Protein AF-0000000072985623 (afdb_homodimer)

Nearest PDB structures (foldseek):
  5fny-assembly2_B  TM=9.452E-01  e=1.449E-11  Escherichia coli K-12
  7bhc-assembly2_B  TM=9.544E-01  e=2.404E-11  Escherichia coli K-12
  5fnn-assembly2_B  TM=9.418E-01  e=4.177E-11  Escherichia coli K-12
  7oyi-assembly2_B  TM=9.502E-01  e=6.322E-11  Escherichia coli K-12
  5fnp-assembly2_B  TM=8.997E-01  e=6.322E-11  Escherichia coli K-12

pLDDT: mean 94.87, std 5.96, range [43.0, 98.81]

Sequence (464 aa):
MKNIININQKLGEVVSIFPGSSRIFNDAKIDYCCGGHDTLGEALKGKGMNLDEFIQKLNEEYEKFISSNEEHIDWRKEKPVVLMRHIVDTHHDYTKKELKEIDGLLSKILKVHFEHHGEELLKVHRLFGLLKIELEEHLIKEEENLFPLIEEYELTKNKNVKEEIDKFIKETENEHDEAGDILKELEKITRDFTVPEGVCTTFKLTYDKIHALEKDLFIHIYKENSVLFNMFMKNIININQKLGEVVSIFPGSSRIFNDAKIDYCCGGHDTLGEALKGKGMNLDEFIQKLNEEYEKFISSNEEHIDWRKEKPVVLMRHIVDTHHDYTKKELKEIDGLLSKILKVHFEHHGEELLKVHRLFGLLKIELEEHLIKEEENLFPLIEEYELTKNKNVKEEIDKFIKETENEHDEAGDILKELEKITRDFTVPEGVCTTFKLTYDKIHALEKDLFIHIYKENSVLFNMF

Solvent-accessible surface area (backbone atoms only — not comparable to full-atom values): 25217 Å² total; per-residue (Å²): 127,86,67,84,60,54,52,79,40,30,33,31,56,49,35,48,79,30,63,72,46,50,58,55,30,54,77,68,70,42,58,39,30,87,42,12,82,36,26,41,46,65,66,45,54,88,69,81,60,59,62,67,60,51,44,50,49,52,38,52,53,44,50,51,49,63,71,64,65,61,87,74,77,54,66,80,79,49,56,65,70,58,52,51,49,49,44,44,68,56,42,49,50,47,48,59,52,47,49,54,52,44,52,56,46,48,55,50,43,38,61,75,40,30,89,86,42,32,73,58,40,52,52,48,50,47,49,50,46,52,47,46,49,49,49,57,52,50,51,47,48,38,65,72,44,50,48,53,47,50,56,48,28,74,75,63,69,40,66,70,48,49,52,53,46,53,54,49,48,56,54,49,50,51,51,51,51,53,49,49,52,49,51,52,50,48,32,61,73,32,63,71,50,49,73,69,88,92,60,58,69,68,52,46,50,40,31,49,51,52,50,50,49,50,56,49,48,40,51,49,40,22,50,38,60,53,37,53,55,63,74,101,128,84,68,84,58,55,54,81,41,30,34,30,58,48,35,49,79,29,64,71,45,50,59,56,30,54,76,68,70,42,59,39,28,86,41,12,81,37,25,42,46,66,66,45,55,86,68,81,60,60,61,66,59,51,44,49,51,52,38,53,54,44,50,51,48,64,70,64,65,62,89,77,76,52,65,81,79,50,53,64,69,58,52,50,50,47,44,43,68,58,42,49,51,47,47,60,51,47,50,55,52,45,51,56,47,47,55,49,46,38,61,75,40,28,88,85,43,32,73,58,39,51,51,49,50,48,49,49,47,51,46,46,49,50,49,57,51,49,52,45,47,38,64,72,44,50,48,53,46,50,55,47,28,76,74,63,68,40,67,69,49,48,53,51,47,53,54,48,48,54,54,50,51,52,52,50,52,53,50,48,52,48,51,52,49,48,31,62,73,32,64,69,49,48,70,69,88,92,62,58,68,67,52,46,50,40,32,48,49,53,49,50,47,51,56,49,49,39,51,49,41,23,49,38,61,53,38,53,54,62,75,101

Secondary structure (DSSP, 8-state):
---SS-TTSBHHHHHHH-TTHHHHHHHTT--TTTSTTSBHHHHHTTTT--HHHHHHHHHHHHHHHHHHT-----GGGS-HHHHHHHIIIIIIHHHHHHHHHHHHHHHHHHHHTHHHHHHHHHHHHHHHHHHHHHHHHHHHHIIIIIHHHHHHHHHH--HHHHHHHHHHHHHHHHHHHHHHHHHHHHHHHTTTTPPPTT--HHHHHHHHHHHHHHHHHHHHHHIIIIIGGGG-/---SS-TTSBHHHHHHH-TTHHHHHHHTT--TTTSTTSBHHHHHTTTT--HHHHHHHHHHHHHHHHHHT-----GGGS-HHHHHHHIIIIIIHHHHHHHHHHHHHHHHHHHHTHHHHHHHHHHHHHHHHHHHHHHHHHHHHIIIIIHHHHHHHHHH--HHHHHHHHHHHHHHHHHHHHHHHHHHHHHHHTTTTPPPTT--HHHHHHHHHHHHHHHHHHHHHHIIIIIGGGG-

Organism: Clostridium tetani (strain Massachusetts / E88) (NCBI:txid212717)

Radius of gyration: 27.88 Å; Cα contacts (8 Å, |Δi|>4): 457; chains: 2; bounding box: 56×90×57 Å

InterPro domains:
  IPR012312 Hemerythrin-like [PF01814] (85-231)
  IPR019903 Repair of iron centres family [PF04405] (8-61)
  IPR019903 Repair of iron centres family [PTHR36438] (5-231)
  IPR019903 Repair of iron centres family [TIGR03652] (11-231)
  IPR038062 ScdA-like, N-terminal domain superfamily [G3DSA:1.10.3910.10] (4-73)
  IPR038062 ScdA-like, N-terminal domain superfamily [SSF140683] (1-66)

Structure (mmCIF, N/CA/C/O backbone):
data_AF-0000000072985623-model_v1
#
loop_
_entity.id
_entity.type
_entity.pdbx_description
1 polymer 'Hemerythrin-like domain-containing protein'
#
loop_
_atom_site.group_PDB
_atom_site.id
_atom_site.type_symbol
_atom_site.label_atom_id
_atom_site.label_alt_id
_atom_site.label_comp_id
_atom_site.label_asym_id
_atom_site.label_entity_id
_atom_site.label_seq_id
_atom_site.pdbx_PDB_ins_code
_atom_site.Cartn_x
_atom_site.Cartn_y
_atom_site.Cartn_z
_atom_site.occupancy
_atom_site.B_iso_or_equiv
_atom_site.auth_seq_id
_atom_site.auth_comp_id
_atom_site.auth_asym_id
_atom_site.auth_atom_id
_atom_site.pdbx_PDB_model_num
ATOM 1 N N . MET A 1 1 ? 12.711 45 22.062 1 43 1 MET A N 1
ATOM 2 C CA . MET A 1 1 ? 11.703 44.625 21.078 1 43 1 MET A CA 1
ATOM 3 C C . MET A 1 1 ? 10.758 43.562 21.656 1 43 1 MET A C 1
ATOM 5 O O . MET A 1 1 ? 11.195 42.688 22.375 1 43 1 MET A O 1
ATOM 9 N N . LYS A 1 2 ? 9.578 43.781 21.891 1 54.91 2 LYS A N 1
ATOM 10 C CA . LYS A 1 2 ? 8.625 42.938 22.625 1 54.91 2 LYS A CA 1
ATOM 11 C C . LYS A 1 2 ? 8.531 41.562 22.016 1 54.91 2 LYS A C 1
ATOM 13 O O . LYS A 1 2 ? 8.289 41.406 20.812 1 54.91 2 LYS A O 1
ATOM 18 N N . ASN A 1 3 ? 9.289 40.562 22.516 1 67.62 3 ASN A N 1
ATOM 19 C CA . ASN A 1 3 ? 9.227 39.156 22.062 1 67.62 3 ASN A CA 1
ATOM 20 C C . ASN A 1 3 ? 7.793 38.656 21.984 1 67.62 3 ASN A C 1
ATOM 22 O O . ASN A 1 3 ? 7.168 38.406 23.016 1 67.62 3 ASN A O 1
ATOM 26 N N . ILE A 1 4 ? 7.176 38.812 20.797 1 83.38 4 ILE A N 1
ATOM 27 C CA . ILE A 1 4 ? 5.809 38.375 20.594 1 83.38 4 ILE A CA 1
ATOM 28 C C . ILE A 1 4 ? 5.723 36.844 20.844 1 83.38 4 ILE A C 1
ATOM 30 O O . ILE A 1 4 ? 4.809 36.375 21.516 1 83.38 4 ILE A O 1
ATOM 34 N N . ILE A 1 5 ? 6.801 36.156 20.438 1 94 5 ILE A N 1
ATOM 35 C CA . ILE A 1 5 ? 6.844 34.719 20.641 1 94 5 ILE A CA 1
ATOM 36 C C . ILE A 1 5 ? 7.66 34.406 21.891 1 94 5 ILE A C 1
ATOM 38 O O . ILE A 1 5 ? 8.75 34.938 22.094 1 94 5 ILE A O 1
ATOM 42 N N . ASN A 1 6 ? 7.141 33.625 22.766 1 93.69 6 ASN A N 1
ATOM 43 C CA . ASN A 1 6 ? 7.824 33.312 24.016 1 93.69 6 ASN A CA 1
ATOM 44 C C . ASN A 1 6 ? 7.672 31.844 24.375 1 93.69 6 ASN A C 1
ATOM 46 O O . ASN A 1 6 ? 6.93 31.109 23.719 1 93.69 6 ASN A O 1
ATOM 50 N N . ILE A 1 7 ? 8.273 31.406 25.469 1 92.44 7 ILE A N 1
ATOM 51 C CA . ILE A 1 7 ? 8.445 30 25.812 1 92.44 7 ILE A CA 1
ATOM 52 C C . ILE A 1 7 ? 7.117 29.406 26.281 1 92.44 7 ILE A C 1
ATOM 54 O O . ILE A 1 7 ? 6.938 28.188 26.281 1 92.44 7 ILE A O 1
ATOM 58 N N . ASN A 1 8 ? 6.223 30.188 26.656 1 94.12 8 ASN A N 1
ATOM 59 C CA . ASN A 1 8 ? 4.969 29.703 27.219 1 94.12 8 ASN A CA 1
ATOM 60 C C . ASN A 1 8 ? 3.898 29.531 26.141 1 94.12 8 ASN A C 1
ATOM 62 O O . ASN A 1 8 ? 2.816 29.016 26.422 1 94.12 8 ASN A O 1
ATOM 66 N N . GLN A 1 9 ? 4.203 29.953 24.984 1 94.19 9 GLN A N 1
ATOM 67 C CA . GLN A 1 9 ? 3.232 29.859 23.891 1 94.19 9 GLN A CA 1
ATOM 68 C C . GLN A 1 9 ? 3.186 28.438 23.312 1 94.19 9 GLN A C 1
ATOM 70 O O . GLN A 1 9 ? 4.223 27.797 23.172 1 94.19 9 GLN A O 1
ATOM 75 N N . LYS A 1 10 ? 2.016 28.016 22.953 1 95.19 10 LYS A N 1
ATOM 76 C CA . LYS A 1 10 ? 1.844 26.703 22.328 1 95.19 10 LYS A CA 1
ATOM 77 C C . LYS A 1 10 ? 2.391 26.688 20.906 1 95.19 10 LYS A C 1
ATOM 79 O O . LYS A 1 10 ? 2.285 27.688 20.188 1 95.19 10 LYS A O 1
ATOM 84 N N . LEU A 1 11 ? 2.906 25.562 20.531 1 95.81 11 LEU A N 1
ATOM 85 C CA . LEU A 1 11 ? 3.484 25.422 19.203 1 95.81 11 LEU A CA 1
ATOM 86 C C . LEU A 1 11 ? 2.461 25.75 18.125 1 95.81 11 LEU A C 1
ATOM 88 O O . LEU A 1 11 ? 2.773 26.453 17.172 1 95.81 11 LEU A O 1
ATOM 92 N N . GLY A 1 12 ? 1.221 25.266 18.297 1 94.5 12 GLY A N 1
ATOM 93 C CA . GLY A 1 12 ? 0.166 25.531 17.328 1 94.5 12 GLY A CA 1
ATOM 94 C C . GLY A 1 12 ? -0.137 27 17.172 1 94.5 12 GLY A C 1
ATOM 95 O O . GLY A 1 12 ? -0.398 27.469 16.062 1 94.5 12 GLY A O 1
ATOM 96 N N . GLU A 1 13 ? -0.09 27.719 18.266 1 94.12 13 GLU A N 1
ATOM 97 C CA . GLU A 1 13 ? -0.322 29.156 18.234 1 94.12 13 GLU A CA 1
ATOM 98 C C . GLU A 1 13 ? 0.775 29.875 17.453 1 94.12 13 GLU A C 1
ATOM 100 O O . GLU A 1 13 ? 0.494 30.781 16.672 1 94.12 13 GLU A O 1
ATOM 105 N N . VAL A 1 14 ? 1.929 29.438 17.703 1 94.94 14 VAL A N 1
ATOM 106 C CA . VAL A 1 14 ? 3.068 30.062 17.047 1 94.94 14 VAL A CA 1
ATOM 107 C C . VAL A 1 14 ? 2.955 29.859 15.531 1 94.94 14 VAL A C 1
ATOM 109 O O . VAL A 1 14 ? 3.107 30.812 14.766 1 94.94 14 VAL A O 1
ATOM 112 N N . VAL A 1 15 ? 2.627 28.656 15.094 1 95.12 15 VAL A N 1
ATOM 113 C CA . VAL A 1 15 ? 2.514 28.359 13.672 1 95.12 15 VAL A CA 1
ATOM 114 C C . VAL A 1 15 ? 1.354 29.141 13.07 1 95.12 15 VAL A C 1
ATOM 116 O O . VAL A 1 15 ? 1.425 29.594 11.922 1 95.12 15 VAL A O 1
ATOM 119 N N . SER A 1 16 ? 0.335 29.391 13.812 1 94.44 16 SER A N 1
ATOM 120 C CA . SER A 1 16 ? -0.851 30.094 13.336 1 94.44 16 SER A CA 1
ATOM 121 C C . SER A 1 16 ? -0.548 31.562 13.047 1 94.44 16 SER A C 1
ATOM 123 O O . SER A 1 16 ? -1.06 32.125 12.078 1 94.44 16 SER A O 1
ATOM 125 N N . ILE A 1 17 ? 0.3 32.188 13.883 1 91.62 17 ILE A N 1
ATOM 126 C CA . ILE A 1 17 ? 0.538 33.625 13.711 1 91.62 17 ILE A CA 1
ATOM 127 C C . ILE A 1 17 ? 1.778 33.844 12.844 1 91.62 17 ILE A C 1
ATOM 129 O O . ILE A 1 17 ? 1.998 34.938 12.328 1 91.62 17 ILE A O 1
ATOM 133 N N . PHE A 1 18 ? 2.568 32.812 12.742 1 93.56 18 PHE A N 1
ATOM 134 C CA . PHE A 1 18 ? 3.812 32.875 11.984 1 93.56 18 PHE A CA 1
ATOM 135 C C . PHE A 1 18 ? 4.012 31.578 11.195 1 93.56 18 PHE A C 1
ATOM 137 O O . PHE A 1 18 ? 4.73 30.672 11.641 1 93.56 18 PHE A O 1
ATOM 144 N N . PRO A 1 19 ? 3.51 31.516 10.008 1 92.25 19 PRO A N 1
ATOM 145 C CA . PRO A 1 19 ? 3.553 30.266 9.227 1 92.25 19 PRO A CA 1
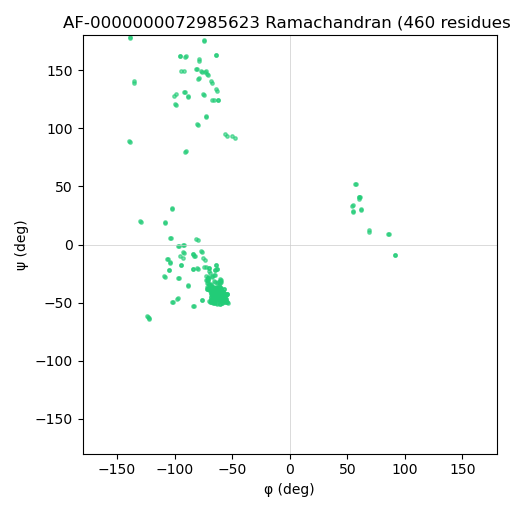ATOM 146 C C . PRO A 1 19 ? 4.977 29.797 8.961 1 92.25 19 PRO A C 1
ATOM 148 O O . PRO A 1 19 ? 5.23 28.578 8.938 1 92.25 19 PRO A O 1
ATOM 151 N N . GLY A 1 20 ? 5.859 30.719 8.844 1 93.44 20 GLY A N 1
ATOM 152 C CA . GLY A 1 20 ? 7.25 30.375 8.586 1 93.44 20 GLY A CA 1
ATOM 153 C C . GLY A 1 20 ? 7.895 29.594 9.711 1 93.44 20 GLY A C 1
ATOM 154 O O . GLY A 1 20 ? 8.961 29 9.531 1 93.44 20 GLY A O 1
ATOM 155 N N . SER A 1 21 ? 7.293 29.641 10.859 1 95.12 21 SER A N 1
ATOM 156 C CA . SER A 1 21 ? 7.852 28.906 11.984 1 95.12 21 SER A CA 1
ATOM 157 C C . SER A 1 21 ? 7.809 27.406 11.742 1 95.12 21 SER A C 1
ATOM 159 O O . SER A 1 21 ? 8.594 26.641 12.32 1 95.12 21 SER A O 1
ATOM 161 N N . SER A 1 22 ? 6.859 26.906 10.914 1 94.94 22 SER A N 1
ATOM 162 C CA . SER A 1 22 ? 6.781 25.484 10.602 1 94.94 22 SER A CA 1
ATOM 163 C C . SER A 1 22 ? 8.102 24.953 10.047 1 94.94 22 SER A C 1
ATOM 165 O O . SER A 1 22 ? 8.562 23.875 10.438 1 94.94 22 SER A O 1
ATOM 167 N N . ARG A 1 23 ? 8.688 25.703 9.203 1 94.62 23 ARG A N 1
ATOM 168 C CA . ARG A 1 23 ? 9.984 25.312 8.641 1 94.62 23 ARG A CA 1
ATOM 169 C C . ARG A 1 23 ? 11.047 25.234 9.727 1 94.62 23 ARG A C 1
ATOM 171 O O . ARG A 1 23 ? 11.852 24.297 9.758 1 94.62 23 ARG A O 1
ATOM 178 N N . ILE A 1 24 ? 11.039 26.234 10.57 1 94.94 24 ILE A N 1
ATOM 179 C CA . ILE A 1 24 ? 11.992 26.281 11.672 1 94.94 24 ILE A CA 1
ATOM 180 C C . ILE A 1 24 ? 11.789 25.078 12.586 1 94.94 24 ILE A C 1
ATOM 182 O O . ILE A 1 24 ? 12.758 24.422 12.984 1 94.94 24 ILE A O 1
ATOM 186 N N . PHE A 1 25 ? 10.539 24.812 12.883 1 95.44 25 PHE A N 1
ATOM 187 C CA . PHE A 1 25 ? 10.211 23.688 13.734 1 95.44 25 PHE A CA 1
ATOM 188 C C . PHE A 1 25 ? 10.609 22.375 13.07 1 95.44 25 PHE A C 1
ATOM 190 O O . PHE A 1 25 ? 11.148 21.484 13.727 1 95.44 25 PHE A O 1
ATOM 197 N N . ASN A 1 26 ? 10.359 22.219 11.805 1 93 26 ASN A N 1
ATOM 198 C CA . ASN A 1 26 ? 10.766 21.031 11.07 1 93 26 ASN A CA 1
ATOM 199 C C . ASN A 1 26 ? 12.273 20.812 11.141 1 93 26 ASN A C 1
ATOM 201 O O . ASN A 1 26 ? 12.734 19.703 11.422 1 93 26 ASN A O 1
ATOM 205 N N . ASP A 1 27 ? 13.023 21.875 10.938 1 90.75 27 ASP A N 1
ATOM 206 C CA . ASP A 1 27 ? 14.477 21.797 10.961 1 90.75 27 ASP A CA 1
ATOM 207 C C . ASP A 1 27 ? 14.977 21.375 12.344 1 90.75 27 ASP A C 1
ATOM 209 O O . ASP A 1 27 ? 15.977 20.672 12.461 1 90.75 27 ASP A O 1
ATOM 213 N N . ALA A 1 28 ? 14.258 21.797 13.32 1 91.69 28 ALA A N 1
ATOM 214 C CA . ALA A 1 28 ? 14.648 21.5 14.703 1 91.69 28 ALA A CA 1
ATOM 215 C C . ALA A 1 28 ? 14 20.219 15.203 1 91.69 28 ALA A C 1
ATOM 217 O O . ALA A 1 28 ? 14.148 19.859 16.375 1 91.69 28 ALA A O 1
ATOM 218 N N . LYS A 1 29 ? 13.18 19.547 14.359 1 90.5 29 LYS A N 1
ATOM 219 C CA . LYS A 1 29 ? 12.477 18.312 14.68 1 90.5 29 LYS A CA 1
ATOM 220 C C . LYS A 1 29 ? 11.523 18.5 15.859 1 90.5 29 LYS A C 1
ATOM 222 O O . LYS A 1 29 ? 11.5 17.688 16.781 1 90.5 29 LYS A O 1
ATOM 227 N N . ILE A 1 30 ? 10.945 19.594 15.805 1 92.12 30 ILE A N 1
ATOM 228 C CA . ILE A 1 30 ? 9.898 19.906 16.781 1 92.12 30 ILE A CA 1
ATOM 229 C C . ILE A 1 30 ? 8.547 19.469 16.219 1 92.12 30 ILE A C 1
ATOM 231 O O . ILE A 1 30 ? 8.18 19.844 15.102 1 92.12 30 ILE A O 1
ATOM 235 N N . ASP A 1 31 ? 7.785 18.75 17.047 1 92.44 31 ASP A N 1
ATOM 236 C CA . ASP A 1 31 ? 6.535 18.141 16.609 1 92.44 31 ASP A CA 1
ATOM 237 C C . ASP A 1 31 ? 5.355 19.078 16.828 1 92.44 31 ASP A C 1
ATOM 239 O O . ASP A 1 31 ? 4.531 18.859 17.719 1 92.44 31 ASP A O 1
ATOM 243 N N . TYR A 1 32 ? 5.195 20 15.953 1 93.44 32 TYR A N 1
ATOM 244 C CA . TYR A 1 32 ? 4.129 20.984 16.125 1 93.44 32 TYR A CA 1
ATOM 245 C C . TYR A 1 32 ? 2.803 20.438 15.594 1 93.44 32 TYR A C 1
ATOM 247 O O . TYR A 1 32 ? 1.741 21 15.883 1 93.44 32 TYR A O 1
ATOM 255 N N . CYS A 1 33 ? 2.785 19.422 14.703 1 90.81 33 CYS A N 1
ATOM 256 C CA . CYS A 1 33 ? 1.564 18.906 14.094 1 90.81 33 CYS A CA 1
ATOM 257 C C . CYS A 1 33 ? 0.787 18.031 15.07 1 90.81 33 CYS A C 1
ATOM 259 O O . CYS A 1 33 ? -0.419 18.219 15.25 1 90.81 33 CYS A O 1
ATOM 261 N N . CYS A 1 34 ? 1.463 17.141 15.695 1 89.62 34 CYS A N 1
ATOM 262 C CA . CYS A 1 34 ? 0.792 16.266 16.656 1 89.62 34 CYS A CA 1
ATOM 263 C C . CYS A 1 34 ? 0.949 16.797 18.078 1 89.62 34 CYS A C 1
ATOM 265 O O . CYS A 1 34 ? 0.083 16.578 18.922 1 89.62 34 CYS A O 1
ATOM 267 N N . GLY A 1 35 ? 2.021 17.484 18.281 1 88.69 35 GLY A N 1
ATOM 268 C CA . GLY A 1 35 ? 2.289 18.062 19.578 1 88.69 35 GLY A CA 1
ATOM 269 C C . GLY A 1 35 ? 2.002 19.547 19.641 1 88.69 35 GLY A C 1
ATOM 270 O O . GLY A 1 35 ? 2.67 20.297 20.375 1 88.69 35 GLY A O 1
ATOM 271 N N . GLY A 1 36 ? 1.109 20 18.922 1 90.75 36 GLY A N 1
ATOM 272 C CA . GLY A 1 36 ? 0.822 21.422 18.812 1 90.75 36 GLY A CA 1
ATOM 273 C C . GLY A 1 36 ? 0.368 22.047 20.125 1 90.75 36 GLY A C 1
ATOM 274 O O . GLY A 1 36 ? 0.46 23.266 20.297 1 90.75 36 GLY A O 1
ATOM 275 N N . HIS A 1 37 ? -0.102 21.156 21 1 92.25 37 HIS A N 1
ATOM 276 C CA . HIS A 1 37 ? -0.616 21.625 22.281 1 92.25 37 HIS A CA 1
ATOM 277 C C . HIS A 1 37 ? 0.514 21.844 23.281 1 92.25 37 HIS A C 1
ATOM 279 O O . HIS A 1 37 ? 0.309 22.438 24.328 1 92.25 37 HIS A O 1
ATOM 285 N N . ASP A 1 38 ? 1.643 21.453 23 1 94.12 38 ASP A N 1
ATOM 286 C CA . ASP A 1 38 ? 2.801 21.688 23.844 1 94.12 38 ASP A CA 1
ATOM 287 C C . ASP A 1 38 ? 3.289 23.141 23.719 1 94.12 38 ASP A C 1
ATOM 289 O O . ASP A 1 38 ? 3.168 23.734 22.656 1 94.12 38 ASP A O 1
ATOM 293 N N . THR A 1 39 ? 3.818 23.609 24.781 1 94.88 39 THR A N 1
ATOM 294 C CA . THR A 1 39 ? 4.453 24.922 24.719 1 94.88 39 THR A CA 1
ATOM 295 C C . THR A 1 39 ? 5.84 24.812 24.094 1 94.88 39 THR A C 1
ATOM 297 O O . THR A 1 39 ? 6.426 23.734 24.031 1 94.88 39 THR A O 1
ATOM 300 N N . LEU A 1 40 ? 6.27 25.969 23.625 1 93.62 40 LEU A N 1
ATOM 301 C CA . LEU A 1 40 ? 7.621 26.047 23.078 1 93.62 40 LEU A CA 1
ATOM 302 C C . LEU A 1 40 ? 8.648 25.547 24.094 1 93.62 40 LEU A C 1
ATOM 304 O O . LEU A 1 40 ? 9.562 24.797 23.75 1 93.62 40 LEU A O 1
ATOM 308 N N . GLY A 1 41 ? 8.477 25.938 25.297 1 92.44 41 GLY A N 1
ATOM 309 C CA . GLY A 1 41 ? 9.383 25.516 26.359 1 92.44 41 GLY A CA 1
ATOM 310 C C . GLY A 1 41 ? 9.398 24.016 26.562 1 92.44 41 GLY A C 1
ATOM 311 O O . GLY A 1 41 ? 10.461 23.406 26.672 1 92.44 41 GLY A O 1
ATOM 312 N N . GLU A 1 42 ? 8.266 23.422 26.641 1 93.69 42 GLU A N 1
ATOM 313 C CA . GLU A 1 42 ? 8.133 21.984 26.828 1 93.69 42 GLU A CA 1
ATOM 314 C C . GLU A 1 42 ? 8.719 21.203 25.641 1 93.69 42 GLU A C 1
ATOM 316 O O . GLU A 1 42 ? 9.391 20.188 25.828 1 93.69 42 GLU A O 1
ATOM 321 N N . ALA A 1 43 ? 8.422 21.688 24.406 1 91.88 43 ALA A N 1
ATOM 322 C CA . ALA A 1 43 ? 8.836 21 23.188 1 91.88 43 ALA A CA 1
ATOM 323 C C . ALA A 1 43 ? 10.359 21.047 23.031 1 91.88 43 ALA A C 1
ATOM 325 O O . ALA A 1 43 ? 10.945 20.156 22.406 1 91.88 43 ALA A O 1
ATOM 326 N N . LEU A 1 44 ? 10.953 22.016 23.562 1 89.81 44 LEU A N 1
ATOM 327 C CA . LEU A 1 44 ? 12.383 22.203 23.375 1 89.81 44 LEU A CA 1
ATOM 328 C C . LEU A 1 44 ? 13.172 21.594 24.531 1 89.81 44 LEU A C 1
ATOM 330 O O . LEU A 1 44 ? 14.391 21.422 24.438 1 89.81 44 LEU A O 1
ATOM 334 N N . LYS A 1 45 ? 12.383 21.25 25.469 1 85.69 45 LYS A N 1
ATOM 335 C CA . LYS A 1 45 ? 13.047 20.641 26.625 1 85.69 45 LYS A CA 1
ATOM 336 C C . LYS A 1 45 ? 13.75 19.344 26.234 1 85.69 45 LYS A C 1
ATOM 338 O O . LYS A 1 45 ? 13.156 18.469 25.609 1 85.69 45 LYS A O 1
ATOM 343 N N . GLY A 1 46 ? 15.008 19.219 26.484 1 77.69 46 GLY A N 1
ATOM 344 C CA . GLY A 1 46 ? 15.766 18 26.281 1 77.69 46 GLY A CA 1
ATOM 345 C C . GLY A 1 46 ? 16.406 17.906 24.906 1 77.69 46 GLY A C 1
ATOM 346 O O . GLY A 1 46 ? 17.094 16.938 24.609 1 77.69 46 GLY A O 1
ATOM 347 N N . LYS A 1 47 ? 16.078 18.797 24 1 82.19 47 LYS A N 1
ATOM 348 C CA . LYS A 1 47 ? 16.625 18.719 22.641 1 82.19 47 LYS A CA 1
ATOM 349 C C . LYS A 1 47 ? 18.031 19.328 22.594 1 82.19 47 LYS A C 1
ATOM 351 O O . LYS A 1 47 ? 18.656 19.344 21.547 1 82.19 47 LYS A O 1
ATOM 356 N N . GLY A 1 48 ? 18.516 19.703 23.766 1 80.31 48 GLY A N 1
ATOM 357 C CA . GLY A 1 48 ? 19.891 20.188 23.828 1 80.31 48 GLY A CA 1
ATOM 358 C C . GLY A 1 48 ? 20.062 21.531 23.141 1 80.31 48 GLY A C 1
ATOM 359 O O . GLY A 1 48 ? 21.172 21.906 22.766 1 80.31 48 GLY A O 1
ATOM 360 N N . MET A 1 49 ? 19.062 22.156 22.797 1 82.56 49 MET A N 1
ATOM 361 C CA . MET A 1 49 ? 19.156 23.453 22.156 1 82.56 49 MET A CA 1
ATOM 362 C C . MET A 1 49 ? 19.094 24.594 23.172 1 82.56 49 MET A C 1
ATOM 364 O O . MET A 1 49 ? 18.562 24.406 24.281 1 82.56 49 MET A O 1
ATOM 368 N N . ASN A 1 50 ? 19.766 25.688 22.844 1 87.88 50 ASN A N 1
ATOM 369 C CA . ASN A 1 50 ? 19.641 26.891 23.641 1 87.88 50 ASN A CA 1
ATOM 370 C C . ASN A 1 50 ? 18.281 27.562 23.438 1 87.88 50 ASN A C 1
ATOM 372 O O . ASN A 1 50 ? 18.031 28.156 22.391 1 87.88 50 ASN A O 1
ATOM 376 N N . LEU A 1 51 ? 17.516 27.469 24.453 1 88.44 51 LEU A N 1
ATOM 377 C CA . LEU A 1 51 ? 16.141 27.938 24.375 1 88.44 51 LEU A CA 1
ATOM 378 C C . LEU A 1 51 ? 16.094 29.422 24.031 1 88.44 51 LEU A C 1
ATOM 380 O O . LEU A 1 51 ? 15.328 29.844 23.156 1 88.44 51 LEU A O 1
ATOM 384 N N . ASP A 1 52 ? 16.906 30.172 24.672 1 88.88 52 ASP A N 1
ATOM 385 C CA . ASP A 1 52 ? 16.922 31.609 24.469 1 88.88 52 ASP A CA 1
ATOM 386 C C . ASP A 1 52 ? 17.312 31.953 23.031 1 88.88 52 ASP A C 1
ATOM 388 O O . ASP A 1 52 ? 16.703 32.812 22.406 1 88.88 52 ASP A O 1
ATOM 392 N N . GLU A 1 53 ? 18.266 31.328 22.625 1 91.94 53 GLU A N 1
ATOM 393 C CA . GLU A 1 53 ? 18.734 31.562 21.266 1 91.94 53 GLU A CA 1
ATOM 394 C C . GLU A 1 53 ? 17.656 31.172 20.25 1 91.94 53 GLU A C 1
ATOM 396 O O . GLU A 1 53 ? 17.484 31.844 19.234 1 91.94 53 GLU A O 1
ATOM 401 N N . PHE A 1 54 ? 17.078 30.062 20.469 1 94.19 54 PHE A N 1
ATOM 402 C CA . PHE A 1 54 ? 16.031 29.578 19.578 1 94.19 54 PHE A CA 1
ATOM 403 C C . PHE A 1 54 ? 14.875 30.562 19.516 1 94.19 54 PHE A C 1
ATOM 405 O O . PHE A 1 54 ? 14.391 30.906 18.438 1 94.19 54 PHE A O 1
ATOM 412 N N . ILE A 1 55 ? 14.508 31.047 20.641 1 92.38 55 ILE A N 1
ATOM 413 C CA . ILE A 1 55 ? 13.391 31.984 20.734 1 92.38 55 ILE A CA 1
ATOM 414 C C . ILE A 1 55 ? 13.758 33.281 20.062 1 92.38 55 ILE A C 1
ATOM 416 O O . ILE A 1 55 ? 12.93 33.906 19.375 1 92.38 55 ILE A O 1
ATOM 420 N N . GLN A 1 56 ? 14.953 33.656 20.281 1 92.69 56 GLN A N 1
ATOM 421 C CA . GLN A 1 56 ? 15.422 34.875 19.641 1 92.69 56 GLN A CA 1
ATOM 422 C C . GLN A 1 56 ? 15.375 34.75 18.109 1 92.69 56 GLN A C 1
ATOM 424 O O . GLN A 1 56 ? 14.914 35.656 17.422 1 92.69 56 GLN A O 1
ATOM 429 N N . LYS A 1 57 ? 15.82 33.625 17.688 1 93.38 57 LYS A N 1
ATOM 430 C CA . LYS A 1 57 ? 15.781 33.375 16.25 1 93.38 57 LYS A CA 1
ATOM 431 C C . LYS A 1 57 ? 14.352 33.406 15.727 1 93.38 57 LYS A C 1
ATOM 433 O O . LYS A 1 57 ? 14.086 33.969 14.672 1 93.38 57 LYS A O 1
ATOM 438 N N . LEU A 1 58 ? 13.477 32.75 16.391 1 94.94 58 LEU A N 1
ATOM 439 C CA . LEU A 1 58 ? 12.07 32.719 16 1 94.94 58 LEU A CA 1
ATOM 440 C C . LEU A 1 58 ? 11.5 34.125 15.922 1 94.94 58 LEU A C 1
ATOM 442 O O . LEU A 1 58 ? 10.781 34.469 14.969 1 94.94 58 LEU A O 1
ATOM 446 N N . ASN A 1 59 ? 11.844 34.938 16.859 1 95.5 59 ASN A N 1
ATOM 447 C CA . ASN A 1 59 ? 11.32 36.312 16.891 1 95.5 59 ASN A CA 1
ATOM 448 C C . ASN A 1 59 ? 11.922 37.156 15.773 1 95.5 59 ASN A C 1
ATOM 450 O O . ASN A 1 59 ? 11.242 38.031 15.211 1 95.5 59 ASN A O 1
ATOM 454 N N . GLU A 1 60 ? 13.133 36.938 15.5 1 95.12 60 GLU A N 1
ATOM 455 C CA . GLU A 1 60 ? 13.773 37.656 14.391 1 95.12 60 GLU A CA 1
ATOM 456 C C . GLU A 1 60 ? 13.086 37.312 13.062 1 95.12 60 GLU A C 1
ATOM 458 O O . GLU A 1 60 ? 12.797 38.219 12.273 1 95.12 60 GLU A O 1
ATOM 463 N N . GLU A 1 61 ? 12.859 36.094 12.883 1 94.94 61 GLU A N 1
ATOM 464 C CA . GLU A 1 61 ? 12.195 35.656 11.656 1 94.94 61 GLU A CA 1
ATOM 465 C C . GLU A 1 61 ? 10.75 36.156 11.617 1 94.94 61 GLU A C 1
ATOM 467 O O . GLU A 1 61 ? 10.234 36.469 10.547 1 94.94 61 GLU A O 1
ATOM 472 N N . TYR A 1 62 ? 10.172 36.156 12.727 1 94 62 TYR A N 1
ATOM 473 C CA . TYR A 1 62 ? 8.805 36.656 12.812 1 94 62 TYR A CA 1
ATOM 474 C C . TYR A 1 62 ? 8.758 38.125 12.438 1 94 62 TYR A C 1
ATOM 476 O O . TYR A 1 62 ? 7.848 38.562 11.719 1 94 62 TYR A O 1
ATOM 484 N N . GLU A 1 63 ? 9.664 38.875 12.883 1 93.25 63 GLU A N 1
ATOM 485 C CA . GLU A 1 63 ? 9.727 40.281 12.562 1 93.25 63 GLU A CA 1
ATOM 486 C C . GLU A 1 63 ? 9.891 40.5 11.062 1 93.25 63 GLU A C 1
ATOM 488 O O . GLU A 1 63 ? 9.281 41.406 10.492 1 93.25 63 GLU A O 1
ATOM 493 N N . LYS A 1 64 ? 10.688 39.75 10.508 1 94.06 64 LYS A N 1
ATOM 494 C CA . LYS A 1 64 ? 10.852 39.812 9.062 1 94.06 64 LYS A CA 1
ATOM 495 C C . LYS A 1 64 ? 9.547 39.5 8.336 1 94.06 64 LYS A C 1
ATOM 497 O O . LYS A 1 64 ? 9.219 40.156 7.34 1 94.06 64 LYS A O 1
ATOM 502 N N . PHE A 1 65 ? 8.906 38.562 8.875 1 92.25 65 PHE A N 1
ATOM 503 C CA . PHE A 1 65 ? 7.633 38.156 8.305 1 92.25 65 PHE A CA 1
ATOM 504 C C . PHE A 1 65 ? 6.617 39.281 8.375 1 92.25 65 PHE A C 1
ATOM 506 O O . PHE A 1 65 ? 5.977 39.625 7.375 1 92.25 65 PHE A O 1
ATOM 513 N N . ILE A 1 66 ? 6.516 39.906 9.438 1 91.06 66 ILE A N 1
ATOM 514 C CA . ILE A 1 66 ? 5.547 41 9.617 1 91.06 66 ILE A CA 1
ATOM 515 C C . ILE A 1 66 ? 5.934 42.188 8.758 1 91.06 66 ILE A C 1
ATOM 517 O O . ILE A 1 66 ? 5.07 42.875 8.195 1 91.06 66 ILE A O 1
ATOM 521 N N . SER A 1 67 ? 7.156 42.375 8.641 1 91.38 67 SER A N 1
ATOM 522 C CA . SER A 1 67 ? 7.648 43.531 7.891 1 91.38 67 SER A CA 1
ATOM 523 C C . SER A 1 67 ? 7.441 43.344 6.391 1 91.38 67 SER A C 1
ATOM 525 O O . SER A 1 67 ? 7.344 44.312 5.645 1 91.38 67 SER A O 1
ATOM 527 N N . SER A 1 68 ? 7.41 42.125 5.918 1 90.44 68 SER A N 1
ATOM 528 C CA . SER A 1 68 ? 7.242 41.844 4.5 1 90.44 68 SER A CA 1
ATOM 529 C C . SER A 1 68 ? 5.801 42.062 4.055 1 90.44 68 SER A C 1
ATOM 531 O O . SER A 1 68 ? 5.523 42.156 2.857 1 90.44 68 SER A O 1
ATOM 533 N N . ASN A 1 69 ? 4.926 42.219 4.828 1 83.75 69 ASN A N 1
ATOM 534 C CA . ASN A 1 69 ? 3.504 42.406 4.555 1 83.75 69 ASN A CA 1
ATOM 535 C C . ASN A 1 69 ? 2.951 41.281 3.697 1 83.75 69 ASN A C 1
ATOM 537 O O . ASN A 1 69 ? 2.15 41.5 2.789 1 83.75 69 ASN A O 1
ATOM 541 N N . GLU A 1 70 ? 3.609 40.188 3.889 1 82.12 70 GLU A N 1
ATOM 542 C CA . GLU A 1 70 ? 3.074 39.031 3.193 1 82.12 70 GLU A CA 1
ATOM 543 C C . GLU A 1 70 ? 1.678 38.688 3.701 1 82.12 70 GLU A C 1
ATOM 545 O O . GLU A 1 70 ? 1.422 38.719 4.906 1 82.12 70 GLU A O 1
ATOM 550 N N . GLU A 1 71 ? 0.87 38.469 2.766 1 79.75 71 GLU A N 1
ATOM 551 C CA . GLU A 1 71 ? -0.49 38.094 3.145 1 79.75 71 GLU A CA 1
ATOM 552 C C . GLU A 1 71 ? -0.519 36.719 3.814 1 79.75 71 GLU A C 1
ATOM 554 O O . GLU A 1 71 ? 0.157 35.781 3.369 1 79.75 71 GLU A O 1
ATOM 559 N N . HIS A 1 72 ? -1.065 36.719 4.984 1 87.38 72 HIS A N 1
ATOM 560 C CA . HIS A 1 72 ? -1.237 35.469 5.707 1 87.38 72 HIS A CA 1
ATOM 561 C C . HIS A 1 72 ? -2.625 35.375 6.332 1 87.38 72 HIS A C 1
ATOM 563 O O . HIS A 1 72 ? -3.189 36.375 6.75 1 87.38 72 HIS A O 1
ATOM 569 N N . ILE A 1 73 ? -3.125 34.219 6.258 1 91.19 73 ILE A N 1
ATOM 570 C CA . ILE A 1 73 ? -4.438 33.969 6.844 1 91.19 73 ILE A CA 1
ATOM 571 C C . ILE A 1 73 ? -4.277 33.312 8.211 1 91.19 73 ILE A C 1
ATOM 573 O O . ILE A 1 73 ? -3.605 32.281 8.344 1 91.19 73 ILE A O 1
ATOM 577 N N . ASP A 1 74 ? -4.797 33.969 9.242 1 93.88 74 ASP A N 1
ATOM 578 C CA . ASP A 1 74 ? -4.945 33.312 10.539 1 93.88 74 ASP A CA 1
ATOM 579 C C . ASP A 1 74 ? -6.191 32.438 10.562 1 93.88 74 ASP A C 1
ATOM 581 O O . ASP A 1 74 ? -7.297 32.906 10.828 1 93.88 74 ASP A O 1
ATOM 585 N N . TRP A 1 75 ? -6.043 31.156 10.453 1 95.44 75 TRP A N 1
ATOM 586 C CA . TRP A 1 75 ? -7.129 30.219 10.25 1 95.44 75 TRP A CA 1
ATOM 587 C C . TRP A 1 75 ? -7.988 30.094 11.5 1 95.44 75 TRP A C 1
ATOM 589 O O . TRP A 1 75 ? -9.125 29.609 11.438 1 95.44 75 TRP A O 1
ATOM 599 N N . ARG A 1 76 ? -7.488 30.469 12.664 1 95 76 ARG A N 1
ATOM 600 C CA . ARG A 1 76 ? -8.242 30.406 13.906 1 95 76 ARG A CA 1
ATOM 601 C C . ARG A 1 76 ? -9.438 31.359 13.867 1 95 76 ARG A C 1
ATOM 603 O O . ARG A 1 76 ? -10.383 31.203 14.648 1 95 76 ARG A O 1
ATOM 610 N N . LYS A 1 77 ? -9.305 32.344 12.977 1 95.69 77 LYS A N 1
ATOM 611 C CA . LYS A 1 77 ? -10.344 33.375 12.898 1 95.69 77 LYS A CA 1
ATOM 612 C C . LYS A 1 77 ? -11.344 33.062 11.789 1 95.69 77 LYS A C 1
ATOM 614 O O . LYS A 1 77 ? -12.312 33.781 11.594 1 95.69 77 LYS A O 1
ATOM 619 N N . GLU A 1 78 ? -11.164 32 11.055 1 96.31 78 GLU A N 1
ATOM 620 C CA . GLU A 1 78 ? -12.039 31.625 9.953 1 96.31 78 GLU A CA 1
ATOM 621 C C . GLU A 1 78 ? -13.094 30.625 10.406 1 96.31 78 GLU A C 1
ATOM 623 O O . GLU A 1 78 ? -12.961 30 11.469 1 96.31 78 GLU A O 1
ATOM 628 N N . LYS A 1 79 ? -14.102 30.5 9.633 1 96.56 79 LYS A N 1
ATOM 629 C CA . LYS A 1 79 ? -15.125 29.5 9.906 1 96.56 79 LYS A CA 1
ATOM 630 C C . LYS A 1 79 ? -14.609 28.094 9.586 1 96.56 79 LYS A C 1
ATOM 632 O O . LYS A 1 79 ? -13.828 27.906 8.648 1 96.56 79 LYS A O 1
ATOM 637 N N . PRO A 1 80 ? -15.094 27.125 10.328 1 97.62 80 PRO A N 1
ATOM 638 C CA . PRO A 1 80 ? -14.633 25.766 10.102 1 97.62 80 PRO A CA 1
ATOM 639 C C . PRO A 1 80 ? -14.852 25.297 8.656 1 97.62 80 PRO A C 1
ATOM 641 O O . PRO A 1 80 ? -13.992 24.609 8.094 1 97.62 80 PRO A O 1
ATOM 644 N N . VAL A 1 81 ? -15.922 25.656 8.078 1 97 81 VAL A N 1
ATOM 645 C CA . VAL A 1 81 ? -16.25 25.188 6.742 1 97 81 VAL A CA 1
ATOM 646 C C . VAL A 1 81 ? -15.25 25.766 5.734 1 97 81 VAL A C 1
ATOM 648 O O . VAL A 1 81 ? -14.875 25.078 4.773 1 97 81 VAL A O 1
ATOM 651 N N . VAL A 1 82 ? -14.867 26.969 5.973 1 97.81 82 VAL A N 1
ATOM 652 C CA . VAL A 1 82 ? -13.891 27.609 5.102 1 97.81 82 VAL A CA 1
ATOM 653 C C . VAL A 1 82 ? -12.539 26.906 5.234 1 97.81 82 VAL A C 1
ATOM 655 O O . VAL A 1 82 ? -11.891 26.609 4.23 1 97.81 82 VAL A O 1
ATOM 658 N N . LEU A 1 83 ? -12.125 26.656 6.457 1 98.25 83 LEU A N 1
ATOM 659 C CA . LEU A 1 83 ? -10.867 25.953 6.711 1 98.25 83 LEU A CA 1
ATOM 660 C C . LEU A 1 83 ? -10.898 24.547 6.125 1 98.25 83 LEU A C 1
ATOM 662 O O . LEU A 1 83 ? -9.914 24.109 5.527 1 98.25 83 LEU A O 1
ATOM 666 N N . MET A 1 84 ? -11.977 23.844 6.285 1 98.44 84 MET A N 1
ATOM 667 C CA . MET A 1 84 ? -12.133 22.484 5.734 1 98.44 84 MET A CA 1
ATOM 668 C C . MET A 1 84 ? -11.945 22.5 4.223 1 98.44 84 MET A C 1
ATOM 670 O O . MET A 1 84 ? -11.25 21.641 3.672 1 98.44 84 MET A O 1
ATOM 674 N N . ARG A 1 85 ? -12.547 23.438 3.572 1 98.12 85 ARG A N 1
ATOM 675 C CA . ARG A 1 85 ? -12.414 23.562 2.123 1 98.12 85 ARG A CA 1
ATOM 676 C C . ARG A 1 85 ? -10.961 23.797 1.729 1 98.12 85 ARG A C 1
ATOM 678 O O . ARG A 1 85 ? -10.461 23.203 0.772 1 98.12 85 ARG A O 1
ATOM 685 N N . HIS A 1 86 ? -10.344 24.688 2.463 1 98.25 86 HIS A N 1
ATOM 686 C CA . HIS A 1 86 ? -8.93 24.938 2.215 1 98.25 86 HIS A CA 1
ATOM 687 C C . HIS A 1 86 ? -8.094 23.672 2.381 1 98.25 86 HIS A C 1
ATOM 689 O O . HIS A 1 86 ? -7.219 23.391 1.562 1 98.25 86 HIS A O 1
ATOM 695 N N . ILE A 1 87 ? -8.344 22.922 3.451 1 98.69 87 ILE A N 1
ATOM 696 C CA . ILE A 1 87 ? -7.602 21.703 3.754 1 98.69 87 ILE A CA 1
ATOM 697 C C . ILE A 1 87 ? -7.766 20.703 2.611 1 98.69 87 ILE A C 1
ATOM 699 O O . ILE A 1 87 ? -6.789 20.094 2.162 1 98.69 87 ILE A O 1
ATOM 703 N N . VAL A 1 88 ? -8.984 20.531 2.119 1 98.62 88 VAL A N 1
ATOM 704 C CA . VAL A 1 88 ? -9.258 19.594 1.037 1 98.62 88 VAL A CA 1
ATOM 705 C C . VAL A 1 88 ? -8.555 20.062 -0.238 1 98.62 88 VAL A C 1
ATOM 707 O O . VAL A 1 88 ? -7.793 19.312 -0.843 1 98.62 88 VAL A O 1
ATOM 710 N N . ASP A 1 89 ? -8.688 21.328 -0.584 1 98.31 89 ASP A N 1
ATOM 711 C CA . ASP A 1 89 ? -8.211 21.859 -1.855 1 98.31 89 ASP A CA 1
ATOM 712 C C . ASP A 1 89 ? -6.684 21.922 -1.883 1 98.31 89 ASP A C 1
ATOM 714 O O . ASP A 1 89 ? -6.062 21.703 -2.926 1 98.31 89 ASP A O 1
ATOM 718 N N . THR A 1 90 ? -6.133 22.172 -0.768 1 98.25 90 THR A N 1
ATOM 719 C CA . THR A 1 90 ? -4.699 22.422 -0.731 1 98.25 90 THR A CA 1
ATOM 720 C C . THR A 1 90 ? -3.932 21.172 -0.351 1 98.25 90 THR A C 1
ATOM 722 O O . THR A 1 90 ? -2.955 20.812 -1.012 1 98.25 90 THR A O 1
ATOM 725 N N . HIS A 1 91 ? -4.387 20.5 0.66 1 98.69 91 HIS A N 1
ATOM 726 C CA . HIS A 1 91 ? -3.574 19.438 1.235 1 98.69 91 HIS A CA 1
ATOM 727 C C . HIS A 1 91 ? -4.062 18.062 0.778 1 98.69 91 HIS A C 1
ATOM 729 O O . HIS A 1 91 ? -3.262 17.219 0.348 1 98.69 91 HIS A O 1
ATOM 735 N N . HIS A 1 92 ? -5.426 17.781 0.887 1 98.75 92 HIS A N 1
ATOM 736 C CA . HIS A 1 92 ? -5.926 16.469 0.493 1 98.75 92 HIS A CA 1
ATOM 737 C C . HIS A 1 92 ? -5.648 16.203 -0.981 1 98.75 92 HIS A C 1
ATOM 739 O O . HIS A 1 92 ? -5.152 15.133 -1.335 1 98.75 92 HIS A O 1
ATOM 745 N N . ASP A 1 93 ? -5.98 17.172 -1.817 1 98.25 93 ASP A N 1
ATOM 746 C CA . ASP A 1 93 ? -5.773 17 -3.252 1 98.25 93 ASP A CA 1
ATOM 747 C C . ASP A 1 93 ? -4.297 16.766 -3.57 1 98.25 93 ASP A C 1
ATOM 749 O O . ASP A 1 93 ? -3.963 15.898 -4.375 1 98.25 93 ASP A O 1
ATOM 753 N N . TYR A 1 94 ? -3.473 17.578 -2.959 1 98.75 94 TYR A N 1
ATOM 754 C CA . TYR A 1 94 ? -2.031 17.422 -3.129 1 98.75 94 TYR A CA 1
ATOM 755 C C . TYR A 1 94 ? -1.579 16.031 -2.674 1 98.75 94 TYR A C 1
ATOM 757 O O . TYR A 1 94 ? -0.815 15.367 -3.371 1 98.75 94 TYR A O 1
ATOM 765 N N . THR A 1 95 ? -2.002 15.562 -1.525 1 98.75 95 THR A N 1
ATOM 766 C CA . THR A 1 95 ? -1.619 14.273 -0.958 1 98.75 95 THR A CA 1
ATOM 767 C C . THR A 1 95 ? -2.033 13.133 -1.882 1 98.75 95 THR A C 1
ATOM 769 O O . THR A 1 95 ? -1.233 12.242 -2.17 1 98.75 95 THR A O 1
ATOM 772 N N . LYS A 1 96 ? -3.283 13.172 -2.361 1 97.75 96 LYS A N 1
ATOM 773 C CA . LYS A 1 96 ? -3.787 12.133 -3.26 1 97.75 96 LYS A CA 1
ATOM 774 C C . LYS A 1 96 ? -2.932 12.039 -4.52 1 97.75 96 LYS A C 1
ATOM 776 O O . LYS A 1 96 ? -2.561 10.938 -4.941 1 97.75 96 LYS A O 1
ATOM 781 N N . LYS A 1 97 ? -2.586 13.141 -5.027 1 97.94 97 LYS A N 1
ATOM 782 C CA . LYS A 1 97 ? -1.773 13.188 -6.238 1 97.94 97 LYS A CA 1
ATOM 783 C C . LYS A 1 97 ? -0.363 12.664 -5.973 1 97.94 97 LYS A C 1
ATOM 785 O O . LYS A 1 97 ? 0.148 11.828 -6.723 1 97.94 97 LYS A O 1
ATOM 790 N N . GLU A 1 98 ? 0.223 13.133 -4.91 1 98.56 98 GLU A N 1
ATOM 791 C CA . GLU A 1 98 ? 1.615 12.805 -4.617 1 98.56 98 GLU A CA 1
ATOM 792 C C . GLU A 1 98 ? 1.766 11.336 -4.238 1 98.56 98 GLU A C 1
ATOM 794 O O . GLU A 1 98 ? 2.771 10.703 -4.57 1 98.56 98 GLU A O 1
ATOM 799 N N . LEU A 1 99 ? 0.807 10.789 -3.516 1 98.44 99 LEU A N 1
ATOM 800 C CA . LEU A 1 99 ? 0.866 9.383 -3.146 1 98.44 99 LEU A CA 1
ATOM 801 C C . LEU A 1 99 ? 0.975 8.5 -4.387 1 98.44 99 LEU A C 1
ATOM 803 O O . LEU A 1 99 ? 1.79 7.574 -4.426 1 98.44 99 LEU A O 1
ATOM 807 N N . LYS A 1 100 ? 0.182 8.812 -5.352 1 96.81 100 LYS A N 1
ATOM 808 C CA . LYS A 1 100 ? 0.175 8.031 -6.586 1 96.81 100 LYS A CA 1
ATOM 809 C C . LYS A 1 100 ? 1.501 8.172 -7.332 1 96.81 100 LYS A C 1
ATOM 811 O O . LYS A 1 100 ? 2.076 7.176 -7.773 1 96.81 100 LYS A O 1
ATOM 816 N N . GLU A 1 101 ? 1.935 9.375 -7.43 1 97.88 101 GLU A N 1
ATOM 817 C CA . GLU A 1 101 ? 3.168 9.633 -8.164 1 97.88 101 GLU A CA 1
ATOM 818 C C . GLU A 1 101 ? 4.367 8.984 -7.48 1 97.88 101 GLU A C 1
ATOM 820 O O . GLU A 1 101 ? 5.176 8.32 -8.133 1 97.88 101 GLU A O 1
ATOM 825 N N . ILE A 1 102 ? 4.48 9.172 -6.207 1 98.56 102 ILE A N 1
ATOM 826 C CA . ILE A 1 102 ? 5.605 8.648 -5.438 1 98.56 102 ILE A CA 1
ATOM 827 C C . ILE A 1 102 ? 5.605 7.125 -5.492 1 98.56 102 ILE A C 1
ATOM 829 O O . ILE A 1 102 ? 6.66 6.5 -5.605 1 98.56 102 ILE A O 1
ATOM 833 N N . ASP A 1 103 ? 4.43 6.562 -5.391 1 97.56 103 ASP A N 1
ATOM 834 C CA . ASP A 1 103 ? 4.293 5.113 -5.461 1 97.56 103 ASP A CA 1
ATOM 835 C C . ASP A 1 103 ? 4.918 4.559 -6.738 1 97.56 103 ASP A C 1
ATOM 837 O O . ASP A 1 103 ? 5.684 3.596 -6.695 1 97.56 103 ASP A O 1
ATOM 841 N N . GLY A 1 104 ? 4.566 5.172 -7.855 1 96.62 104 GLY A N 1
ATOM 842 C CA . GLY A 1 104 ? 5.141 4.758 -9.125 1 96.62 104 GLY A CA 1
ATOM 843 C C . GLY A 1 104 ? 6.645 4.93 -9.188 1 96.62 104 GLY A C 1
ATOM 844 O O . GLY A 1 104 ? 7.359 4.035 -9.656 1 96.62 104 GLY A O 1
ATOM 845 N N . LEU A 1 105 ? 7.129 6.012 -8.711 1 97.94 105 LEU A N 1
ATOM 846 C CA . LEU A 1 105 ? 8.555 6.297 -8.727 1 97.94 105 LEU A CA 1
ATOM 847 C C . LEU A 1 105 ? 9.32 5.312 -7.84 1 97.94 105 LEU A C 1
ATOM 849 O O . LEU A 1 105 ? 10.391 4.84 -8.211 1 97.94 105 LEU A O 1
ATOM 853 N N . LEU A 1 106 ? 8.734 5.059 -6.691 1 97.62 106 LEU A N 1
ATOM 854 C CA . LEU A 1 106 ? 9.383 4.164 -5.734 1 97.62 106 LEU A CA 1
ATOM 855 C C . LEU A 1 106 ? 9.523 2.76 -6.316 1 97.62 106 LEU A C 1
ATOM 857 O O . LEU A 1 106 ? 10.562 2.119 -6.152 1 97.62 106 LEU A O 1
ATOM 861 N N . SER A 1 107 ? 8.477 2.301 -6.969 1 95.62 107 SER A N 1
ATOM 862 C CA . SER A 1 107 ? 8.539 0.998 -7.621 1 95.62 107 SER A CA 1
ATOM 863 C C . SER A 1 107 ? 9.656 0.951 -8.656 1 95.62 107 SER A C 1
ATOM 865 O O . SER A 1 107 ? 10.383 -0.043 -8.75 1 95.62 107 SER A O 1
ATOM 867 N N . LYS A 1 108 ? 9.773 2.006 -9.352 1 95.75 108 LYS A N 1
ATOM 868 C CA . LYS A 1 108 ? 10.789 2.092 -10.398 1 95.75 108 LYS A CA 1
ATOM 869 C C . LYS A 1 108 ? 12.195 2.037 -9.805 1 95.75 108 LYS A C 1
ATOM 871 O O . LYS A 1 108 ? 13.039 1.269 -10.266 1 95.75 108 LYS A O 1
ATOM 876 N N . ILE A 1 109 ? 12.469 2.844 -8.805 1 97.5 109 ILE A N 1
ATOM 877 C CA . ILE A 1 109 ? 13.828 2.91 -8.297 1 97.5 109 ILE A CA 1
ATOM 878 C C . ILE A 1 109 ? 14.148 1.634 -7.516 1 97.5 109 ILE A C 1
ATOM 880 O O . ILE A 1 109 ? 15.312 1.214 -7.449 1 97.5 109 ILE A O 1
ATOM 884 N N . LEU A 1 110 ? 13.141 1.033 -6.902 1 97.19 110 LEU A N 1
ATOM 885 C CA . LEU A 1 110 ? 13.359 -0.243 -6.23 1 97.19 110 LEU A CA 1
ATOM 886 C C . LEU A 1 110 ? 13.852 -1.297 -7.215 1 97.19 110 LEU A C 1
ATOM 888 O O . LEU A 1 110 ? 14.812 -2.018 -6.926 1 97.19 110 LEU A O 1
ATOM 892 N N . LYS A 1 111 ? 13.266 -1.311 -8.367 1 95 111 LYS A N 1
ATOM 893 C CA . LYS A 1 111 ? 13.664 -2.279 -9.383 1 95 111 LYS A CA 1
ATOM 894 C C . LYS A 1 111 ? 15.062 -1.986 -9.906 1 95 111 LYS A C 1
ATOM 896 O O . LYS A 1 111 ? 15.922 -2.871 -9.914 1 95 111 LYS A O 1
ATOM 901 N N . VAL A 1 112 ? 15.32 -0.775 -10.266 1 95.5 112 VAL A N 1
ATOM 902 C CA . VAL A 1 112 ? 16.547 -0.39 -10.945 1 95.5 112 VAL A CA 1
ATOM 903 C C . VAL A 1 112 ? 17.719 -0.446 -9.977 1 95.5 112 VAL A C 1
ATOM 905 O O . VAL A 1 112 ? 18.828 -0.865 -10.344 1 95.5 112 VAL A O 1
ATOM 908 N N . HIS A 1 113 ? 17.531 -0.059 -8.766 1 96.69 113 HIS A N 1
ATOM 909 C CA . HIS A 1 113 ? 18.641 0.083 -7.824 1 96.69 113 HIS A CA 1
ATOM 910 C C . HIS A 1 113 ? 18.609 -1.021 -6.77 1 96.69 113 HIS A C 1
ATOM 912 O O . HIS A 1 113 ? 19.219 -0.884 -5.707 1 96.69 113 HIS A O 1
ATOM 918 N N . PHE A 1 114 ? 17.906 -2.088 -7.062 1 96.62 114 PHE A N 1
ATOM 919 C CA . PHE A 1 114 ? 17.719 -3.156 -6.086 1 96.62 114 PHE A CA 1
ATOM 920 C C . PHE A 1 114 ? 19.047 -3.756 -5.676 1 96.62 114 PHE A C 1
ATOM 922 O O . PHE A 1 114 ? 19.281 -4.031 -4.496 1 96.62 114 PHE A O 1
ATOM 929 N N . GLU A 1 115 ? 19.984 -3.904 -6.566 1 94.62 115 GLU A N 1
ATOM 930 C CA . GLU A 1 115 ? 21.25 -4.598 -6.34 1 94.62 115 GLU A CA 1
ATOM 931 C C . GLU A 1 115 ? 22.062 -3.922 -5.242 1 94.62 115 GLU A C 1
ATOM 933 O O . GLU A 1 115 ? 22.562 -4.59 -4.336 1 94.62 115 GLU A O 1
ATOM 938 N N . HIS A 1 116 ? 22.141 -2.627 -5.277 1 94.88 116 HIS A N 1
ATOM 939 C CA . HIS A 1 116 ? 23.062 -1.936 -4.383 1 94.88 116 HIS A CA 1
ATOM 940 C C . HIS A 1 116 ? 22.312 -1.275 -3.229 1 94.88 116 HIS A C 1
ATOM 942 O O . HIS A 1 116 ? 22.891 -1.039 -2.166 1 94.88 116 HIS A O 1
ATOM 948 N N . HIS A 1 117 ? 21.016 -1.042 -3.455 1 96.38 117 HIS A N 1
ATOM 949 C CA . HIS A 1 117 ? 20.281 -0.283 -2.449 1 96.38 117 HIS A CA 1
ATOM 950 C C . HIS A 1 117 ? 19 -0.993 -2.055 1 96.38 117 HIS A C 1
ATOM 952 O O . HIS A 1 117 ? 18.094 -0.373 -1.501 1 96.38 117 HIS A O 1
ATOM 958 N N . GLY A 1 118 ? 18.891 -2.246 -2.301 1 96.5 118 GLY A N 1
ATOM 959 C CA . GLY A 1 118 ? 17.672 -3.01 -2.1 1 96.5 118 GLY A CA 1
ATOM 960 C C . GLY A 1 118 ? 17.203 -3.018 -0.658 1 96.5 118 GLY A C 1
ATOM 961 O O . GLY A 1 118 ? 16 -2.91 -0.39 1 96.5 118 GLY A O 1
ATOM 962 N N . GLU A 1 119 ? 18.094 -3.145 0.262 1 96.75 119 GLU A N 1
ATOM 963 C CA . GLU A 1 119 ? 17.734 -3.217 1.675 1 96.75 119 GLU A CA 1
ATOM 964 C C . GLU A 1 119 ? 17 -1.952 2.123 1 96.75 119 GLU A C 1
ATOM 966 O O . GLU A 1 119 ? 15.922 -2.027 2.719 1 96.75 119 GLU A O 1
ATOM 971 N N . GLU A 1 120 ? 17.609 -0.834 1.828 1 97.56 120 GLU A N 1
ATOM 972 C CA . GLU A 1 120 ? 16.984 0.438 2.188 1 97.56 120 GLU A CA 1
ATOM 973 C C . GLU A 1 120 ? 15.68 0.653 1.429 1 97.56 120 GLU A C 1
ATOM 975 O O . GLU A 1 120 ? 14.664 1.021 2.021 1 97.56 120 GLU A O 1
ATOM 980 N N . LEU A 1 121 ? 15.68 0.358 0.133 1 98.12 121 LEU A N 1
ATOM 981 C CA . LEU A 1 121 ? 14.539 0.672 -0.724 1 98.12 121 LEU A CA 1
ATOM 982 C C . LEU A 1 121 ? 13.359 -0.239 -0.413 1 98.12 121 LEU A C 1
ATOM 984 O O . LEU A 1 121 ? 12.203 0.17 -0.545 1 98.12 121 LEU A O 1
ATOM 988 N N . LEU A 1 122 ? 13.609 -1.451 0.051 1 98.38 122 LEU A N 1
ATOM 989 C CA . LEU A 1 122 ? 12.531 -2.332 0.472 1 98.38 122 LEU A CA 1
ATOM 990 C C . LEU A 1 122 ? 11.828 -1.781 1.71 1 98.38 122 LEU A C 1
ATOM 992 O O . LEU A 1 122 ? 10.602 -1.808 1.797 1 98.38 122 LEU A O 1
ATOM 996 N N . LYS A 1 123 ? 12.609 -1.296 2.619 1 98.38 123 LYS A N 1
ATOM 997 C CA . LYS A 1 123 ? 12.039 -0.702 3.824 1 98.38 123 LYS A CA 1
ATOM 998 C C . LYS A 1 123 ? 11.227 0.542 3.488 1 98.38 123 LYS A C 1
ATOM 1000 O O . LYS A 1 123 ? 10.125 0.729 4.012 1 98.38 123 LYS A O 1
ATOM 1005 N N . VAL A 1 124 ? 11.789 1.378 2.623 1 98.62 124 VAL A N 1
ATOM 1006 C CA . VAL A 1 124 ? 11.086 2.592 2.211 1 98.62 124 VAL A CA 1
ATOM 1007 C C . VAL A 1 124 ? 9.789 2.225 1.494 1 98.62 124 VAL A C 1
ATOM 1009 O O . VAL A 1 124 ? 8.742 2.826 1.747 1 98.62 124 VAL A O 1
ATOM 1012 N N . HIS A 1 125 ? 9.867 1.249 0.615 1 98.44 125 HIS A N 1
ATOM 1013 C CA . HIS A 1 125 ? 8.711 0.774 -0.126 1 98.44 125 HIS A CA 1
ATOM 1014 C C . HIS A 1 125 ? 7.605 0.306 0.818 1 98.44 125 HIS A C 1
ATOM 1016 O O . HIS A 1 125 ? 6.438 0.665 0.644 1 98.44 125 HIS A O 1
ATOM 1022 N N . ARG A 1 126 ? 7.918 -0.396 1.807 1 98.31 126 ARG A N 1
ATOM 1023 C CA . ARG A 1 126 ? 6.945 -0.943 2.746 1 98.31 126 ARG A CA 1
ATOM 1024 C C . ARG A 1 126 ? 6.32 0.161 3.592 1 98.31 126 ARG A C 1
ATOM 1026 O O . ARG A 1 126 ? 5.098 0.227 3.73 1 98.31 126 ARG A O 1
ATOM 1033 N N . LEU A 1 127 ? 7.176 0.979 4.129 1 98.69 127 LEU A N 1
ATOM 1034 C CA . LEU A 1 127 ? 6.688 2.057 4.984 1 98.69 127 LEU A CA 1
ATOM 1035 C C . LEU A 1 127 ? 5.809 3.02 4.191 1 98.69 127 LEU A C 1
ATOM 1037 O O . LEU A 1 127 ? 4.742 3.424 4.664 1 98.69 127 LEU A O 1
ATOM 1041 N N . PHE A 1 128 ? 6.281 3.355 2.982 1 98.81 128 PHE A N 1
ATOM 1042 C CA . PHE A 1 128 ? 5.488 4.27 2.17 1 98.81 128 PHE A CA 1
ATOM 1043 C C . PHE A 1 128 ? 4.172 3.627 1.753 1 98.81 128 PHE A C 1
ATOM 1045 O O . PHE A 1 128 ? 3.139 4.297 1.69 1 98.81 128 PHE A O 1
ATOM 1052 N N . GLY A 1 129 ? 4.227 2.404 1.385 1 98.5 129 GLY A N 1
ATOM 1053 C CA . GLY A 1 129 ? 2.998 1.697 1.062 1 98.5 129 GLY A CA 1
ATOM 1054 C C . GLY A 1 129 ? 1.982 1.724 2.188 1 98.5 129 GLY A C 1
ATOM 1055 O O . GLY A 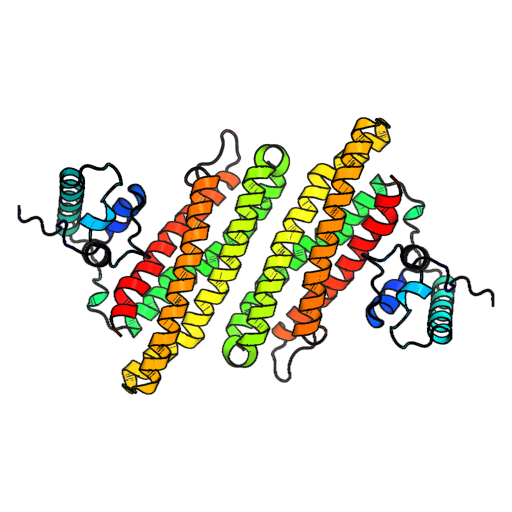1 129 ? 0.794 1.956 1.954 1 98.5 129 GLY A O 1
ATOM 1056 N N . LEU A 1 130 ? 2.441 1.444 3.357 1 98.5 130 LEU A N 1
ATOM 1057 C CA . LEU A 1 130 ? 1.568 1.486 4.527 1 98.5 130 LEU A CA 1
ATOM 1058 C C . LEU A 1 130 ? 1.028 2.895 4.75 1 98.5 130 LEU A C 1
ATOM 1060 O O . LEU A 1 130 ? -0.15 3.068 5.07 1 98.5 130 LEU A O 1
ATOM 1064 N N . LEU A 1 131 ? 1.903 3.85 4.605 1 98.69 131 LEU A N 1
ATOM 1065 C CA . LEU A 1 131 ? 1.486 5.242 4.727 1 98.69 131 LEU A CA 1
ATOM 1066 C C . LEU A 1 131 ? 0.385 5.57 3.725 1 98.69 131 LEU A C 1
ATOM 1068 O O . LEU A 1 131 ? -0.604 6.219 4.074 1 98.69 131 LEU A O 1
ATOM 1072 N N . LYS A 1 132 ? 0.591 5.137 2.506 1 98.5 132 LYS A N 1
ATOM 1073 C CA . LYS A 1 132 ? -0.375 5.379 1.438 1 98.5 132 LYS A CA 1
ATOM 1074 C C . LYS A 1 132 ? -1.737 4.781 1.784 1 98.5 132 LYS A C 1
ATOM 1076 O O . LYS A 1 132 ? -2.766 5.445 1.638 1 98.5 132 LYS A O 1
ATOM 1081 N N . ILE A 1 133 ? -1.745 3.527 2.262 1 98 133 ILE A N 1
ATOM 1082 C CA . ILE A 1 133 ? -2.98 2.857 2.654 1 98 133 ILE A CA 1
ATOM 1083 C C . ILE A 1 133 ? -3.693 3.68 3.725 1 98 133 ILE A C 1
ATOM 1085 O O . ILE A 1 133 ? -4.883 3.98 3.596 1 98 133 ILE A O 1
ATOM 1089 N N . GLU A 1 134 ? -2.941 4.105 4.668 1 97.69 134 GLU A N 1
ATOM 1090 C CA . GLU A 1 134 ? -3.502 4.82 5.812 1 97.69 134 GLU A CA 1
ATOM 1091 C C . GLU A 1 134 ? -4.043 6.184 5.395 1 97.69 134 GLU A C 1
ATOM 1093 O O . GLU A 1 134 ? -5.145 6.57 5.793 1 97.69 134 GLU A O 1
ATOM 1098 N N . LEU A 1 135 ? -3.312 6.879 4.633 1 98.5 135 LEU A N 1
ATOM 1099 C CA . LEU A 1 135 ? -3.688 8.242 4.277 1 98.5 135 LEU A CA 1
ATOM 1100 C C . LEU A 1 135 ? -4.887 8.25 3.338 1 98.5 135 LEU A C 1
ATOM 1102 O O . LEU A 1 135 ? -5.762 9.117 3.445 1 98.5 135 LEU A O 1
ATOM 1106 N N . GLU A 1 136 ? -4.934 7.324 2.434 1 97.81 136 GLU A N 1
ATOM 1107 C CA . GLU A 1 136 ? -6.062 7.277 1.508 1 97.81 136 GLU A CA 1
ATOM 1108 C C . GLU A 1 136 ? -7.375 7.031 2.248 1 97.81 136 GLU A C 1
ATOM 1110 O O . GLU A 1 136 ? -8.383 7.672 1.961 1 97.81 136 GLU A O 1
ATOM 1115 N N . GLU A 1 137 ? -7.332 6.148 3.221 1 97 137 GLU A N 1
ATOM 1116 C CA . GLU A 1 137 ? -8.516 5.914 4.051 1 97 137 GLU A CA 1
ATOM 1117 C C . GLU A 1 137 ? -8.828 7.129 4.914 1 97 137 GLU A C 1
ATOM 1119 O O . GLU A 1 137 ? -9.992 7.527 5.035 1 97 137 GLU A O 1
ATOM 1124 N N . HIS A 1 138 ? -7.801 7.68 5.445 1 98.06 138 HIS A N 1
ATOM 1125 C CA . HIS A 1 138 ? -7.902 8.812 6.359 1 98.06 138 HIS A CA 1
ATOM 1126 C C . HIS A 1 138 ? -8.594 9.992 5.691 1 98.06 138 HIS A C 1
ATOM 1128 O O . HIS A 1 138 ? -9.523 10.578 6.266 1 98.06 138 HIS A O 1
ATOM 1134 N N . LEU A 1 139 ? -8.195 10.312 4.512 1 98.5 139 LEU A N 1
ATOM 1135 C CA . LEU A 1 139 ? -8.75 11.461 3.803 1 98.5 139 LEU A CA 1
ATOM 1136 C C . LEU A 1 139 ? -10.219 11.234 3.467 1 98.5 139 LEU A C 1
ATOM 1138 O O . LEU A 1 139 ? -11.039 12.141 3.609 1 98.5 139 LEU A O 1
ATOM 1142 N N . ILE A 1 140 ? -10.523 10.031 3.078 1 97.44 140 ILE A N 1
ATOM 1143 C CA . ILE A 1 140 ? -11.898 9.703 2.721 1 97.44 140 ILE A CA 1
ATOM 1144 C C . ILE A 1 140 ? -12.789 9.773 3.963 1 97.44 140 ILE A C 1
ATOM 1146 O O . ILE A 1 140 ? -13.891 10.32 3.916 1 97.44 140 ILE A O 1
ATOM 1150 N N . LYS A 1 141 ? -12.336 9.258 5.066 1 97.81 141 LYS A N 1
ATOM 1151 C CA . LYS A 1 141 ? -13.086 9.297 6.316 1 97.81 141 LYS A CA 1
ATOM 1152 C C . LYS A 1 141 ? -13.367 10.734 6.746 1 97.81 141 LYS A C 1
ATOM 1154 O O . LYS A 1 141 ? -14.469 11.047 7.219 1 97.81 141 LYS A O 1
ATOM 1159 N N . GLU A 1 142 ? -12.414 11.57 6.551 1 98.5 142 GLU A N 1
ATOM 1160 C CA . GLU A 1 142 ? -12.609 12.969 6.906 1 98.5 142 GLU A CA 1
ATOM 1161 C C . GLU A 1 142 ? -13.625 13.633 5.984 1 98.5 142 GLU A C 1
ATOM 1163 O O . GLU A 1 142 ? -14.57 14.281 6.449 1 98.5 142 GLU A O 1
ATOM 1168 N N . GLU A 1 143 ? -13.445 13.43 4.734 1 98.06 143 GLU A N 1
ATOM 1169 C CA . GLU A 1 143 ? -14.242 14.125 3.732 1 98.06 143 GLU A CA 1
ATOM 1170 C C . GLU A 1 143 ? -15.68 13.609 3.723 1 98.06 143 GLU A C 1
ATOM 1172 O O . GLU A 1 143 ? -16.625 14.375 3.48 1 98.06 143 GLU A O 1
ATOM 1177 N N . GLU A 1 144 ? -15.836 12.312 4.062 1 96.81 144 GLU A N 1
ATOM 1178 C CA . GLU A 1 144 ? -17.156 11.703 3.885 1 96.81 144 GLU A CA 1
ATOM 1179 C C . GLU A 1 144 ? -17.875 11.562 5.219 1 96.81 144 GLU A C 1
ATOM 1181 O O . GLU A 1 144 ? -19.094 11.344 5.254 1 96.81 144 GLU A O 1
ATOM 1186 N N . ASN A 1 145 ? -17.156 11.688 6.34 1 96.75 145 ASN A N 1
ATOM 1187 C CA . ASN A 1 145 ? -17.797 11.523 7.648 1 96.75 145 ASN A CA 1
ATOM 1188 C C . ASN A 1 145 ? -17.594 12.758 8.523 1 96.75 145 ASN A C 1
ATOM 1190 O O . ASN A 1 145 ? -18.531 13.539 8.719 1 96.75 145 ASN A O 1
ATOM 1194 N N . LEU A 1 146 ? -16.406 13.07 8.828 1 98.19 146 LEU A N 1
ATOM 1195 C CA . LEU A 1 146 ? -16.125 14.102 9.82 1 98.19 146 LEU A CA 1
ATOM 1196 C C . LEU A 1 146 ? -16.578 15.469 9.32 1 98.19 146 LEU A C 1
ATOM 1198 O O . LEU A 1 146 ? -17.25 16.203 10.031 1 98.19 146 LEU A O 1
ATOM 1202 N N . PHE A 1 147 ? -16.188 15.859 8.086 1 98.5 147 PHE A N 1
ATOM 1203 C CA . PHE A 1 147 ? -16.438 17.203 7.586 1 98.5 147 PHE A CA 1
ATOM 1204 C C . PHE A 1 147 ? -17.938 17.438 7.406 1 98.5 147 PHE A C 1
ATOM 1206 O O . PHE A 1 147 ? -18.453 18.484 7.82 1 98.5 147 PHE A O 1
ATOM 1213 N N . PRO A 1 148 ? -18.672 16.422 6.848 1 97.75 148 PRO A N 1
ATOM 1214 C CA . PRO A 1 148 ? -20.125 16.594 6.789 1 97.75 148 PRO A CA 1
ATOM 1215 C C . PRO A 1 148 ? -20.75 16.734 8.172 1 97.75 148 PRO A C 1
ATOM 1217 O O . PRO A 1 148 ? -21.719 17.5 8.344 1 97.75 148 PRO A O 1
ATOM 1220 N N . LEU A 1 149 ? -20.281 16.031 9.18 1 97.88 149 LEU A N 1
ATOM 1221 C CA . LEU A 1 149 ? -20.781 16.156 10.539 1 97.88 149 LEU A CA 1
ATOM 1222 C C . LEU A 1 149 ? -20.547 17.562 11.086 1 97.88 149 LEU A C 1
ATOM 1224 O O . LEU A 1 149 ? -21.406 18.141 11.75 1 97.88 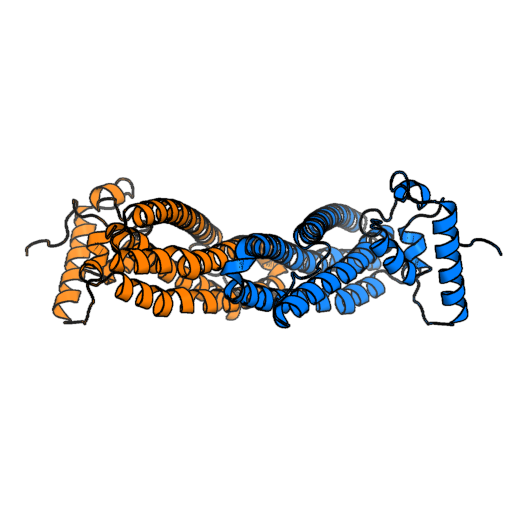149 LEU A O 1
ATOM 1228 N N . ILE A 1 150 ? -19.406 18.109 10.758 1 98 150 ILE A N 1
ATOM 1229 C CA . ILE A 1 150 ? -19.047 19.453 11.211 1 98 150 ILE A CA 1
ATOM 1230 C C . ILE A 1 150 ? -19.969 20.469 10.547 1 98 150 ILE A C 1
ATOM 1232 O O . ILE A 1 150 ? -20.469 21.391 11.211 1 98 150 ILE A O 1
ATOM 1236 N N . GLU A 1 151 ? -20.203 20.266 9.273 1 97.69 151 GLU A N 1
ATOM 1237 C CA . GLU A 1 151 ? -21.125 21.156 8.57 1 97.69 151 GLU A CA 1
ATOM 1238 C C . GLU A 1 151 ? -22.516 21.109 9.188 1 97.69 151 GLU A C 1
ATOM 1240 O O . GLU A 1 151 ? -23.156 22.141 9.383 1 97.69 151 GLU A O 1
ATOM 1245 N N . GLU A 1 152 ? -22.922 19.906 9.492 1 97.5 152 GLU A N 1
ATOM 1246 C CA . GLU A 1 152 ? -24.234 19.734 10.109 1 97.5 152 GLU A CA 1
ATOM 1247 C C . GLU A 1 152 ? -24.297 20.422 11.469 1 97.5 152 GLU A C 1
ATOM 1249 O O . GLU A 1 152 ? -25.281 21.094 11.789 1 97.5 152 GLU A O 1
ATOM 1254 N N . TYR A 1 153 ? -23.297 20.297 12.203 1 97.56 153 TYR A N 1
ATOM 1255 C CA . TYR A 1 153 ? -23.266 20.891 13.531 1 97.56 153 TYR A CA 1
ATOM 1256 C C . TYR A 1 153 ? -23.297 22.422 13.445 1 97.56 153 TYR A C 1
ATOM 1258 O O . TYR A 1 153 ? -23.938 23.078 14.273 1 97.56 153 TYR A O 1
ATOM 1266 N N . GLU A 1 154 ? -22.578 22.938 12.469 1 95.38 154 GLU A N 1
ATOM 1267 C CA . GLU A 1 154 ? -22.547 24.391 12.297 1 95.38 154 GLU A CA 1
ATOM 1268 C C . GLU A 1 154 ? -23.938 24.953 12.031 1 95.38 154 GLU A C 1
ATOM 1270 O O . GLU A 1 154 ? -24.25 26.062 12.445 1 95.38 154 GLU A O 1
ATOM 1275 N N . LEU A 1 155 ? -24.734 24.125 11.414 1 95.88 155 LEU A N 1
ATOM 1276 C CA . LEU A 1 155 ? -26.078 24.547 11.055 1 95.88 155 LEU A CA 1
ATOM 1277 C C . LEU A 1 155 ? -27.062 24.266 12.18 1 95.88 155 LEU A C 1
ATOM 1279 O O . LEU A 1 155 ? -27.969 25.078 12.445 1 95.88 155 LEU A O 1
ATOM 1283 N N . THR A 1 156 ? -26.891 23.156 12.93 1 97.19 156 THR A N 1
ATOM 1284 C CA . THR A 1 156 ? -27.938 22.672 13.812 1 97.19 156 THR A CA 1
ATOM 1285 C C . THR A 1 156 ? -27.578 22.906 15.273 1 97.19 156 THR A C 1
ATOM 1287 O O . THR A 1 156 ? -28.453 22.938 16.141 1 97.19 156 THR A O 1
ATOM 1290 N N . LYS A 1 157 ? -26.344 22.938 15.539 1 96.44 157 LYS A N 1
ATOM 1291 C CA . LYS A 1 157 ? -25.812 23.016 16.891 1 96.44 157 LYS A CA 1
ATOM 1292 C C . LYS A 1 157 ? -26.359 21.891 17.766 1 96.44 157 LYS A C 1
ATOM 1294 O O . LYS A 1 157 ? -26.609 22.078 18.953 1 96.44 157 LYS A O 1
ATOM 1299 N N . ASN A 1 158 ? -26.562 20.797 17.125 1 96.75 158 ASN A N 1
ATOM 1300 C CA . ASN A 1 158 ? -27.109 19.609 17.781 1 96.75 158 ASN A CA 1
ATOM 1301 C C . ASN A 1 158 ? -26.047 18.922 18.656 1 96.75 158 ASN A C 1
ATOM 1303 O O . ASN A 1 158 ? -24.984 18.547 18.156 1 96.75 158 ASN A O 1
ATOM 1307 N N . LYS A 1 159 ? -26.406 18.656 19.891 1 96.75 159 LYS A N 1
ATOM 1308 C CA . L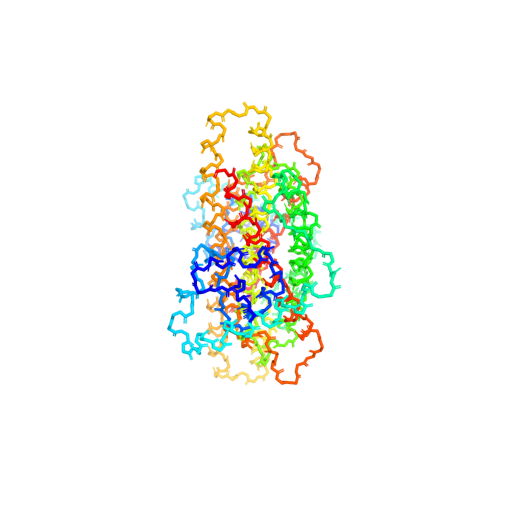YS A 1 159 ? -25.453 18.094 20.859 1 96.75 159 LYS A CA 1
ATOM 1309 C C . LYS A 1 159 ? -25.078 16.672 20.5 1 96.75 159 LYS A C 1
ATOM 1311 O O . LYS A 1 159 ? -23.938 16.25 20.75 1 96.75 159 LYS A O 1
ATOM 1316 N N . ASN A 1 160 ? -25.969 15.977 19.969 1 97.44 160 ASN A N 1
ATOM 1317 C CA . ASN A 1 160 ? -25.672 14.609 19.562 1 97.44 160 ASN A CA 1
ATOM 1318 C C . ASN A 1 160 ? -24.656 14.578 18.422 1 97.44 160 ASN A C 1
ATOM 1320 O O . ASN A 1 160 ? -23.797 13.695 18.375 1 97.44 160 ASN A O 1
ATOM 1324 N N . VAL A 1 161 ? -24.781 15.477 17.516 1 97.38 161 VAL A N 1
ATOM 1325 C CA . VAL A 1 161 ? -23.844 15.594 16.406 1 97.38 161 VAL A CA 1
ATOM 1326 C C . VAL A 1 161 ? -22.453 15.961 16.953 1 97.38 161 VAL A C 1
ATOM 1328 O O . VAL A 1 161 ? -21.438 15.422 16.5 1 97.38 161 VAL A O 1
ATOM 1331 N N . LYS A 1 162 ? -22.438 16.812 17.891 1 97.44 162 LYS A N 1
ATOM 1332 C CA . LYS A 1 162 ? -21.172 17.203 18.516 1 97.44 162 LYS A CA 1
ATOM 1333 C C . LYS A 1 162 ? -20.469 16.016 19.156 1 97.44 162 LYS A C 1
ATOM 1335 O O . LYS A 1 162 ? -19.25 15.883 19.062 1 97.44 162 LYS A O 1
ATOM 1340 N N . GLU A 1 163 ? -21.234 15.211 19.797 1 97.69 163 GLU A N 1
ATOM 1341 C CA . GLU A 1 163 ? -20.672 14.023 20.438 1 97.69 163 GLU A CA 1
ATOM 1342 C C . GLU A 1 163 ? -20.047 13.094 19.391 1 97.69 163 GLU A C 1
ATOM 1344 O O . GLU A 1 163 ? -18.984 12.508 19.625 1 97.69 163 GLU A O 1
ATOM 1349 N N . GLU A 1 164 ? -20.703 12.93 18.297 1 97.31 164 GLU A N 1
ATOM 1350 C CA . GLU A 1 164 ? -20.156 12.117 17.203 1 97.31 164 GLU A CA 1
ATOM 1351 C C . GLU A 1 164 ? -18.875 12.727 16.656 1 97.31 164 GLU A C 1
ATOM 1353 O O . GLU A 1 164 ? -17.922 12.008 16.344 1 97.31 164 GLU A O 1
ATOM 1358 N N . ILE A 1 165 ? -18.875 13.992 16.547 1 98.06 165 ILE A N 1
ATOM 1359 C CA . ILE A 1 165 ? -17.688 14.703 16.078 1 98.06 165 ILE A CA 1
ATOM 1360 C C . ILE A 1 165 ? -16.516 14.445 17.031 1 98.06 165 ILE A C 1
ATOM 1362 O O . ILE A 1 165 ? -15.406 14.141 16.594 1 98.06 165 ILE A O 1
ATOM 1366 N N . ASP A 1 166 ? -16.812 14.531 18.281 1 97.5 166 ASP A N 1
ATOM 1367 C CA . ASP A 1 166 ? -15.766 14.32 19.281 1 97.5 166 ASP A CA 1
ATOM 1368 C C . ASP A 1 166 ? -15.148 12.93 19.156 1 97.5 166 ASP A C 1
ATOM 1370 O O . ASP A 1 166 ? -13.93 12.773 19.25 1 97.5 166 ASP A O 1
ATOM 1374 N N . LYS A 1 167 ? -15.977 12 18.969 1 97.25 167 LYS A N 1
ATOM 1375 C CA . LYS A 1 167 ? -15.5 10.633 18.797 1 97.25 167 LYS A CA 1
ATOM 1376 C C . LYS A 1 167 ? -14.641 10.5 17.531 1 97.25 167 LYS A C 1
ATOM 1378 O O . LYS A 1 167 ? -13.578 9.875 17.562 1 97.25 167 LYS A O 1
ATOM 1383 N N . PHE A 1 168 ? -15.078 11.07 16.484 1 97.69 168 PHE A N 1
ATOM 1384 C CA . PHE A 1 168 ? -14.352 11 15.211 1 97.69 168 PHE A CA 1
ATOM 1385 C C . PHE A 1 168 ? -13.023 11.734 15.312 1 97.69 168 PHE A C 1
ATOM 1387 O O . PHE A 1 168 ? -12.031 11.305 14.719 1 97.69 168 PHE A O 1
ATOM 1394 N N . ILE A 1 169 ? -12.992 12.867 15.992 1 97.69 169 ILE A N 1
ATOM 1395 C CA . ILE A 1 169 ? -11.773 13.641 16.172 1 97.69 169 ILE A CA 1
ATOM 1396 C C . ILE A 1 169 ? -10.719 12.797 16.875 1 97.69 169 ILE A C 1
ATOM 1398 O O . ILE A 1 169 ? -9.547 12.789 16.469 1 97.69 169 ILE A O 1
ATOM 1402 N N . LYS A 1 170 ? -11.117 12.109 17.891 1 96.94 170 LYS A N 1
ATOM 1403 C CA . LYS A 1 170 ? -10.18 11.258 18.609 1 96.94 170 LYS A CA 1
ATOM 1404 C C . LYS A 1 170 ? -9.594 10.18 17.703 1 96.94 170 LYS A C 1
ATOM 1406 O O . LYS A 1 170 ? -8.383 9.945 17.719 1 96.94 170 LYS A O 1
ATOM 1411 N N . GLU A 1 171 ? -10.438 9.578 16.922 1 97.06 171 GLU A N 1
ATOM 1412 C CA . GLU A 1 171 ? -9.977 8.578 15.953 1 97.06 171 GLU A CA 1
ATOM 1413 C C . GLU A 1 171 ? -9.016 9.195 14.945 1 97.06 171 GLU A C 1
ATOM 1415 O O . GLU A 1 171 ? -7.988 8.594 14.617 1 97.06 171 GLU A O 1
ATOM 1420 N N . THR A 1 172 ? -9.367 10.32 14.469 1 97.56 172 THR A N 1
ATOM 1421 C CA . THR A 1 172 ? -8.562 11.031 13.477 1 97.56 172 THR A CA 1
ATOM 1422 C C . THR A 1 172 ? -7.191 11.383 14.039 1 97.56 172 THR A C 1
ATOM 1424 O O . THR A 1 172 ? -6.176 11.219 13.367 1 97.56 172 THR A O 1
ATOM 1427 N N . GLU A 1 173 ? -7.168 11.828 15.25 1 96.56 173 GLU A N 1
ATOM 1428 C CA . GLU A 1 173 ? -5.902 12.172 15.891 1 96.56 173 GLU A CA 1
ATOM 1429 C C . GLU A 1 173 ? -5.012 10.938 16.031 1 96.56 173 GLU A C 1
ATOM 1431 O O . GLU A 1 173 ? -3.793 11.023 15.875 1 96.56 173 GLU A O 1
ATOM 1436 N N . ASN A 1 174 ? -5.598 9.828 16.391 1 97.06 174 ASN A N 1
ATOM 1437 C CA . ASN A 1 174 ? -4.836 8.586 16.453 1 97.06 174 ASN A CA 1
ATOM 1438 C C . ASN A 1 174 ? -4.223 8.234 15.094 1 97.06 174 ASN A C 1
ATOM 1440 O O . ASN A 1 174 ? -3.08 7.785 15.023 1 97.06 174 ASN A O 1
ATOM 1444 N N . GLU A 1 175 ? -4.977 8.414 14.047 1 97.44 175 GLU A N 1
ATOM 1445 C CA . GLU A 1 175 ? -4.48 8.148 12.703 1 97.44 175 GLU A CA 1
ATOM 1446 C C . GLU A 1 175 ? -3.34 9.102 12.344 1 97.44 175 GLU A C 1
ATOM 1448 O O . GLU A 1 175 ? -2.385 8.703 11.672 1 97.44 175 GLU A O 1
ATOM 1453 N N . HIS A 1 176 ? -3.457 10.359 12.789 1 97.75 176 HIS A N 1
ATOM 1454 C CA . HIS A 1 176 ? -2.373 11.32 12.602 1 97.75 176 HIS A CA 1
ATOM 14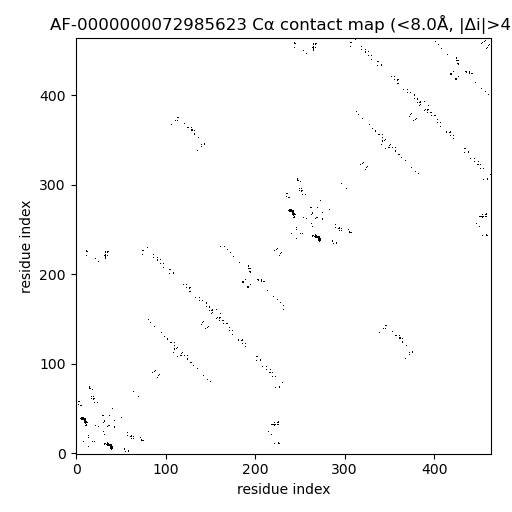55 C C . HIS A 1 176 ? -1.092 10.836 13.273 1 97.75 176 HIS A C 1
ATOM 1457 O O . HIS A 1 176 ? -0.01 10.922 12.695 1 97.75 176 HIS A O 1
ATOM 1463 N N . ASP A 1 177 ? -1.238 10.344 14.461 1 95.75 177 ASP A N 1
ATOM 1464 C CA . ASP A 1 177 ? -0.084 9.836 15.195 1 95.75 177 ASP A CA 1
ATOM 1465 C C . ASP A 1 177 ? 0.569 8.672 14.469 1 95.75 177 ASP A C 1
ATOM 1467 O O . ASP A 1 177 ? 1.796 8.586 14.383 1 95.75 177 ASP A O 1
ATOM 1471 N N . GLU A 1 178 ? -0.252 7.801 13.984 1 96.44 178 GLU A N 1
ATOM 1472 C CA . GLU A 1 178 ? 0.263 6.652 13.25 1 96.44 178 GLU A CA 1
ATOM 1473 C C . GLU A 1 178 ? 1.019 7.094 12 1 96.44 178 GLU A C 1
ATOM 1475 O O . GLU A 1 178 ? 2.094 6.57 11.703 1 96.44 178 GLU A O 1
ATOM 1480 N N . ALA A 1 179 ? 0.417 8.008 11.25 1 96.75 179 ALA A N 1
ATOM 1481 C CA . ALA A 1 179 ? 1.091 8.547 10.07 1 96.75 179 ALA A CA 1
ATOM 1482 C C . ALA A 1 179 ? 2.416 9.203 10.445 1 96.75 179 ALA A C 1
ATOM 1484 O O . ALA A 1 179 ? 3.426 9.016 9.766 1 96.75 179 ALA A O 1
ATOM 1485 N N . GLY A 1 180 ? 2.371 9.977 11.531 1 94.56 180 GLY A N 1
ATOM 1486 C CA . GLY A 1 180 ? 3.588 10.602 12.023 1 94.56 180 GLY A CA 1
ATOM 1487 C C . GLY A 1 180 ? 4.684 9.602 12.352 1 94.56 180 GLY A C 1
ATOM 1488 O O . GLY A 1 180 ? 5.855 9.836 12.047 1 94.56 180 GLY A O 1
ATOM 1489 N N . ASP A 1 181 ? 4.309 8.523 12.945 1 95.94 181 ASP A N 1
ATOM 1490 C CA . ASP A 1 181 ? 5.27 7.48 13.297 1 95.94 181 ASP A CA 1
ATOM 1491 C C . ASP A 1 181 ? 5.918 6.891 12.055 1 95.94 181 ASP A C 1
ATOM 1493 O O . ASP A 1 181 ? 7.129 6.66 12.023 1 95.94 181 ASP A O 1
ATOM 1497 N N . ILE A 1 182 ? 5.141 6.625 11.047 1 97.94 182 ILE A N 1
ATOM 1498 C CA . ILE A 1 182 ? 5.672 6.078 9.805 1 97.94 182 ILE A CA 1
ATOM 1499 C C . ILE A 1 182 ? 6.645 7.07 9.172 1 97.94 182 ILE A C 1
ATOM 1501 O O . ILE A 1 182 ? 7.719 6.688 8.711 1 97.94 182 ILE A O 1
ATOM 1505 N N . LEU A 1 183 ? 6.273 8.328 9.172 1 97 183 LEU A N 1
ATOM 1506 C CA . LEU A 1 183 ? 7.105 9.359 8.57 1 97 183 LEU A CA 1
ATOM 1507 C C . LEU A 1 183 ? 8.43 9.492 9.312 1 97 183 LEU A C 1
ATOM 1509 O O . LEU A 1 183 ? 9.484 9.672 8.695 1 97 183 LEU A O 1
ATOM 1513 N N . LYS A 1 184 ? 8.383 9.414 10.602 1 94.62 184 LYS A N 1
ATOM 1514 C CA . LYS A 1 184 ? 9.602 9.453 11.406 1 94.62 184 LYS A CA 1
ATOM 1515 C C . LYS A 1 184 ? 10.523 8.289 11.055 1 94.62 184 LYS A C 1
ATOM 1517 O O . LYS A 1 184 ? 11.742 8.469 10.945 1 94.62 184 LYS A O 1
ATOM 1522 N N . GLU A 1 185 ? 9.961 7.168 10.922 1 97.62 185 GLU A N 1
ATOM 1523 C CA . GLU A 1 185 ? 10.75 6.004 10.547 1 97.62 185 GLU A CA 1
ATOM 1524 C C . GLU A 1 185 ? 11.352 6.168 9.148 1 97.62 185 GLU A C 1
ATOM 1526 O O . GLU A 1 185 ? 12.492 5.781 8.906 1 97.62 185 GLU A O 1
ATOM 1531 N N . LEU A 1 186 ? 10.555 6.676 8.219 1 98.19 186 LEU A N 1
ATOM 1532 C CA . LEU A 1 186 ? 11.055 6.945 6.879 1 98.19 186 LEU A CA 1
ATOM 1533 C C . LEU A 1 186 ? 12.25 7.895 6.922 1 98.19 186 LEU A C 1
ATOM 1535 O O . LEU A 1 186 ? 13.25 7.68 6.234 1 98.19 186 LEU A O 1
ATOM 1539 N N . GLU A 1 187 ? 12.109 8.922 7.711 1 96.06 187 GLU A N 1
ATOM 1540 C CA . GLU A 1 187 ? 13.195 9.875 7.875 1 96.06 187 GLU A CA 1
ATOM 1541 C C . GLU A 1 187 ? 14.469 9.188 8.367 1 96.06 187 GLU A C 1
ATOM 1543 O O . GLU A 1 187 ? 15.555 9.43 7.844 1 96.06 187 GLU A O 1
ATOM 1548 N N . LYS A 1 188 ? 14.289 8.359 9.359 1 96.88 188 LYS A N 1
ATOM 1549 C CA . LYS A 1 188 ? 15.422 7.66 9.961 1 96.88 188 LYS A CA 1
ATOM 1550 C C . LYS A 1 188 ? 16.125 6.758 8.945 1 96.88 188 LYS A C 1
ATOM 1552 O O . LYS A 1 188 ? 17.344 6.816 8.789 1 96.88 188 LYS A O 1
ATOM 1557 N N . ILE A 1 189 ? 15.383 6.031 8.188 1 97.19 189 ILE A N 1
ATOM 1558 C CA . ILE A 1 189 ? 15.977 5.004 7.34 1 97.19 189 ILE A CA 1
ATOM 1559 C C . ILE A 1 189 ? 16.562 5.641 6.082 1 97.19 189 ILE A C 1
ATOM 1561 O O . ILE A 1 189 ? 17.422 5.055 5.422 1 97.19 189 ILE A O 1
ATOM 1565 N N . THR A 1 190 ? 16.125 6.848 5.707 1 97.69 190 THR A N 1
ATOM 1566 C CA . THR A 1 190 ? 16.562 7.508 4.484 1 97.69 190 THR A CA 1
ATOM 1567 C C . THR A 1 190 ? 17.578 8.609 4.801 1 97.69 190 THR A C 1
ATOM 1569 O O . THR A 1 190 ? 17.938 9.391 3.922 1 97.69 190 THR A O 1
ATOM 1572 N N . ARG A 1 191 ? 17.984 8.711 6.066 1 96 191 ARG A N 1
ATOM 1573 C CA . ARG A 1 191 ? 18.906 9.758 6.492 1 96 191 ARG A CA 1
ATOM 1574 C C . ARG A 1 191 ? 18.344 11.141 6.156 1 96 191 ARG A C 1
ATOM 1576 O O . ARG A 1 191 ? 19.031 11.945 5.512 1 96 191 ARG A O 1
ATOM 1583 N N . ASP A 1 192 ? 17.094 11.367 6.59 1 94.94 192 ASP A N 1
ATOM 1584 C CA . ASP A 1 192 ? 16.375 12.617 6.34 1 94.94 192 ASP A CA 1
ATOM 1585 C C . ASP A 1 192 ? 16.203 12.859 4.844 1 94.94 192 ASP A C 1
ATOM 1587 O O . ASP A 1 192 ? 16.484 13.953 4.352 1 94.94 192 ASP A O 1
ATOM 1591 N N . PHE A 1 193 ? 15.891 11.75 4.09 1 96.94 193 PHE A N 1
ATOM 1592 C CA . PHE A 1 193 ? 15.586 11.734 2.662 1 96.94 193 PHE A CA 1
ATOM 1593 C C . PHE A 1 193 ? 16.781 12.227 1.848 1 96.94 193 PHE A C 1
ATOM 1595 O O . PHE A 1 193 ? 16.609 12.883 0.819 1 96.94 193 PHE A O 1
ATOM 1602 N N . THR A 1 194 ? 17.922 11.984 2.385 1 96.5 194 THR A N 1
ATOM 1603 C CA . THR A 1 194 ? 19.141 12.195 1.629 1 96.5 194 THR A CA 1
ATOM 1604 C C . THR A 1 194 ? 19.516 10.945 0.835 1 96.5 194 THR A C 1
ATOM 1606 O O . THR A 1 194 ? 19.656 9.859 1.403 1 96.5 194 THR A O 1
ATOM 1609 N N . VAL A 1 195 ? 19.734 11.078 -0.429 1 96.5 195 VAL A N 1
ATOM 1610 C CA . VAL A 1 195 ? 19.969 9.93 -1.289 1 96.5 195 VAL A CA 1
ATOM 1611 C C . VAL A 1 195 ? 21.422 9.477 -1.154 1 96.5 195 VAL A C 1
ATOM 1613 O O . VAL A 1 195 ? 22.312 10.281 -0.847 1 96.5 195 VAL A O 1
ATOM 1616 N N . PRO A 1 196 ? 21.703 8.156 -1.361 1 94.06 196 PRO A N 1
ATOM 1617 C CA . PRO A 1 196 ? 23.094 7.703 -1.412 1 94.06 196 PRO A CA 1
ATOM 1618 C C . PRO A 1 196 ? 23.859 8.297 -2.588 1 94.06 196 PRO A C 1
ATOM 1620 O O . PRO A 1 196 ? 23.266 8.844 -3.516 1 94.06 196 PRO A O 1
ATOM 1623 N N . GLU A 1 197 ? 25.172 8.18 -2.414 1 91.44 197 GLU A N 1
ATOM 1624 C CA . GLU A 1 197 ? 26.031 8.672 -3.494 1 91.44 197 GLU A CA 1
ATOM 1625 C C . GLU A 1 197 ? 25.875 7.816 -4.75 1 91.44 197 GLU A C 1
ATOM 1627 O O . GLU A 1 197 ? 25.766 6.59 -4.66 1 91.44 197 GLU A O 1
ATOM 1632 N N . GLY A 1 198 ? 25.844 8.5 -5.949 1 92.19 198 GLY A N 1
ATOM 1633 C CA . GLY A 1 198 ? 25.953 7.789 -7.211 1 92.19 198 GLY A CA 1
ATOM 1634 C C . GLY A 1 198 ? 24.609 7.285 -7.723 1 92.19 198 GLY A C 1
ATOM 1635 O O . GLY A 1 198 ? 24.547 6.559 -8.719 1 92.19 198 GLY A O 1
ATOM 1636 N N . VAL A 1 199 ? 23.531 7.734 -7.039 1 92.44 199 VAL A N 1
ATOM 1637 C CA . VAL A 1 199 ? 22.234 7.242 -7.5 1 92.44 199 VAL A CA 1
ATOM 1638 C C . VAL A 1 199 ? 21.672 8.18 -8.562 1 92.44 199 VAL A C 1
ATOM 1640 O O . VAL A 1 199 ? 22.156 9.312 -8.719 1 92.44 199 VAL A O 1
ATOM 1643 N N . CYS A 1 200 ? 20.719 7.75 -9.336 1 94.75 200 CYS A N 1
ATOM 1644 C CA . CYS A 1 200 ? 20.188 8.469 -10.484 1 94.75 200 CYS A CA 1
ATOM 1645 C C . CYS A 1 200 ? 19.297 9.625 -10.039 1 94.75 200 CYS A C 1
ATOM 1647 O O . CYS A 1 200 ? 18.984 9.758 -8.852 1 94.75 200 CYS A O 1
ATOM 1649 N N . THR A 1 201 ? 18.812 10.406 -10.977 1 96.38 201 THR A N 1
ATOM 1650 C CA . THR A 1 201 ? 17.984 11.586 -10.734 1 96.38 201 THR A CA 1
ATOM 1651 C C . THR A 1 201 ? 16.594 11.188 -10.234 1 96.38 201 THR A C 1
ATOM 1653 O O . THR A 1 201 ? 16 11.891 -9.414 1 96.38 201 THR A O 1
ATOM 1656 N N . THR A 1 202 ? 16.109 10.039 -10.758 1 97.69 202 THR A N 1
ATOM 1657 C CA . THR A 1 202 ? 14.797 9.57 -10.328 1 97.69 202 THR A CA 1
ATOM 1658 C C . THR A 1 202 ? 14.805 9.234 -8.836 1 97.69 202 THR A C 1
ATOM 1660 O O . THR A 1 202 ? 13.812 9.469 -8.141 1 97.69 202 THR A O 1
ATOM 1663 N N . PHE A 1 203 ? 15.922 8.68 -8.383 1 97.88 203 PHE A N 1
ATOM 1664 C CA . PHE A 1 203 ? 16.094 8.398 -6.965 1 97.88 203 PHE A CA 1
ATOM 1665 C C . PHE A 1 203 ? 15.977 9.672 -6.141 1 97.88 203 PHE A C 1
ATOM 1667 O O . PHE A 1 203 ? 15.188 9.742 -5.195 1 97.88 203 PHE A O 1
ATOM 1674 N N . LYS A 1 204 ? 16.672 10.648 -6.52 1 97.62 204 LYS A N 1
ATOM 1675 C CA . LYS A 1 204 ? 16.656 11.938 -5.828 1 97.62 204 LYS A CA 1
ATOM 1676 C C . LYS A 1 204 ? 15.258 12.562 -5.863 1 97.62 204 LYS A C 1
ATOM 1678 O O . LYS A 1 204 ? 14.773 13.062 -4.852 1 97.62 204 LYS A O 1
ATOM 1683 N N . LEU A 1 205 ? 14.648 12.531 -7.035 1 98.44 205 LEU A N 1
ATOM 1684 C CA . LEU A 1 205 ? 13.305 13.078 -7.18 1 98.44 205 LEU A CA 1
ATOM 1685 C C . LEU A 1 205 ? 12.336 12.391 -6.219 1 98.44 205 LEU A C 1
ATOM 1687 O O . LEU A 1 205 ? 11.508 13.055 -5.59 1 98.44 205 LEU A O 1
ATOM 1691 N N . THR A 1 206 ? 12.422 11.07 -6.117 1 98.56 206 THR A N 1
ATOM 1692 C CA . THR A 1 206 ? 11.531 10.297 -5.254 1 98.56 206 THR A CA 1
ATOM 1693 C C . THR A 1 206 ? 11.672 10.742 -3.803 1 98.56 206 THR A C 1
ATOM 1695 O O . THR A 1 206 ? 10.672 11.031 -3.139 1 98.56 206 THR A O 1
ATOM 1698 N N . TYR A 1 207 ? 12.867 10.852 -3.322 1 98.44 207 TYR A N 1
ATOM 1699 C CA . TYR A 1 207 ? 13.109 11.258 -1.941 1 98.44 207 TYR A CA 1
ATOM 1700 C C . TYR A 1 207 ? 12.664 12.695 -1.709 1 98.44 207 TYR A C 1
ATOM 1702 O O . TYR A 1 207 ? 12.094 13.016 -0.663 1 98.44 207 TYR A O 1
ATOM 1710 N N . ASP A 1 208 ? 12.898 13.516 -2.699 1 98.19 208 ASP A N 1
ATOM 1711 C CA . ASP A 1 208 ? 12.453 14.898 -2.602 1 98.19 208 ASP A CA 1
ATOM 1712 C C . ASP A 1 208 ? 10.938 14.977 -2.467 1 98.19 208 ASP A C 1
ATOM 1714 O O . ASP A 1 208 ? 10.414 15.766 -1.671 1 98.19 208 ASP A O 1
ATOM 1718 N N . LYS A 1 209 ? 10.281 14.211 -3.232 1 98.62 209 LYS A N 1
ATOM 1719 C CA . LYS A 1 209 ? 8.82 14.227 -3.213 1 98.62 209 LYS A CA 1
ATOM 1720 C C . LYS A 1 209 ? 8.289 13.695 -1.886 1 98.62 209 LYS A C 1
ATOM 1722 O O . LYS A 1 209 ? 7.309 14.219 -1.349 1 98.62 209 LYS A O 1
ATOM 1727 N N . ILE A 1 210 ? 8.914 12.641 -1.363 1 98.69 210 ILE A N 1
ATOM 1728 C CA . ILE A 1 210 ? 8.477 12.133 -0.067 1 98.69 210 ILE A CA 1
ATOM 1729 C C . ILE A 1 210 ? 8.695 13.195 1.006 1 98.69 210 ILE A C 1
ATOM 1731 O O . ILE A 1 210 ? 7.832 13.406 1.862 1 98.69 210 ILE A O 1
ATOM 1735 N N . HIS A 1 211 ? 9.797 13.836 0.917 1 97.88 211 HIS A N 1
ATOM 1736 C CA . HIS A 1 211 ? 10.109 14.891 1.872 1 97.88 211 HIS A CA 1
ATOM 1737 C C . HIS A 1 211 ? 9.094 16.031 1.793 1 97.88 211 HIS A C 1
ATOM 1739 O O . HIS A 1 211 ? 8.641 16.531 2.822 1 97.88 211 HIS A O 1
ATOM 1745 N N . ALA A 1 212 ? 8.797 16.453 0.639 1 98.06 212 ALA A N 1
ATOM 1746 C CA . ALA A 1 212 ? 7.805 17.5 0.438 1 98.06 212 ALA A CA 1
ATOM 1747 C C . ALA A 1 212 ? 6.438 17.078 0.957 1 98.06 212 ALA A C 1
ATOM 1749 O O . ALA A 1 212 ? 5.719 17.875 1.568 1 98.06 212 ALA A O 1
ATOM 1750 N N . LEU A 1 213 ? 6.109 15.836 0.673 1 98.5 213 LEU A N 1
ATOM 1751 C CA . LEU A 1 213 ? 4.848 15.305 1.172 1 98.5 213 LEU A CA 1
ATOM 1752 C C . LEU A 1 213 ? 4.805 15.344 2.695 1 98.5 213 LEU A C 1
ATOM 1754 O O . LEU A 1 213 ? 3.787 15.719 3.285 1 98.5 213 LEU A O 1
ATOM 1758 N N . GLU A 1 214 ? 5.871 14.953 3.334 1 97.62 214 GLU A N 1
ATOM 1759 C CA . GLU A 1 214 ? 5.961 14.984 4.789 1 97.62 214 GLU A CA 1
ATOM 1760 C C . GLU A 1 214 ? 5.699 16.391 5.332 1 97.62 214 GLU A C 1
ATOM 1762 O O . GLU A 1 214 ? 4.895 16.562 6.25 1 97.62 214 GLU A O 1
ATOM 1767 N N . LYS A 1 215 ? 6.332 17.328 4.754 1 96.25 215 LYS A N 1
ATOM 1768 C CA . LYS A 1 215 ? 6.188 18.703 5.211 1 96.25 215 LYS A CA 1
ATOM 1769 C C . LYS A 1 215 ? 4.746 19.188 5.055 1 96.25 215 LYS A C 1
ATOM 1771 O O . LYS A 1 215 ? 4.211 19.859 5.945 1 96.25 215 LYS A O 1
ATOM 1776 N N . ASP A 1 216 ? 4.207 18.844 3.963 1 97.88 216 ASP A N 1
ATOM 1777 C CA . ASP A 1 216 ? 2.826 19.266 3.736 1 97.88 216 ASP A CA 1
ATOM 1778 C C . ASP A 1 216 ? 1.875 18.562 4.699 1 97.88 216 ASP A C 1
ATOM 1780 O O . ASP A 1 216 ? 0.909 19.156 5.176 1 97.88 216 ASP A O 1
ATOM 1784 N N . LEU A 1 217 ? 2.117 17.266 4.938 1 98.31 217 LEU A N 1
ATOM 1785 C CA . LEU A 1 217 ? 1.282 16.5 5.863 1 98.31 217 LEU A CA 1
ATOM 1786 C C . LEU A 1 217 ? 1.352 17.094 7.27 1 98.31 217 LEU A C 1
ATOM 1788 O O . LEU A 1 217 ? 0.347 17.141 7.98 1 98.31 217 LEU A O 1
ATOM 1792 N N . PHE A 1 218 ? 2.48 17.578 7.668 1 96.88 218 PHE A N 1
ATOM 1793 C CA . PHE A 1 218 ? 2.619 18.188 8.984 1 96.88 218 PHE A CA 1
ATOM 1794 C C . PHE A 1 218 ? 1.758 19.453 9.086 1 96.88 218 PHE A C 1
ATOM 1796 O O . PHE A 1 218 ? 1.1 19.672 10.102 1 96.88 218 PHE A O 1
ATOM 1803 N N . ILE A 1 219 ? 1.733 20.219 8.047 1 96.88 219 ILE A N 1
ATOM 1804 C CA . ILE A 1 219 ? 0.904 21.422 8.031 1 96.88 219 ILE A CA 1
ATOM 1805 C C . ILE A 1 219 ? -0.572 21.031 8.031 1 96.88 219 ILE A C 1
ATOM 1807 O O . ILE A 1 219 ? -1.378 21.625 8.75 1 96.88 219 ILE A O 1
ATOM 1811 N N . HIS A 1 220 ? -0.878 20.016 7.207 1 98.38 220 HIS A N 1
ATOM 1812 C CA . HIS A 1 220 ? -2.229 19.453 7.164 1 98.38 220 HIS A CA 1
ATOM 1813 C C . HIS A 1 220 ? -2.701 19.047 8.555 1 98.38 220 HIS A C 1
ATOM 1815 O O . HIS A 1 220 ? -3.754 19.5 9.016 1 98.38 220 HIS A O 1
ATOM 1821 N N . ILE A 1 221 ? -1.892 18.312 9.219 1 97.69 221 ILE A N 1
ATOM 1822 C CA . ILE A 1 221 ? -2.24 17.766 10.531 1 97.69 221 ILE A CA 1
ATOM 1823 C C . ILE A 1 221 ? -2.326 18.906 11.555 1 97.69 221 ILE A C 1
ATOM 1825 O O . ILE A 1 221 ? -3.229 18.922 12.391 1 97.69 221 ILE A O 1
ATOM 1829 N N . TYR A 1 222 ? -1.421 19.906 11.516 1 96.31 222 TYR A N 1
ATOM 1830 C CA . TYR A 1 222 ? -1.483 21.078 12.375 1 96.31 222 TYR A CA 1
ATOM 1831 C C . TYR A 1 222 ? -2.814 21.797 12.219 1 96.31 222 TYR A C 1
ATOM 1833 O O . TYR A 1 222 ? -3.475 22.125 13.203 1 96.31 222 TYR A O 1
ATOM 1841 N N . LYS A 1 223 ? -3.209 22.062 10.992 1 97.69 223 LYS A N 1
ATOM 1842 C CA . LYS A 1 223 ? -4.438 22.812 10.727 1 97.69 223 LYS A CA 1
ATOM 1843 C C . LYS A 1 223 ? -5.652 22.078 11.297 1 97.69 223 LYS A C 1
ATOM 1845 O O . LYS A 1 223 ? -6.605 22.719 11.75 1 97.69 223 LYS A O 1
ATOM 1850 N N . GLU A 1 224 ? -5.516 20.797 11.281 1 98.19 224 GLU A N 1
ATOM 1851 C CA . GLU A 1 224 ? -6.633 20.031 11.82 1 98.19 224 GLU A CA 1
ATOM 1852 C C . GLU A 1 224 ? -6.539 19.922 13.344 1 98.19 224 GLU A C 1
ATOM 1854 O O . GLU A 1 224 ? -7.449 20.344 14.055 1 98.19 224 GLU A O 1
ATOM 1859 N N . ASN A 1 225 ? -5.449 19.484 13.867 1 96.94 225 ASN A N 1
ATOM 1860 C CA . ASN A 1 225 ? -5.277 19.188 15.289 1 96.94 225 ASN A CA 1
ATOM 1861 C C . ASN A 1 225 ? -5.332 20.453 16.141 1 96.94 225 ASN A C 1
ATOM 1863 O O . ASN A 1 225 ? -5.914 20.453 17.219 1 96.94 225 ASN A O 1
ATOM 1867 N N . SER A 1 226 ? -4.73 21.5 15.586 1 96 226 SER A N 1
ATOM 1868 C CA . SER A 1 226 ? -4.492 22.656 16.453 1 96 226 SER A CA 1
ATOM 1869 C C . SER A 1 226 ? -5.449 23.797 16.109 1 96 226 SER A C 1
ATOM 1871 O O . SER A 1 226 ? -5.574 24.75 16.891 1 96 226 SER A O 1
ATOM 1873 N N . VAL A 1 227 ? -6.117 23.672 14.992 1 97.06 227 VAL A N 1
ATOM 1874 C CA . VAL A 1 227 ? -7 24.781 14.625 1 97.06 227 VAL A CA 1
ATOM 1875 C C . VAL A 1 227 ? -8.43 24.266 14.469 1 97.06 227 VAL A C 1
ATOM 1877 O O . VAL A 1 227 ? -9.281 24.5 15.336 1 97.06 227 VAL A O 1
ATOM 1880 N N . LEU A 1 228 ? -8.703 23.391 13.523 1 98.06 228 LEU A N 1
ATOM 1881 C CA . LEU A 1 228 ? -10.055 22.953 13.195 1 98.06 228 LEU A CA 1
ATOM 1882 C C . LEU A 1 228 ? -10.703 22.234 14.383 1 98.06 228 LEU A C 1
ATOM 1884 O O . LEU A 1 228 ? -11.812 22.578 14.789 1 98.06 228 LEU A O 1
ATOM 1888 N N . PHE A 1 229 ? -10.031 21.266 14.961 1 97.31 229 PHE A N 1
ATOM 1889 C CA . PHE A 1 229 ? -10.617 20.438 16.016 1 97.31 229 PHE A CA 1
ATOM 1890 C C . PHE A 1 229 ? -10.82 21.25 17.281 1 97.31 229 PHE A C 1
ATOM 1892 O O . PHE A 1 229 ? -11.688 20.922 18.094 1 97.31 229 PHE A O 1
ATOM 1899 N N . ASN A 1 230 ? -10.039 22.328 17.438 1 94.38 230 ASN A N 1
ATOM 1900 C CA . ASN A 1 230 ? -10.164 23.188 18.609 1 94.38 230 ASN A CA 1
ATOM 1901 C C . ASN A 1 230 ? -11.391 24.094 18.516 1 94.38 230 ASN A C 1
ATOM 1903 O O . ASN A 1 230 ? -11.734 24.781 19.484 1 94.38 230 ASN A O 1
ATOM 1907 N N . MET A 1 231 ? -12.031 24.078 17.453 1 93.75 231 MET A N 1
ATOM 1908 C CA . MET A 1 231 ? -13.242 24.875 17.266 1 93.75 231 MET A CA 1
ATOM 1909 C C . MET A 1 231 ? -14.461 24.141 17.828 1 93.75 231 MET A C 1
ATOM 1911 O O . MET A 1 231 ? -15.555 24.719 17.906 1 93.75 231 MET A O 1
ATOM 1915 N N . PHE A 1 232 ? -14.203 22.969 18.172 1 90.25 232 PHE A N 1
ATOM 1916 C CA . PHE A 1 232 ? -15.281 22.141 18.703 1 90.25 232 PHE A CA 1
ATOM 1917 C C . PHE A 1 232 ? -14.93 21.625 20.094 1 90.25 232 PHE A C 1
ATOM 1919 O O . PHE A 1 232 ? -13.75 21.469 20.422 1 90.25 232 PHE A O 1
ATOM 1926 N N . MET B 1 1 ? -12.352 -46.688 -19.75 1 43.03 1 MET B N 1
ATOM 1927 C CA . MET B 1 1 ? -11.461 -45.625 -20.188 1 43.03 1 MET B CA 1
ATOM 1928 C C . MET B 1 1 ? -10.398 -45.312 -19.141 1 43.03 1 MET B C 1
ATOM 1930 O O . MET B 1 1 ? -10.68 -45.344 -17.938 1 43.03 1 MET B O 1
ATOM 1934 N N . LYS B 1 2 ? -9.195 -45.562 -19.297 1 54.94 2 LYS B N 1
ATOM 1935 C CA . LYS B 1 2 ? -8.102 -45.531 -18.328 1 54.94 2 LYS B CA 1
ATOM 1936 C C . LYS B 1 2 ? -8.008 -44.188 -17.625 1 54.94 2 LYS B C 1
ATOM 1938 O O . LYS B 1 2 ? -7.926 -43.156 -18.281 1 54.94 2 LYS B O 1
ATOM 1943 N N . ASN B 1 3 ? -8.633 -44 -16.438 1 68.44 3 ASN B N 1
ATOM 1944 C CA . ASN B 1 3 ? -8.562 -42.781 -15.641 1 68.44 3 ASN B CA 1
ATOM 1945 C C . ASN B 1 3 ? -7.125 -42.344 -15.453 1 68.44 3 ASN B C 1
ATOM 1947 O O . ASN B 1 3 ? -6.367 -42.938 -14.695 1 68.44 3 ASN B O 1
ATOM 1951 N N . ILE B 1 4 ? -6.656 -41.438 -16.375 1 83.5 4 ILE B N 1
ATOM 1952 C CA . ILE B 1 4 ? -5.301 -40.906 -16.297 1 83.5 4 ILE B CA 1
ATOM 1953 C C . ILE B 1 4 ? -5.105 -40.156 -14.992 1 83.5 4 ILE B C 1
ATOM 1955 O O . ILE B 1 4 ? -4.086 -40.344 -14.312 1 83.5 4 ILE B O 1
ATOM 1959 N N . ILE B 1 5 ? -6.172 -39.5 -14.562 1 93.88 5 ILE B N 1
ATOM 1960 C CA . ILE B 1 5 ? -6.109 -38.719 -13.312 1 93.88 5 ILE B CA 1
ATOM 1961 C C . ILE B 1 5 ? -6.742 -39.531 -12.188 1 93.88 5 ILE B C 1
ATOM 1963 O O . ILE B 1 5 ? -7.828 -40.094 -12.352 1 93.88 5 ILE B O 1
ATOM 1967 N N . ASN B 1 6 ? -6.062 -39.688 -11.133 1 93.56 6 ASN B N 1
ATOM 1968 C CA . ASN B 1 6 ? -6.562 -40.5 -10.023 1 93.56 6 ASN B CA 1
ATOM 1969 C C . ASN B 1 6 ? -6.273 -39.844 -8.672 1 93.56 6 ASN B C 1
ATOM 1971 O O . ASN B 1 6 ? -5.574 -38.812 -8.609 1 93.56 6 ASN B O 1
ATOM 1975 N N . ILE B 1 7 ? -6.711 -40.438 -7.59 1 92.44 7 ILE B N 1
ATOM 1976 C CA . ILE B 1 7 ? -6.754 -39.844 -6.266 1 92.44 7 ILE B CA 1
ATOM 1977 C C . ILE B 1 7 ? -5.344 -39.75 -5.691 1 92.44 7 ILE B C 1
ATOM 1979 O O . ILE B 1 7 ? -5.094 -38.969 -4.766 1 92.44 7 ILE B O 1
ATOM 1983 N N . ASN B 1 8 ? -4.457 -40.469 -6.176 1 94.06 8 ASN B N 1
ATOM 1984 C CA . ASN B 1 8 ? -3.115 -40.531 -5.609 1 94.06 8 ASN B CA 1
ATOM 1985 C C . ASN B 1 8 ? -2.178 -39.531 -6.273 1 94.06 8 ASN B C 1
ATOM 1987 O O . ASN B 1 8 ? -1.037 -39.344 -5.836 1 94.06 8 ASN B O 1
ATOM 1991 N N . GLN B 1 9 ? -2.648 -38.906 -7.277 1 94.19 9 GLN B N 1
ATOM 1992 C CA . GLN B 1 9 ? -1.817 -37.938 -8.008 1 94.19 9 GLN B CA 1
ATOM 1993 C C . GLN B 1 9 ? -1.756 -36.594 -7.281 1 94.19 9 GLN B C 1
ATOM 1995 O O . GLN B 1 9 ? -2.758 -36.156 -6.734 1 94.19 9 GLN B O 1
ATOM 2000 N N . LYS B 1 10 ? -0.613 -36 -7.324 1 95.25 10 LYS B N 1
ATOM 2001 C CA . LYS B 1 10 ? -0.439 -34.688 -6.715 1 95.25 10 LYS B CA 1
ATOM 2002 C C . LYS B 1 10 ? -1.16 -33.594 -7.516 1 95.25 10 LYS B C 1
ATOM 2004 O O . LYS B 1 10 ? -1.203 -33.656 -8.75 1 95.25 10 LYS B O 1
ATOM 2009 N N . LEU B 1 11 ? -1.658 -32.625 -6.812 1 95.81 11 LEU B N 1
ATOM 2010 C CA . LEU B 1 11 ? -2.391 -31.547 -7.457 1 95.81 11 LEU B CA 1
ATOM 2011 C C . LEU B 1 11 ? -1.531 -30.859 -8.516 1 95.81 11 LEU B C 1
ATOM 2013 O O . LEU B 1 11 ? -2.004 -30.578 -9.617 1 95.81 11 LEU B O 1
ATOM 2017 N N . GLY B 1 12 ? -0.252 -30.594 -8.195 1 94.56 12 GLY B N 1
ATOM 2018 C CA . GLY B 1 12 ? 0.655 -29.953 -9.133 1 94.56 12 GLY B CA 1
ATOM 2019 C C . GLY B 1 12 ? 0.848 -30.75 -10.414 1 94.56 12 GLY B C 1
ATOM 2020 O O . GLY B 1 12 ? 0.94 -30.172 -11.5 1 94.56 12 GLY B O 1
ATOM 2021 N N . GLU B 1 13 ? 0.894 -32.062 -10.273 1 94.19 13 GLU B N 1
ATOM 2022 C CA . GLU B 1 13 ? 1.034 -32.938 -11.438 1 94.19 13 GLU B CA 1
ATOM 2023 C C . GLU B 1 13 ? -0.193 -32.844 -12.336 1 94.19 13 GLU B C 1
ATOM 2025 O O . GLU B 1 13 ? -0.067 -32.812 -13.562 1 94.19 13 GLU B O 1
ATOM 2030 N N . VAL B 1 14 ? -1.273 -32.844 -11.695 1 94.94 14 VAL B N 1
ATOM 2031 C CA . VAL B 1 14 ? -2.523 -32.781 -12.445 1 94.94 14 VAL B CA 1
ATOM 2032 C C . VAL B 1 14 ? -2.586 -31.484 -13.25 1 94.94 14 VAL B C 1
ATOM 2034 O O . VAL B 1 14 ? -2.891 -31.5 -14.445 1 94.94 14 VAL B O 1
ATOM 2037 N N . VAL B 1 15 ? -2.256 -30.359 -12.633 1 95.12 15 VAL B N 1
ATOM 2038 C CA . VAL B 1 15 ? -2.305 -29.062 -13.305 1 95.12 15 VAL B CA 1
ATOM 2039 C C . VAL B 1 15 ? -1.279 -29.031 -14.438 1 95.12 15 VAL B C 1
ATOM 2041 O O . VAL B 1 15 ? -1.523 -28.422 -15.484 1 95.12 15 VAL B O 1
ATOM 2044 N N . SER B 1 16 ? -0.186 -29.703 -14.289 1 94.5 16 SER B N 1
ATOM 2045 C CA . SER B 1 16 ? 0.886 -29.703 -15.273 1 94.5 16 SER B CA 1
ATOM 2046 C C . SER B 1 16 ? 0.464 -30.422 -16.547 1 94.5 16 SER B C 1
ATOM 2048 O O . SER B 1 16 ? 0.813 -30 -17.656 1 94.5 16 SER B O 1
ATOM 2050 N N . ILE B 1 17 ? -0.305 -31.516 -16.406 1 91.69 17 ILE B N 1
ATOM 2051 C CA . ILE B 1 17 ? -0.647 -32.281 -17.578 1 91.69 17 ILE B CA 1
ATOM 2052 C C . ILE B 1 17 ? -1.998 -31.844 -18.125 1 91.69 17 ILE B C 1
ATOM 2054 O O . ILE B 1 17 ? -2.348 -32.156 -19.266 1 91.69 17 ILE B O 1
ATOM 2058 N N . PHE B 1 18 ? -2.742 -31.172 -17.312 1 93.5 18 PHE B N 1
ATOM 2059 C CA . PHE B 1 18 ? -4.074 -30.688 -17.656 1 93.5 18 PHE B CA 1
ATOM 2060 C C . PHE B 1 18 ? -4.293 -29.281 -17.141 1 93.5 18 PHE B C 1
ATOM 2062 O O . PHE B 1 18 ? -4.895 -29.094 -16.078 1 93.5 18 PHE B O 1
ATOM 2069 N N . PRO B 1 19 ? -3.938 -28.281 -17.891 1 92.38 19 PRO B N 1
ATOM 2070 C CA . PRO B 1 19 ? -4.004 -26.906 -17.422 1 92.38 19 PRO B CA 1
ATOM 2071 C C . PRO B 1 19 ? -5.418 -26.484 -17.031 1 92.38 19 PRO B C 1
ATOM 2073 O O . PRO B 1 19 ? -5.602 -25.719 -16.078 1 92.38 19 PRO B O 1
ATOM 2076 N N . GLY B 1 20 ? -6.367 -27.031 -17.703 1 93.44 20 GLY B N 1
ATOM 2077 C CA . GLY B 1 20 ? -7.758 -26.703 -17.438 1 93.44 20 GLY B CA 1
ATOM 2078 C C . GLY B 1 20 ? -8.211 -27.125 -16.047 1 93.44 20 GLY B C 1
ATOM 2079 O O . GLY B 1 20 ? -9.25 -26.672 -15.562 1 93.44 20 GLY B O 1
ATOM 2080 N N . SER B 1 21 ? -7.465 -28 -15.445 1 95.12 21 SER B N 1
ATOM 2081 C CA . SER B 1 21 ? -7.832 -28.438 -14.109 1 95.12 21 SER B CA 1
ATOM 2082 C C . SER B 1 21 ? -7.734 -27.297 -13.102 1 95.12 21 SER B C 1
ATOM 2084 O O . SER B 1 21 ? -8.398 -27.312 -12.062 1 95.12 21 SER B O 1
ATOM 2086 N N . SER B 1 22 ? -6.867 -26.281 -13.359 1 94.94 22 SER B N 1
ATOM 2087 C CA . SER B 1 22 ? -6.742 -25.141 -12.461 1 94.94 22 SER B CA 1
ATOM 2088 C C . SER B 1 22 ? -8.094 -24.469 -12.234 1 94.94 22 SER B C 1
ATOM 2090 O O . SER B 1 22 ? -8.438 -24.109 -11.102 1 94.94 22 SER B O 1
ATOM 2092 N N . ARG B 1 23 ? -8.828 -24.297 -13.266 1 94.62 23 ARG B N 1
ATOM 2093 C CA . ARG B 1 23 ? -10.148 -23.703 -13.148 1 94.62 23 ARG B CA 1
ATOM 2094 C C . ARG B 1 23 ? -11.062 -24.562 -12.281 1 94.62 23 ARG B C 1
ATOM 2096 O O . ARG B 1 23 ? -11.797 -24.031 -11.438 1 94.62 23 ARG B O 1
ATOM 2103 N N . ILE B 1 24 ? -11.008 -25.844 -12.516 1 94.94 24 ILE B N 1
ATOM 2104 C CA . ILE B 1 24 ? -11.82 -26.781 -11.75 1 94.94 24 ILE B CA 1
ATOM 2105 C C . ILE B 1 24 ? -11.43 -26.719 -10.273 1 94.94 24 ILE B C 1
ATOM 2107 O O . ILE B 1 24 ? -12.297 -26.672 -9.398 1 94.94 24 ILE B O 1
ATOM 2111 N N . PHE B 1 25 ? -10.133 -26.703 -10.055 1 95.44 25 PHE B N 1
ATOM 2112 C CA . PHE B 1 25 ? -9.625 -26.625 -8.688 1 95.44 25 PHE B CA 1
ATOM 2113 C C . PHE B 1 25 ? -10.031 -25.297 -8.039 1 95.44 25 PHE B C 1
ATOM 2115 O O . PHE B 1 25 ? -10.43 -25.281 -6.875 1 95.44 25 PHE B O 1
ATOM 2122 N N . ASN B 1 26 ? -9.945 -24.219 -8.742 1 93 26 ASN B N 1
ATOM 2123 C CA . ASN B 1 26 ? -10.367 -22.922 -8.227 1 93 26 ASN B CA 1
ATOM 2124 C C . ASN B 1 26 ? -11.836 -22.938 -7.82 1 93 26 ASN B C 1
ATOM 2126 O O . ASN B 1 26 ? -12.188 -22.484 -6.73 1 93 26 ASN B O 1
ATOM 2130 N N . ASP B 1 27 ? -12.672 -23.484 -8.672 1 90.88 27 ASP B N 1
ATOM 2131 C CA . ASP B 1 27 ? -14.109 -23.547 -8.406 1 90.88 27 ASP B CA 1
ATOM 2132 C C . ASP B 1 27 ? -14.398 -24.391 -7.164 1 90.88 27 ASP B C 1
ATOM 2134 O O . ASP B 1 27 ? -15.336 -24.094 -6.418 1 90.88 27 ASP B O 1
ATOM 2138 N N . ALA B 1 28 ? -13.586 -25.359 -6.961 1 91.69 28 ALA B N 1
ATOM 2139 C CA . ALA B 1 28 ? -13.781 -26.266 -5.836 1 91.69 28 ALA B CA 1
ATOM 2140 C C . ALA B 1 28 ? -13 -25.797 -4.609 1 91.69 28 ALA B C 1
ATOM 2142 O O . ALA B 1 28 ? -12.977 -26.484 -3.584 1 91.69 28 ALA B O 1
ATOM 2143 N N . LYS B 1 29 ? -12.266 -24.672 -4.727 1 90.56 29 LYS B N 1
ATOM 2144 C CA . LYS B 1 29 ? -11.453 -24.094 -3.654 1 90.56 29 LYS B CA 1
ATOM 2145 C C . LYS B 1 29 ? -10.375 -25.078 -3.195 1 90.56 29 LYS B C 1
ATOM 2147 O O . LYS B 1 29 ? -10.18 -25.281 -1.994 1 90.56 29 LYS B O 1
ATOM 2152 N N . ILE B 1 30 ? -9.852 -25.688 -4.141 1 92 30 ILE B N 1
ATOM 2153 C CA . ILE B 1 30 ? -8.719 -26.562 -3.906 1 92 30 ILE B CA 1
ATOM 2154 C C . ILE B 1 30 ? -7.414 -25.781 -4.094 1 92 30 ILE B C 1
ATOM 2156 O O . ILE B 1 30 ? -7.223 -25.125 -5.117 1 92 30 ILE B O 1
ATOM 2160 N N . ASP B 1 31 ? -6.52 -25.922 -3.115 1 92.38 31 ASP B N 1
ATOM 2161 C CA . ASP B 1 31 ? -5.297 -25.125 -3.078 1 92.38 31 ASP B CA 1
ATOM 2162 C C . ASP B 1 31 ? -4.16 -25.828 -3.82 1 92.38 31 ASP B C 1
ATOM 2164 O O . ASP B 1 31 ? -3.219 -26.312 -3.199 1 92.38 31 ASP B O 1
ATOM 2168 N N . TYR B 1 32 ? -4.156 -25.719 -5.09 1 93.38 32 TYR B N 1
ATOM 2169 C CA . TYR B 1 32 ? -3.137 -26.406 -5.879 1 93.38 32 TYR B CA 1
ATOM 2170 C C . TYR B 1 32 ? -1.86 -25.578 -5.957 1 93.38 32 TYR B C 1
ATOM 2172 O O . TYR B 1 32 ? -0.807 -26.078 -6.348 1 93.38 32 TYR B O 1
ATOM 2180 N N . CYS B 1 33 ? -1.902 -24.234 -5.719 1 90.44 33 CYS B N 1
ATOM 2181 C CA . CYS B 1 33 ? -0.743 -23.359 -5.859 1 90.44 33 CYS B CA 1
ATOM 2182 C C . CYS B 1 33 ? 0.21 -23.516 -4.68 1 90.44 33 CYS B C 1
ATOM 2184 O O . CYS B 1 33 ? 1.409 -23.734 -4.871 1 90.44 33 CYS B O 1
ATOM 2186 N N . CYS B 1 34 ? -0.328 -23.484 -3.512 1 89.56 34 CYS B N 1
ATOM 2187 C CA . CYS B 1 34 ? 0.518 -23.625 -2.332 1 89.56 34 CYS B CA 1
ATOM 2188 C C . CYS B 1 34 ? 0.516 -25.078 -1.843 1 89.56 34 CYS B C 1
ATOM 2190 O O . CYS B 1 34 ? 1.5 -25.547 -1.265 1 89.56 34 CYS B O 1
ATOM 2192 N N . GLY B 1 35 ? -0.566 -25.734 -2.102 1 88.75 35 GLY B N 1
ATOM 2193 C CA . GLY B 1 35 ? -0.697 -27.125 -1.704 1 88.75 35 GLY B CA 1
ATOM 2194 C C . GLY B 1 35 ? -0.5 -28.094 -2.854 1 88.75 35 GLY B C 1
ATOM 2195 O O . GLY B 1 35 ? -1.123 -29.156 -2.891 1 88.75 35 GLY B O 1
ATOM 2196 N N . GLY B 1 36 ? 0.262 -27.781 -3.76 1 90.69 36 GLY B N 1
ATOM 2197 C CA . GLY B 1 36 ? 0.444 -28.578 -4.961 1 90.69 36 GLY B CA 1
ATOM 2198 C C . GLY B 1 36 ? 1.019 -29.953 -4.684 1 90.69 36 GLY B C 1
ATOM 2199 O O . GLY B 1 36 ? 0.876 -30.859 -5.5 1 90.69 36 GLY B O 1
ATOM 2200 N N . HIS B 1 37 ? 1.654 -30.031 -3.508 1 92.25 37 HIS B N 1
ATOM 2201 C CA . HIS B 1 37 ? 2.293 -31.281 -3.135 1 92.25 37 HIS B CA 1
ATOM 2202 C C . HIS B 1 37 ? 1.285 -32.25 -2.537 1 92.25 37 HIS B C 1
ATOM 2204 O O . HIS B 1 37 ? 1.582 -33.438 -2.377 1 92.25 37 HIS B O 1
ATOM 2210 N N . ASP B 1 38 ? 0.149 -31.859 -2.268 1 94.06 38 ASP B N 1
ATOM 2211 C CA . ASP B 1 38 ? -0.906 -32.75 -1.775 1 94.06 38 ASP B CA 1
ATOM 2212 C C . ASP B 1 38 ? -1.494 -33.594 -2.908 1 94.06 38 ASP B C 1
ATOM 2214 O O . ASP B 1 38 ? -1.55 -33.125 -4.055 1 94.06 38 ASP B O 1
ATOM 2218 N N . THR B 1 39 ? -1.908 -34.719 -2.543 1 94.88 39 THR B N 1
ATOM 2219 C CA . THR B 1 39 ? -2.625 -35.562 -3.518 1 94.88 39 THR B CA 1
ATOM 2220 C C . THR B 1 39 ? -4.07 -35.094 -3.654 1 94.88 39 THR B C 1
ATOM 2222 O O . THR B 1 39 ? -4.59 -34.375 -2.781 1 94.88 39 THR B O 1
ATOM 2225 N N . LEU B 1 40 ? -4.629 -35.469 -4.785 1 93.62 40 LEU B N 1
ATOM 2226 C CA . LEU B 1 40 ? -6.039 -35.156 -5.008 1 93.62 40 LEU B CA 1
ATOM 2227 C C . LEU B 1 40 ? -6.898 -35.688 -3.865 1 93.62 40 LEU B C 1
ATOM 2229 O O . LEU B 1 40 ? -7.797 -35 -3.385 1 93.62 40 LEU B O 1
ATOM 2233 N N . GLY B 1 41 ? -6.605 -36.875 -3.439 1 92.44 41 GLY B N 1
ATOM 2234 C CA . GLY B 1 41 ? -7.344 -37.469 -2.336 1 92.44 41 GLY B CA 1
ATOM 2235 C C . GLY B 1 41 ? -7.238 -36.688 -1.049 1 92.44 41 GLY B C 1
ATOM 2236 O O . GLY B 1 41 ? -8.242 -36.438 -0.38 1 92.44 41 GLY B O 1
ATOM 2237 N N . GLU B 1 42 ? -6.07 -36.281 -0.686 1 93.62 42 GLU B N 1
ATOM 2238 C CA . GLU B 1 42 ? -5.824 -35.531 0.526 1 93.62 42 GLU B CA 1
ATOM 2239 C C . GLU B 1 42 ? -6.508 -34.156 0.458 1 93.62 42 GLU B C 1
ATOM 2241 O O . GLU B 1 42 ? -7.094 -33.688 1.442 1 93.62 42 GLU B O 1
ATOM 2246 N N . ALA B 1 43 ? -6.41 -33.5 -0.725 1 91.88 43 ALA B N 1
ATOM 2247 C CA . ALA B 1 43 ? -6.938 -32.156 -0.903 1 91.88 43 ALA B CA 1
ATOM 2248 C C . ALA B 1 43 ? -8.461 -32.125 -0.843 1 91.88 43 ALA B C 1
ATOM 2250 O O . ALA B 1 43 ? -9.07 -31.141 -0.466 1 91.88 43 ALA B O 1
ATOM 2251 N N . LEU B 1 44 ? -9.031 -33.188 -1.199 1 89.81 44 LEU B N 1
ATOM 2252 C CA . LEU B 1 44 ? -10.484 -33.281 -1.282 1 89.81 44 LEU B CA 1
ATOM 2253 C C . LEU B 1 44 ? -11.078 -33.812 0.012 1 89.81 44 LEU B C 1
ATOM 2255 O O . LEU B 1 44 ? -12.289 -33.719 0.236 1 89.81 44 LEU B O 1
ATOM 2259 N N . LYS B 1 45 ? -10.156 -34.281 0.767 1 85.75 45 LYS B N 1
ATOM 2260 C CA . LYS B 1 45 ? -10.625 -34.844 2.033 1 85.75 45 LYS B CA 1
ATOM 2261 C C . LYS B 1 45 ? -11.305 -33.75 2.879 1 85.75 45 LYS B C 1
ATOM 2263 O O . LYS B 1 45 ? -10.75 -32.688 3.094 1 85.75 45 LYS B O 1
ATOM 2268 N N . GLY B 1 46 ? -12.516 -33.938 3.281 1 77.62 46 GLY B N 1
ATOM 2269 C CA . GLY B 1 46 ? -13.227 -33.062 4.195 1 77.62 46 GLY B CA 1
ATOM 2270 C C . GLY B 1 46 ? -14.023 -31.984 3.486 1 77.62 46 GLY B C 1
ATOM 2271 O O . GLY B 1 46 ? -14.695 -31.172 4.133 1 77.62 46 GLY B O 1
ATOM 2272 N N . LYS B 1 47 ? -13.859 -31.828 2.199 1 82.12 47 LYS B N 1
ATOM 2273 C CA . LYS B 1 47 ? -14.578 -30.781 1.484 1 82.12 47 LYS B CA 1
ATOM 2274 C C . LYS B 1 47 ? -16.016 -31.203 1.179 1 82.12 47 LYS B C 1
ATOM 2276 O O . LYS B 1 47 ? -16.781 -30.438 0.583 1 82.12 47 LYS B O 1
ATOM 2281 N N . GLY B 1 48 ? -16.375 -32.375 1.669 1 80.12 48 GLY B N 1
ATOM 2282 C CA . GLY B 1 48 ? -17.75 -32.812 1.501 1 80.12 48 GLY B CA 1
ATOM 2283 C C . GLY B 1 48 ? -18.094 -33.125 0.063 1 80.12 48 GLY B C 1
ATOM 2284 O O . GLY B 1 48 ? -19.266 -33.125 -0.317 1 80.12 48 GLY B O 1
ATOM 2285 N N . MET B 1 49 ? -17.188 -33.219 -0.756 1 82.5 49 MET B N 1
ATOM 2286 C CA . MET B 1 49 ? -17.438 -33.531 -2.158 1 82.5 49 MET B CA 1
ATOM 2287 C C . MET B 1 49 ? -17.312 -35.031 -2.395 1 82.5 49 MET B C 1
ATOM 2289 O O . MET B 1 49 ? -16.641 -35.75 -1.636 1 82.5 49 MET B O 1
ATOM 2293 N N . ASN B 1 50 ? -18.094 -35.5 -3.361 1 87.88 50 ASN B N 1
ATOM 2294 C CA . ASN B 1 50 ? -17.922 -36.875 -3.811 1 87.88 50 ASN B CA 1
ATOM 2295 C C . ASN B 1 50 ? -16.656 -37.062 -4.629 1 87.88 50 ASN B C 1
ATOM 2297 O O . ASN B 1 50 ? -16.578 -36.594 -5.773 1 87.88 50 ASN B O 1
ATOM 2301 N N . LEU B 1 51 ? -15.773 -37.75 -4.02 1 88.44 51 LEU B N 1
ATOM 2302 C CA . LEU B 1 51 ? -14.445 -37.906 -4.609 1 88.44 51 LEU B CA 1
ATOM 2303 C C . LEU B 1 51 ? -14.531 -38.562 -5.977 1 88.44 51 LEU B C 1
ATOM 2305 O O . LEU B 1 51 ? -13.898 -38.125 -6.934 1 88.44 51 LEU B O 1
ATOM 2309 N N . ASP B 1 52 ? -15.297 -39.594 -6.035 1 88.88 52 ASP B N 1
ATOM 2310 C CA . ASP B 1 52 ? -15.414 -40.344 -7.281 1 88.88 52 ASP B CA 1
ATOM 2311 C C . ASP B 1 52 ? -16.016 -39.469 -8.391 1 88.88 52 ASP B C 1
ATOM 2313 O O . ASP B 1 52 ? -15.539 -39.5 -9.523 1 88.88 52 ASP B O 1
ATOM 2317 N N . GLU B 1 53 ? -16.969 -38.812 -8.047 1 91.88 53 GLU B N 1
ATOM 2318 C CA . GLU B 1 53 ? -17.609 -37.938 -9.016 1 91.88 53 GLU B CA 1
ATOM 2319 C C . GLU B 1 53 ? -16.656 -36.844 -9.477 1 91.88 53 GLU B C 1
ATOM 2321 O O . GLU B 1 53 ? -16.641 -36.469 -10.656 1 91.88 53 GLU B O 1
ATOM 2326 N N . PHE B 1 54 ? -15.984 -36.281 -8.547 1 94.19 54 PHE B N 1
ATOM 2327 C CA . PHE B 1 54 ? -15.031 -35.219 -8.867 1 94.19 54 PHE B CA 1
ATOM 2328 C C . PHE B 1 54 ? -13.953 -35.719 -9.805 1 94.19 54 PHE B C 1
ATOM 2330 O O . PHE B 1 54 ? -13.625 -35.062 -10.805 1 94.19 54 PHE B O 1
ATOM 2337 N N . ILE B 1 55 ? -13.484 -36.875 -9.531 1 92.44 55 ILE B N 1
ATOM 2338 C CA . ILE B 1 55 ? -12.422 -37.469 -10.336 1 92.44 55 ILE B CA 1
ATOM 2339 C C . ILE B 1 55 ? -12.945 -37.812 -11.727 1 92.44 55 ILE B C 1
ATOM 2341 O O . ILE B 1 55 ? -12.242 -37.625 -12.727 1 92.44 55 ILE B O 1
ATOM 2345 N N . GLN B 1 56 ? -14.125 -38.25 -11.719 1 92.75 56 GLN B N 1
ATOM 2346 C CA . GLN B 1 56 ? -14.742 -38.562 -13.008 1 92.75 56 GLN B CA 1
ATOM 2347 C C . GLN B 1 56 ? -14.875 -37.312 -13.859 1 92.75 56 GLN B C 1
ATOM 2349 O O . GLN B 1 56 ? -14.562 -37.312 -15.055 1 92.75 56 GLN B O 1
ATOM 2354 N N . LYS B 1 57 ? -15.305 -36.312 -13.203 1 93.31 57 LYS B N 1
ATOM 2355 C CA . LYS B 1 57 ? -15.43 -35.031 -13.906 1 93.31 57 LYS B CA 1
ATOM 2356 C C . LYS B 1 57 ? -14.078 -34.562 -14.43 1 93.31 57 LYS B C 1
ATOM 2358 O O . LYS B 1 57 ? -13.984 -34.094 -15.562 1 93.31 57 LYS B O 1
ATOM 2363 N N . LEU B 1 58 ? -13.086 -34.594 -13.625 1 94.94 58 LEU B N 1
ATOM 2364 C CA . LEU B 1 58 ? -11.734 -34.219 -14.016 1 94.94 58 LEU B CA 1
ATOM 2365 C C . LEU B 1 58 ? -11.266 -35 -15.227 1 94.94 58 LEU B C 1
ATOM 2367 O O . LEU B 1 58 ? -10.695 -34.438 -16.156 1 94.94 58 LEU B O 1
ATOM 2371 N N . ASN B 1 59 ? -11.547 -36.25 -15.234 1 95.5 59 ASN B N 1
ATOM 2372 C CA . ASN B 1 59 ? -11.109 -37.094 -16.328 1 95.5 59 ASN B CA 1
ATOM 2373 C C . ASN B 1 59 ? -11.898 -36.812 -17.609 1 95.5 59 ASN B C 1
ATOM 2375 O O . ASN B 1 59 ? -11.344 -36.875 -18.703 1 95.5 59 ASN B O 1
ATOM 2379 N N . GLU B 1 60 ? -13.117 -36.531 -17.469 1 95.19 60 GLU B N 1
ATOM 2380 C CA . GLU B 1 60 ? -13.922 -36.156 -18.625 1 95.19 60 GLU B CA 1
ATOM 2381 C C . GLU B 1 60 ? -13.398 -34.906 -19.281 1 95.19 60 GLU B C 1
ATOM 2383 O O . GLU B 1 60 ? -13.258 -34.844 -20.5 1 95.19 60 GLU B O 1
ATOM 2388 N N . GLU B 1 61 ? -13.117 -33.969 -18.453 1 94.88 61 GLU B N 1
ATOM 2389 C CA . GLU B 1 61 ? -12.586 -32.719 -18.984 1 94.88 61 GLU B CA 1
ATOM 2390 C C . GLU B 1 61 ? -11.188 -32.906 -19.562 1 94.88 61 GLU B C 1
ATOM 2392 O O . GLU B 1 61 ? -10.828 -32.25 -20.547 1 94.88 61 GLU B O 1
ATOM 2397 N N . TYR B 1 62 ? -10.469 -33.719 -18.922 1 93.94 62 TYR B N 1
ATOM 2398 C CA . TYR B 1 62 ? -9.141 -34.031 -19.438 1 93.94 62 TYR B CA 1
ATOM 2399 C C . TYR B 1 62 ? -9.227 -34.656 -20.828 1 93.94 62 TYR B C 1
ATOM 2401 O O . TYR B 1 62 ? -8.445 -34.344 -21.719 1 93.94 62 TYR B O 1
ATOM 2409 N N . GLU B 1 63 ? -10.117 -35.531 -21.016 1 93.25 63 GLU B N 1
ATOM 2410 C CA . GLU B 1 63 ? -10.305 -36.156 -22.297 1 93.25 63 GLU B CA 1
ATOM 2411 C C . GLU B 1 63 ? -10.664 -35.156 -23.391 1 93.25 63 GLU B C 1
ATOM 2413 O O . GLU B 1 63 ? -10.188 -35.25 -24.516 1 93.25 63 GLU B O 1
ATOM 2418 N N . LYS B 1 64 ? -11.477 -34.281 -23.031 1 94.06 64 LYS B N 1
ATOM 2419 C CA . LYS B 1 64 ? -11.828 -33.219 -23.969 1 94.06 64 LYS B CA 1
ATOM 24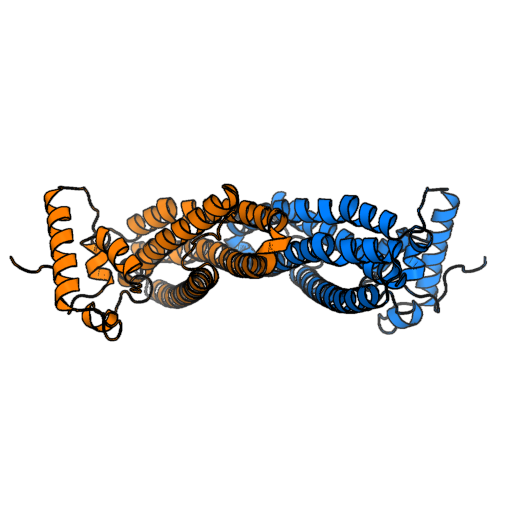20 C C . LYS B 1 64 ? -10.602 -32.406 -24.344 1 94.06 64 LYS B C 1
ATOM 2422 O O . LYS B 1 64 ? -10.43 -32 -25.5 1 94.06 64 LYS B O 1
ATOM 2427 N N . PHE B 1 65 ? -9.852 -32.188 -23.359 1 92.31 65 PHE B N 1
ATOM 2428 C CA . PHE B 1 65 ? -8.633 -31.406 -23.562 1 92.31 65 PHE B CA 1
ATOM 2429 C C . PHE B 1 65 ? -7.684 -32.125 -24.516 1 92.31 65 PHE B C 1
ATOM 2431 O O . PHE B 1 65 ? -7.191 -31.516 -25.469 1 92.31 65 PHE B O 1
ATOM 2438 N N . ILE B 1 66 ? -7.488 -33.344 -24.359 1 91.06 66 ILE B N 1
ATOM 2439 C CA . ILE B 1 66 ? -6.566 -34.094 -25.203 1 91.06 66 ILE B CA 1
ATOM 2440 C C . ILE B 1 66 ? -7.133 -34.188 -26.609 1 91.06 66 ILE B C 1
ATOM 2442 O O . ILE B 1 66 ? -6.387 -34.156 -27.594 1 91.06 66 ILE B O 1
ATOM 2446 N N . SER B 1 67 ? -8.359 -34.312 -26.688 1 91.38 67 SER B N 1
ATOM 2447 C CA . SER B 1 67 ? -9.016 -34.469 -27.984 1 91.38 67 SER B CA 1
ATOM 2448 C C . SER B 1 67 ? -8.984 -33.188 -28.781 1 91.38 67 SER B C 1
ATOM 2450 O O . SER B 1 67 ? -9.031 -33.219 -30.016 1 91.38 67 SER B O 1
ATOM 2452 N N . SER B 1 68 ? -8.945 -32.062 -28.141 1 90.38 68 SER B N 1
ATOM 2453 C CA . SER B 1 68 ? -8.938 -30.766 -28.812 1 90.38 68 SER B CA 1
ATOM 2454 C C . SER B 1 68 ? -7.578 -30.484 -29.453 1 90.38 68 SER B C 1
ATOM 2456 O O . SER B 1 68 ? -7.457 -29.609 -30.312 1 90.38 68 SER B O 1
ATOM 2458 N N . ASN B 1 69 ? -6.633 -31.125 -29.203 1 83.88 69 ASN B N 1
ATOM 2459 C CA . ASN B 1 69 ? -5.266 -30.953 -29.688 1 83.88 69 ASN B CA 1
ATOM 2460 C C . ASN B 1 69 ? -4.762 -29.531 -29.406 1 83.88 69 ASN B C 1
ATOM 2462 O O . ASN B 1 69 ? -4.094 -28.938 -30.266 1 83.88 69 ASN B O 1
ATOM 2466 N N . GLU B 1 70 ? -5.336 -29.047 -28.375 1 82.12 70 GLU B N 1
ATOM 2467 C CA . GLU B 1 70 ? -4.824 -27.734 -27.969 1 82.12 70 GLU B CA 1
ATOM 2468 C C . GLU B 1 70 ? -3.357 -27.812 -27.562 1 82.12 70 GLU B C 1
ATOM 2470 O O . GLU B 1 70 ? -2.945 -28.75 -26.891 1 82.12 70 GLU B O 1
ATOM 2475 N N . GLU B 1 71 ? -2.658 -26.906 -28.094 1 79.81 71 GLU B N 1
ATOM 2476 C CA . GLU B 1 71 ? -1.241 -26.875 -27.734 1 79.81 71 GLU B CA 1
ATOM 2477 C C . GLU B 1 71 ? -1.044 -26.531 -26.266 1 79.81 71 GLU B C 1
ATOM 2479 O O . GLU B 1 71 ? -1.717 -25.656 -25.719 1 79.81 71 GLU B O 1
ATOM 2484 N N . HIS B 1 72 ? -0.358 -27.406 -25.609 1 87.44 72 HIS B N 1
ATOM 2485 C CA . HIS B 1 72 ? -0.023 -27.188 -24.203 1 87.44 72 HIS B CA 1
ATOM 2486 C C . HIS B 1 72 ? 1.437 -27.531 -23.922 1 87.44 72 HIS B C 1
ATOM 2488 O O . HIS B 1 72 ? 1.986 -28.453 -24.516 1 87.44 72 HIS B O 1
ATOM 2494 N N . ILE B 1 73 ? 2.004 -26.703 -23.141 1 91.31 73 ILE B N 1
ATOM 2495 C CA . ILE B 1 73 ? 3.393 -26.922 -22.75 1 91.31 73 ILE B CA 1
ATOM 2496 C C . ILE B 1 73 ? 3.445 -27.578 -21.359 1 91.31 73 ILE B C 1
ATOM 2498 O O . ILE B 1 73 ? 2.861 -27.062 -20.406 1 91.31 73 ILE B O 1
ATOM 2502 N N . ASP B 1 74 ? 4.043 -28.766 -21.312 1 93.94 74 ASP B N 1
ATOM 2503 C CA . ASP B 1 74 ? 4.395 -29.344 -20.016 1 93.94 74 ASP B CA 1
ATOM 2504 C C . ASP B 1 74 ? 5.688 -28.719 -19.469 1 93.94 74 ASP B C 1
ATOM 2506 O O . ASP B 1 74 ? 6.781 -29.172 -19.828 1 93.94 74 ASP B O 1
ATOM 2510 N N . TRP B 1 75 ? 5.594 -27.844 -18.547 1 95.5 75 TRP B N 1
ATOM 2511 C CA . TRP B 1 75 ? 6.703 -27.031 -18.078 1 95.5 75 TRP B CA 1
ATOM 2512 C C . TRP B 1 75 ? 7.723 -27.859 -17.312 1 95.5 75 TRP B C 1
ATOM 2514 O O . TRP B 1 75 ? 8.867 -27.438 -17.125 1 95.5 75 TRP B O 1
ATOM 2524 N N . ARG B 1 76 ? 7.352 -29.031 -16.812 1 95 76 ARG B N 1
ATOM 2525 C CA . ARG B 1 76 ? 8.258 -29.906 -16.094 1 95 76 ARG B CA 1
ATOM 2526 C C . ARG B 1 76 ? 9.375 -30.406 -17 1 95 76 ARG B C 1
ATOM 2528 O O . ARG B 1 76 ? 10.414 -30.859 -16.516 1 95 76 ARG B O 1
ATOM 2535 N N . LYS B 1 77 ? 9.062 -30.344 -18.297 1 95.75 77 LYS B N 1
ATOM 2536 C CA . LYS B 1 77 ? 10.023 -30.875 -19.266 1 95.75 77 LYS B CA 1
ATOM 2537 C C . LYS B 1 77 ? 10.883 -29.75 -19.844 1 95.75 77 LYS B C 1
ATOM 2539 O O . LYS B 1 77 ? 11.773 -30.016 -20.656 1 95.75 77 LYS B O 1
ATOM 2544 N N . GLU B 1 78 ? 10.688 -28.531 -19.469 1 96.38 78 GLU B N 1
ATOM 2545 C CA . GLU B 1 78 ? 11.43 -27.391 -19.969 1 96.38 78 GLU B CA 1
ATOM 2546 C C . GLU B 1 78 ? 12.594 -27.047 -19.047 1 96.38 78 GLU B C 1
ATOM 2548 O O . GLU B 1 78 ? 12.625 -27.469 -17.891 1 96.38 78 GLU B O 1
ATOM 2553 N N . LYS B 1 79 ? 13.5 -26.312 -19.578 1 96.62 79 LYS B N 1
ATOM 2554 C CA . LYS B 1 79 ? 14.609 -25.828 -18.75 1 96.62 79 LYS B CA 1
ATOM 2555 C C . LYS B 1 79 ? 14.148 -24.734 -17.797 1 96.62 79 LYS B C 1
ATOM 2557 O O . LYS B 1 79 ? 13.273 -23.938 -18.141 1 96.62 79 LYS B O 1
ATOM 2562 N N . PRO B 1 80 ? 14.789 -24.672 -16.656 1 97.69 80 PRO B N 1
ATOM 2563 C CA . PRO B 1 80 ? 14.383 -23.656 -15.68 1 97.69 80 PRO B CA 1
ATOM 2564 C C . PRO B 1 80 ? 14.445 -22.234 -16.25 1 97.69 80 PRO B C 1
ATOM 2566 O O . PRO B 1 80 ? 13.57 -21.422 -15.961 1 97.69 80 PRO B O 1
ATOM 2569 N N . VAL B 1 81 ? 15.414 -21.938 -17.031 1 97 81 VAL B N 1
ATOM 2570 C CA . VAL B 1 81 ? 15.594 -20.594 -17.547 1 97 81 VAL B CA 1
ATOM 2571 C C . VAL B 1 81 ? 14.445 -20.234 -18.484 1 97 81 VAL B C 1
ATOM 2573 O O . VAL B 1 81 ? 13.992 -19.078 -18.516 1 97 81 VAL B O 1
ATOM 2576 N N . VAL B 1 82 ? 14.016 -21.219 -19.219 1 97.81 82 VAL B N 1
ATOM 2577 C CA . VAL B 1 82 ? 12.891 -21 -20.125 1 97.81 82 VAL B CA 1
ATOM 2578 C C . VAL B 1 82 ? 11.617 -20.734 -19.328 1 97.81 82 VAL B C 1
ATOM 2580 O O . VAL B 1 82 ? 10.867 -19.812 -19.641 1 97.81 82 VAL B O 1
ATOM 2583 N N . LEU B 1 83 ? 11.375 -21.547 -18.312 1 98.25 83 LEU B N 1
ATOM 2584 C CA . LEU B 1 83 ? 10.203 -21.375 -17.469 1 98.25 83 LEU B CA 1
ATOM 2585 C C . LEU B 1 83 ? 10.25 -20.031 -16.75 1 98.25 83 LEU B C 1
ATOM 2587 O O . LEU B 1 83 ? 9.234 -19.344 -16.641 1 98.25 83 LEU B O 1
ATOM 2591 N N . MET B 1 84 ? 11.391 -19.641 -16.234 1 98.44 84 MET B N 1
ATOM 2592 C CA . MET B 1 84 ? 11.555 -18.359 -15.562 1 98.44 84 MET B CA 1
ATOM 2593 C C . MET B 1 84 ? 11.18 -17.203 -16.484 1 98.44 84 MET B C 1
ATOM 2595 O O . MET B 1 84 ? 10.477 -16.281 -16.078 1 98.44 84 MET B O 1
ATOM 2599 N N . ARG B 1 85 ? 11.633 -17.266 -17.688 1 98.12 85 ARG B N 1
ATOM 2600 C CA . ARG B 1 85 ? 11.312 -16.219 -18.672 1 98.12 85 ARG B CA 1
ATOM 2601 C C . ARG B 1 85 ? 9.805 -16.156 -18.906 1 98.12 85 ARG B C 1
ATOM 2603 O O . ARG B 1 85 ? 9.227 -15.07 -18.984 1 98.12 85 ARG B O 1
ATOM 2610 N N . HIS B 1 86 ? 9.234 -17.312 -19.047 1 98.25 86 HIS B N 1
ATOM 2611 C CA . HIS B 1 86 ? 7.789 -17.375 -19.219 1 98.25 86 HIS B CA 1
ATOM 2612 C C . HIS B 1 86 ? 7.062 -16.75 -18.031 1 98.25 86 HIS B C 1
ATOM 2614 O O . HIS B 1 86 ? 6.113 -15.984 -18.219 1 98.25 86 HIS B O 1
ATOM 2620 N N . ILE B 1 87 ? 7.484 -17.094 -16.828 1 98.69 87 ILE B N 1
ATOM 2621 C CA . ILE B 1 87 ? 6.867 -16.594 -15.602 1 98.69 87 ILE B CA 1
ATOM 2622 C C . ILE B 1 87 ? 6.941 -15.07 -15.562 1 98.69 87 ILE B C 1
ATOM 2624 O O . ILE B 1 87 ? 5.957 -14.398 -15.25 1 98.69 87 ILE B O 1
ATOM 2628 N N . VAL B 1 88 ? 8.102 -14.508 -15.906 1 98.62 88 VAL B N 1
ATOM 2629 C CA . VAL B 1 88 ? 8.289 -13.062 -15.891 1 98.62 88 VAL B CA 1
ATOM 2630 C C . VAL B 1 88 ? 7.41 -12.414 -16.953 1 98.62 88 VAL B C 1
ATOM 2632 O O . VAL B 1 88 ? 6.625 -11.508 -16.656 1 98.62 88 VAL B O 1
ATOM 2635 N N . ASP B 1 89 ? 7.41 -12.945 -18.156 1 98.31 89 ASP B N 1
ATOM 2636 C CA . ASP B 1 89 ? 6.742 -12.328 -19.297 1 98.31 89 ASP B CA 1
ATOM 2637 C C . ASP B 1 89 ? 5.223 -12.445 -19.172 1 98.31 89 ASP B C 1
ATOM 2639 O O . ASP B 1 89 ? 4.492 -11.531 -19.578 1 98.31 89 ASP B O 1
ATOM 2643 N N . THR B 1 90 ? 4.812 -13.492 -18.594 1 98.25 90 THR B N 1
ATOM 2644 C CA . THR B 1 90 ? 3.383 -13.773 -18.594 1 98.25 90 THR B CA 1
ATOM 2645 C C . THR B 1 90 ? 2.746 -13.312 -17.281 1 98.25 90 THR B C 1
ATOM 2647 O O . THR B 1 90 ? 1.719 -12.633 -17.297 1 98.25 90 THR B O 1
ATOM 2650 N N . HIS B 1 91 ? 3.365 -13.641 -16.203 1 98.69 91 HIS B N 1
ATOM 2651 C CA . HIS B 1 91 ? 2.699 -13.461 -14.914 1 98.69 91 HIS B CA 1
ATOM 2652 C C . HIS B 1 91 ? 3.203 -12.211 -14.203 1 98.69 91 HIS B C 1
ATOM 2654 O O . HIS B 1 91 ? 2.406 -11.398 -13.719 1 98.69 91 HIS B O 1
ATOM 2660 N N . HIS B 1 92 ? 4.582 -12.039 -14.094 1 98.75 92 HIS B N 1
ATOM 2661 C CA . HIS B 1 92 ? 5.105 -10.875 -13.383 1 98.75 92 HIS B CA 1
ATOM 2662 C C . HIS B 1 92 ? 4.66 -9.578 -14.055 1 98.75 92 HIS B C 1
ATOM 2664 O O . HIS B 1 92 ? 4.191 -8.656 -13.391 1 98.75 92 HIS B O 1
ATOM 2670 N N . ASP B 1 93 ? 4.816 -9.531 -15.375 1 98.19 93 ASP B N 1
ATOM 2671 C CA . ASP B 1 93 ? 4.438 -8.328 -16.109 1 98.19 93 ASP B CA 1
ATOM 2672 C C . ASP B 1 93 ? 2.951 -8.023 -15.938 1 98.19 93 ASP B C 1
ATOM 2674 O O . ASP B 1 93 ? 2.568 -6.875 -15.727 1 98.19 93 ASP B O 1
ATOM 2678 N N . TYR B 1 94 ? 2.168 -9.062 -16.078 1 98.75 94 TYR B N 1
ATOM 2679 C CA . TYR B 1 94 ? 0.73 -8.922 -15.875 1 98.75 94 TYR B CA 1
ATOM 2680 C C . TYR B 1 94 ? 0.424 -8.422 -14.469 1 98.75 94 TYR B C 1
ATOM 2682 O O . TYR B 1 94 ? -0.379 -7.504 -14.289 1 98.75 94 TYR B O 1
ATOM 2690 N N . THR B 1 95 ? 1.02 -8.984 -13.445 1 98.75 95 THR B N 1
ATOM 2691 C CA . THR B 1 95 ? 0.79 -8.633 -12.047 1 98.75 95 THR B CA 1
ATOM 2692 C C . THR B 1 95 ? 1.148 -7.172 -11.797 1 98.75 95 THR B C 1
ATOM 2694 O O . THR B 1 95 ? 0.375 -6.434 -11.18 1 98.75 95 THR B O 1
ATOM 2697 N N . LYS B 1 96 ? 2.322 -6.746 -12.273 1 97.75 96 LYS B N 1
ATOM 2698 C CA . LYS B 1 96 ? 2.77 -5.367 -12.094 1 97.75 96 LYS B CA 1
ATOM 2699 C C . LYS B 1 96 ? 1.77 -4.383 -12.695 1 97.75 96 LYS B C 1
ATOM 2701 O O . LYS B 1 96 ? 1.413 -3.389 -12.062 1 97.75 96 LYS B O 1
ATOM 2706 N N . LYS B 1 97 ? 1.298 -4.711 -13.82 1 97.94 97 LYS B N 1
ATOM 2707 C CA . LYS B 1 97 ? 0.338 -3.852 -14.508 1 97.94 97 LYS B CA 1
ATOM 2708 C C . LYS B 1 97 ? -0.996 -3.814 -13.766 1 97.94 97 LYS B C 1
ATOM 2710 O O . LYS B 1 97 ? -1.547 -2.738 -13.523 1 97.94 97 LYS B O 1
ATOM 2715 N N . GLU B 1 98 ? -1.47 -4.965 -13.398 1 98.5 98 GLU B N 1
ATOM 2716 C CA . GLU B 1 98 ? -2.791 -5.066 -12.781 1 98.5 98 GLU B CA 1
ATOM 2717 C C . GLU B 1 98 ? -2.803 -4.441 -11.391 1 98.5 98 GLU B C 1
ATOM 2719 O O . GLU B 1 98 ? -3.801 -3.844 -10.984 1 98.5 98 GLU B O 1
ATOM 2724 N N . LEU B 1 99 ? -1.729 -4.602 -10.641 1 98.44 99 LEU B N 1
ATOM 2725 C CA . LEU B 1 99 ? -1.655 -3.996 -9.32 1 98.44 99 LEU B CA 1
ATOM 2726 C C . LEU B 1 99 ? -1.865 -2.488 -9.391 1 98.44 99 LEU B C 1
ATOM 2728 O O . LEU B 1 99 ? -2.621 -1.922 -8.602 1 98.44 99 LEU B O 1
ATOM 2732 N N . LYS B 1 100 ? -1.219 -1.888 -10.336 1 96.81 100 LYS B N 1
ATOM 2733 C CA . LYS B 1 100 ? -1.321 -0.442 -10.508 1 96.81 100 LYS B CA 1
ATOM 2734 C C . LYS B 1 100 ? -2.736 -0.036 -10.906 1 96.81 100 LYS B C 1
ATOM 2736 O O . LYS B 1 100 ? -3.303 0.902 -10.344 1 96.81 100 LYS B O 1
ATOM 2741 N N . GLU B 1 101 ? -3.252 -0.748 -11.836 1 97.88 101 GLU B N 1
ATOM 2742 C CA . GLU B 1 101 ? -4.582 -0.419 -12.344 1 97.88 101 GLU B CA 1
ATOM 2743 C C . GLU B 1 101 ? -5.645 -0.609 -11.258 1 97.88 101 GLU B C 1
ATOM 2745 O O . GLU B 1 101 ? -6.488 0.264 -11.055 1 97.88 101 GLU B O 1
ATOM 2750 N N . ILE B 1 102 ? -5.605 -1.726 -10.602 1 98.56 102 ILE B N 1
ATOM 2751 C CA . ILE B 1 102 ? -6.594 -2.057 -9.578 1 98.56 102 ILE B CA 1
ATOM 2752 C C 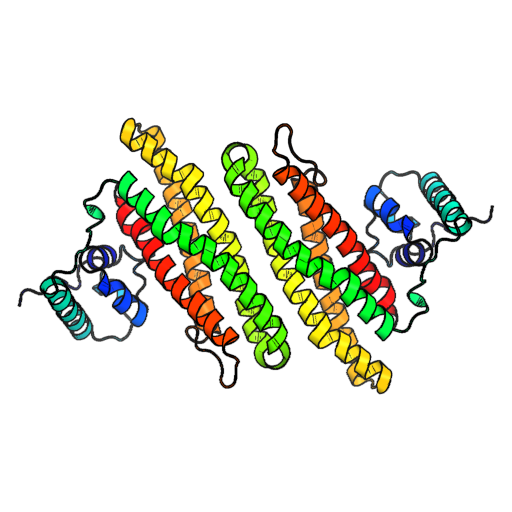. ILE B 1 102 ? -6.508 -1.049 -8.43 1 98.56 102 ILE B C 1
ATOM 2754 O O . ILE B 1 102 ? -7.531 -0.635 -7.883 1 98.56 102 ILE B O 1
ATOM 2758 N N . ASP B 1 103 ? -5.297 -0.694 -8.086 1 97.56 103 ASP B N 1
ATOM 2759 C CA . ASP B 1 103 ? -5.082 0.285 -7.02 1 97.56 103 ASP B CA 1
ATOM 2760 C C . ASP B 1 103 ? -5.828 1.584 -7.312 1 97.56 103 ASP B C 1
ATOM 2762 O O . ASP B 1 103 ? -6.527 2.111 -6.445 1 97.56 103 ASP B O 1
ATOM 2766 N N . GLY B 1 104 ? -5.66 2.076 -8.523 1 96.69 104 GLY B N 1
ATOM 2767 C CA . GLY B 1 104 ? -6.359 3.287 -8.922 1 96.69 104 GLY B CA 1
ATOM 2768 C C . GLY B 1 104 ? -7.871 3.135 -8.906 1 96.69 104 GLY B C 1
ATOM 2769 O O . GLY B 1 104 ? -8.578 4.016 -8.414 1 96.69 104 GLY B O 1
ATOM 2770 N N . LEU B 1 105 ? -8.359 2.047 -9.383 1 97.94 105 LEU B N 1
ATOM 2771 C CA . LEU B 1 105 ? -9.797 1.791 -9.43 1 97.94 105 LEU B CA 1
ATOM 2772 C C . LEU B 1 105 ? -10.375 1.685 -8.023 1 97.94 105 LEU B C 1
ATOM 2774 O O . LEU B 1 105 ? -11.461 2.205 -7.758 1 97.94 105 LEU B O 1
ATOM 2778 N N . LEU B 1 106 ? -9.633 0.995 -7.184 1 97.62 106 LEU B N 1
ATOM 2779 C CA . LEU B 1 106 ? -10.094 0.785 -5.812 1 97.62 106 LEU B CA 1
ATOM 2780 C C . LEU B 1 106 ? -10.227 2.113 -5.074 1 97.62 106 LEU B C 1
ATOM 2782 O O . LEU B 1 106 ? -11.188 2.326 -4.34 1 97.62 106 LEU B O 1
ATOM 2786 N N . SER B 1 107 ? -9.242 2.969 -5.258 1 95.69 107 SER B N 1
ATOM 2787 C CA . SER B 1 107 ? -9.305 4.297 -4.652 1 95.69 107 SER B CA 1
ATOM 2788 C C . SER B 1 107 ? -10.539 5.059 -5.121 1 95.69 107 SER B C 1
ATOM 2790 O O . SER B 1 107 ? -11.211 5.715 -4.324 1 95.69 107 SER B O 1
ATOM 2792 N N . LYS B 1 108 ? -10.812 4.914 -6.348 1 95.75 108 LYS B N 1
ATOM 2793 C CA . LYS B 1 108 ? -11.953 5.605 -6.941 1 95.75 108 LYS B CA 1
ATOM 2794 C C . LYS B 1 108 ? -13.266 5.098 -6.352 1 95.75 108 LYS B C 1
ATOM 2796 O O . LYS B 1 108 ? -14.109 5.891 -5.934 1 95.75 108 LYS B O 1
ATOM 2801 N N . ILE B 1 109 ? -13.461 3.801 -6.32 1 97.44 109 ILE B N 1
ATOM 2802 C CA . ILE B 1 109 ? -14.75 3.279 -5.879 1 97.44 109 ILE B CA 1
ATOM 2803 C C . ILE B 1 109 ? -14.891 3.467 -4.371 1 97.44 109 ILE B C 1
ATOM 2805 O O . ILE B 1 109 ? -16 3.609 -3.859 1 97.44 109 ILE B O 1
ATOM 2809 N N . LEU B 1 110 ? -13.773 3.438 -3.658 1 97.19 110 LEU B N 1
ATOM 2810 C CA . LEU B 1 110 ? -13.828 3.715 -2.227 1 97.19 110 LEU B CA 1
ATOM 2811 C C . LEU B 1 110 ? -14.383 5.113 -1.966 1 97.19 110 LEU B C 1
ATOM 2813 O O . LEU B 1 110 ? -15.258 5.289 -1.114 1 97.19 110 LEU B O 1
ATOM 2817 N N . LYS B 1 111 ? -13.945 6.051 -2.748 1 95 111 LYS B N 1
ATOM 2818 C CA . LYS B 1 111 ? -14.406 7.426 -2.586 1 95 111 LYS B CA 1
ATOM 2819 C C . LYS B 1 111 ? -15.883 7.551 -2.959 1 95 111 LYS B C 1
ATOM 2821 O O . LYS B 1 111 ? -16.688 8.07 -2.18 1 95 111 LYS B O 1
ATOM 2826 N N . VAL B 1 112 ? -16.25 7.043 -4.082 1 95.5 112 VAL B N 1
ATOM 2827 C CA . VAL B 1 112 ? -17.578 7.25 -4.652 1 95.5 112 VAL B CA 1
ATOM 2828 C C . VAL B 1 112 ? -18.609 6.465 -3.85 1 95.5 112 VAL B C 1
ATOM 2830 O O . VAL B 1 112 ? -19.734 6.949 -3.619 1 95.5 112 VAL B O 1
ATOM 2833 N N . HIS B 1 113 ? -18.297 5.305 -3.41 1 96.62 113 HIS B N 1
ATOM 2834 C CA . HIS B 1 113 ? -19.281 4.426 -2.789 1 96.62 113 HIS B CA 1
ATOM 2835 C C . HIS B 1 113 ? -19.062 4.316 -1.286 1 96.62 113 HIS B C 1
ATOM 2837 O O . HIS B 1 113 ? -19.531 3.369 -0.65 1 96.62 113 HIS B O 1
ATOM 2843 N N . PHE B 1 114 ? -18.328 5.262 -0.743 1 96.62 114 PHE B N 1
ATOM 2844 C CA . PHE B 1 114 ? -17.953 5.195 0.666 1 96.62 114 PHE B CA 1
ATOM 2845 C C . PHE B 1 114 ? -19.188 5.18 1.555 1 96.62 114 PHE B C 1
ATOM 2847 O O . PHE B 1 114 ? -19.25 4.43 2.531 1 96.62 114 PHE B O 1
ATOM 2854 N N . GLU B 1 115 ? -20.219 5.906 1.233 1 94.62 115 GLU B N 1
ATOM 2855 C CA . GLU B 1 115 ? -21.391 6.098 2.07 1 94.62 115 GLU B CA 1
ATOM 2856 C C . GLU B 1 115 ? -22.094 4.77 2.334 1 94.62 115 GLU B C 1
ATOM 2858 O O . GLU B 1 115 ? -22.438 4.461 3.477 1 94.62 115 GLU B O 1
ATOM 2863 N N . HIS B 1 116 ? -22.25 3.979 1.324 1 94.88 116 HIS B N 1
ATOM 2864 C CA . HIS B 1 116 ? -23.094 2.793 1.463 1 94.88 116 HIS B CA 1
ATOM 2865 C C . HIS B 1 116 ? -22.234 1.53 1.578 1 94.88 116 HIS B C 1
ATOM 2867 O O . HIS B 1 116 ? -22.703 0.522 2.125 1 94.88 116 HIS B O 1
ATOM 2873 N N . HIS B 1 117 ? -21 1.627 1.102 1 96.38 117 HIS B N 1
ATOM 2874 C CA . HIS B 1 117 ? -20.203 0.414 1.048 1 96.38 117 HIS B CA 1
ATOM 2875 C C . HIS B 1 117 ? -18.828 0.636 1.675 1 96.38 117 HIS B C 1
ATOM 2877 O O . HIS B 1 117 ? -17.891 -0.131 1.426 1 96.38 117 HIS B O 1
ATOM 2883 N N . GLY B 1 118 ? -18.688 1.624 2.471 1 96.5 118 GLY B N 1
ATOM 2884 C CA . GLY B 1 118 ? -17.406 2.027 3.029 1 96.5 118 GLY B CA 1
ATOM 2885 C C . GLY B 1 118 ? -16.75 0.948 3.873 1 96.5 118 GLY B C 1
ATOM 2886 O O . GLY B 1 118 ? -15.539 0.747 3.807 1 96.5 118 GLY B O 1
ATOM 2887 N N . GLU B 1 119 ? -17.5 0.266 4.656 1 96.75 119 GLU B N 1
ATOM 2888 C CA . GLU B 1 119 ? -16.953 -0.756 5.547 1 96.75 119 GLU B CA 1
ATOM 2889 C C . GLU B 1 119 ? -16.266 -1.859 4.758 1 96.75 119 GLU B C 1
ATOM 2891 O O . GLU B 1 119 ? -15.117 -2.207 5.051 1 96.75 119 GLU B O 1
ATOM 2896 N N . GLU B 1 120 ? -16.969 -2.375 3.793 1 97.5 120 GLU B N 1
ATOM 2897 C CA . GLU B 1 120 ? -16.391 -3.424 2.959 1 97.5 120 GLU B CA 1
ATOM 2898 C C . GLU B 1 120 ? -15.203 -2.896 2.154 1 97.5 120 GLU B C 1
ATOM 2900 O O . GLU B 1 120 ? -14.141 -3.525 2.111 1 97.5 120 GLU B O 1
ATOM 2905 N N . LEU B 1 121 ? -15.352 -1.711 1.565 1 98.12 121 LEU B N 1
ATOM 2906 C CA . LEU B 1 121 ? -14.359 -1.183 0.644 1 98.12 121 LEU B CA 1
ATOM 2907 C C . LEU B 1 121 ? -13.094 -0.775 1.391 1 98.12 121 LEU B C 1
ATOM 2909 O O . LEU B 1 121 ? -11.984 -0.866 0.847 1 98.12 121 LEU B O 1
ATOM 2913 N N . LEU B 1 122 ? -13.211 -0.378 2.65 1 98.38 122 LEU B N 1
ATOM 2914 C CA . LEU B 1 122 ? -12.031 -0.078 3.453 1 98.38 122 LEU B CA 1
ATOM 2915 C C . LEU B 1 122 ? -11.211 -1.34 3.713 1 98.38 122 LEU B C 1
ATOM 2917 O O . LEU B 1 122 ? -9.984 -1.316 3.633 1 98.38 122 LEU B O 1
ATOM 2921 N N . LYS B 1 123 ? -11.898 -2.396 4 1 98.38 123 LYS B N 1
ATOM 2922 C CA . LYS B 1 123 ? -11.211 -3.668 4.223 1 98.38 123 LYS B CA 1
ATOM 2923 C C . LYS B 1 123 ? -10.523 -4.152 2.949 1 98.38 123 LYS B C 1
ATOM 2925 O O . LYS B 1 123 ? -9.375 -4.605 2.992 1 98.38 123 LYS B O 1
ATOM 2930 N N . VAL B 1 124 ? -11.242 -4.051 1.844 1 98.62 124 VAL B N 1
ATOM 2931 C CA . VAL B 1 124 ? -10.68 -4.461 0.562 1 98.62 124 VAL B CA 1
ATOM 2932 C C . VAL B 1 124 ? -9.461 -3.6 0.232 1 98.62 124 VAL B C 1
ATOM 2934 O O . VAL B 1 124 ? -8.43 -4.113 -0.204 1 98.62 124 VAL B O 1
ATOM 2937 N N . HIS B 1 125 ? -9.594 -2.301 0.439 1 98.44 125 HIS B N 1
ATOM 2938 C CA . HIS B 1 125 ? -8.508 -1.359 0.192 1 98.44 125 HIS B CA 1
ATOM 2939 C C . HIS B 1 125 ? -7.266 -1.723 1.004 1 98.44 125 HIS B C 1
ATOM 2941 O O . HIS B 1 125 ? -6.156 -1.75 0.47 1 98.44 125 HIS B O 1
ATOM 2947 N N . ARG B 1 126 ? -7.414 -2.057 2.203 1 98.31 126 ARG B N 1
ATOM 2948 C CA . ARG B 1 126 ? -6.297 -2.375 3.088 1 98.31 126 ARG B CA 1
ATOM 2949 C C . ARG B 1 126 ? -5.637 -3.688 2.682 1 98.31 126 ARG B C 1
ATOM 2951 O O . ARG B 1 126 ? -4.414 -3.76 2.561 1 98.31 126 ARG B O 1
ATOM 2958 N N . LEU B 1 127 ? -6.453 -4.668 2.5 1 98.69 127 LEU B N 1
ATOM 2959 C CA . LEU B 1 127 ? -5.926 -5.98 2.143 1 98.69 127 LEU B CA 1
ATOM 2960 C C . LEU B 1 127 ? -5.215 -5.934 0.794 1 98.69 127 LEU B C 1
ATOM 2962 O O . LEU B 1 127 ? -4.125 -6.488 0.641 1 98.69 127 LEU B O 1
ATOM 2966 N N . PHE B 1 128 ? -5.859 -5.238 -0.159 1 98.81 128 PHE B N 1
ATOM 2967 C CA . PHE B 1 128 ? -5.234 -5.145 -1.474 1 98.81 128 PHE B CA 1
ATOM 2968 C C . PHE B 1 128 ? -3.945 -4.336 -1.403 1 98.81 128 PHE B C 1
ATOM 2970 O O . PHE B 1 128 ? -2.971 -4.652 -2.09 1 98.81 128 PHE B O 1
ATOM 2977 N N . GLY B 1 129 ? -3.971 -3.281 -0.684 1 98.5 129 GLY B N 1
ATOM 2978 C CA . GLY B 1 129 ? -2.752 -2.512 -0.494 1 98.5 129 GLY B CA 1
ATOM 2979 C C . GLY B 1 129 ? -1.605 -3.336 0.061 1 98.5 129 GLY B C 1
ATOM 2980 O O . GLY B 1 129 ? -0.472 -3.232 -0.414 1 98.5 129 GLY B O 1
ATOM 2981 N N . LEU B 1 130 ? -1.896 -4.09 1.063 1 98.5 130 LEU B N 1
ATOM 2982 C CA . LEU B 1 130 ? -0.888 -4.965 1.649 1 98.5 130 LEU B CA 1
ATOM 2983 C C . LEU B 1 130 ? -0.409 -6 0.636 1 98.5 130 LEU B C 1
ATOM 2985 O O . LEU B 1 130 ? 0.787 -6.289 0.554 1 98.5 130 LEU B O 1
ATOM 2989 N N . LEU B 1 131 ? -1.352 -6.539 -0.083 1 98.69 131 LEU B N 1
ATOM 2990 C CA . LEU B 1 131 ? -1.007 -7.492 -1.133 1 98.69 131 LEU B CA 1
ATOM 2991 C C . LEU B 1 131 ? -0.062 -6.863 -2.15 1 98.69 131 LEU B C 1
ATOM 2993 O O . LEU B 1 131 ? 0.923 -7.48 -2.557 1 98.69 131 LEU B O 1
ATOM 2997 N N . LYS B 1 132 ? -0.398 -5.656 -2.553 1 98.5 132 LYS B N 1
ATOM 2998 C CA . LYS B 1 132 ? 0.408 -4.93 -3.527 1 98.5 132 LYS B CA 1
ATOM 2999 C C . LYS B 1 132 ? 1.836 -4.734 -3.023 1 98.5 132 LYS B C 1
ATOM 3001 O O . LYS B 1 132 ? 2.797 -4.973 -3.758 1 98.5 132 LYS B O 1
ATOM 3006 N N . ILE B 1 133 ? 1.979 -4.309 -1.755 1 98 133 ILE B N 1
ATOM 3007 C CA . ILE B 1 133 ? 3.293 -4.113 -1.15 1 98 133 ILE B CA 1
ATOM 3008 C C . ILE B 1 133 ? 4.086 -5.418 -1.21 1 98 133 ILE B C 1
ATOM 3010 O O . ILE B 1 133 ? 5.23 -5.434 -1.669 1 98 133 ILE B O 1
ATOM 3014 N N . GLU B 1 134 ? 3.439 -6.457 -0.859 1 97.69 134 GLU B N 1
ATOM 3015 C CA . GLU B 1 134 ? 4.098 -7.758 -0.775 1 97.69 134 GLU B CA 1
ATOM 3016 C C . GLU B 1 134 ? 4.496 -8.266 -2.158 1 97.69 134 GLU B C 1
ATOM 3018 O O . GLU B 1 134 ? 5.613 -8.742 -2.352 1 97.69 134 GLU B O 1
ATOM 3023 N N . LEU B 1 135 ? 3.631 -8.164 -3.076 1 98.5 135 LEU B N 1
ATOM 3024 C CA . LEU B 1 135 ? 3.875 -8.727 -4.398 1 98.5 135 LEU B CA 1
ATOM 3025 C C . LEU B 1 135 ? 4.941 -7.934 -5.141 1 98.5 135 LEU B C 1
ATOM 3027 O O . LEU B 1 135 ? 5.766 -8.508 -5.855 1 98.5 135 LEU B O 1
ATOM 3031 N N . GLU B 1 136 ? 4.938 -6.645 -4.996 1 97.75 136 GLU B N 1
ATOM 3032 C CA . GLU B 1 136 ? 5.938 -5.828 -5.676 1 97.75 136 GLU B CA 1
ATOM 3033 C C . GLU B 1 136 ? 7.348 -6.168 -5.195 1 97.75 136 GLU B C 1
ATOM 3035 O O . GLU B 1 136 ? 8.266 -6.293 -6.004 1 97.75 136 GLU B O 1
ATOM 3040 N N . GLU B 1 137 ? 7.48 -6.371 -3.908 1 96.94 137 GLU B N 1
ATOM 3041 C CA . GLU B 1 137 ? 8.766 -6.793 -3.363 1 96.94 137 GLU B CA 1
ATOM 3042 C C . GLU B 1 137 ? 9.109 -8.211 -3.803 1 96.94 137 GLU B C 1
ATOM 3044 O O . GLU B 1 137 ? 10.25 -8.492 -4.176 1 96.94 137 GLU B O 1
ATOM 3049 N N . HIS B 1 138 ? 8.125 -9.031 -3.764 1 98 138 HIS B N 1
ATOM 3050 C CA . HIS B 1 138 ? 8.273 -10.445 -4.082 1 98 138 HIS B CA 1
ATOM 3051 C C . HIS B 1 138 ? 8.805 -10.641 -5.5 1 98 138 HIS B C 1
ATOM 3053 O O . HIS B 1 138 ? 9.75 -11.391 -5.715 1 98 138 HIS B O 1
ATOM 3059 N N . LEU B 1 139 ? 8.234 -9.953 -6.426 1 98.5 139 LEU B N 1
ATOM 3060 C CA . LEU B 1 139 ? 8.625 -10.102 -7.824 1 98.5 139 LEU B CA 1
ATOM 3061 C C . LEU B 1 139 ? 10.055 -9.609 -8.039 1 98.5 139 LEU B C 1
ATOM 3063 O O . LEU B 1 139 ? 10.828 -10.242 -8.758 1 98.5 139 LEU B O 1
ATOM 3067 N N . ILE B 1 140 ? 10.375 -8.531 -7.395 1 97.44 140 ILE B N 1
ATOM 3068 C CA . ILE B 1 140 ? 11.711 -7.969 -7.539 1 97.44 140 ILE B CA 1
ATOM 3069 C C . ILE B 1 140 ? 12.742 -8.922 -6.934 1 97.44 140 ILE B C 1
ATOM 3071 O O . ILE B 1 140 ? 13.797 -9.164 -7.523 1 97.44 140 ILE B O 1
ATOM 3075 N N . LYS B 1 141 ? 12.477 -9.477 -5.789 1 97.81 141 LYS B N 1
ATOM 3076 C CA . LYS B 1 141 ? 13.375 -10.422 -5.137 1 97.81 141 LYS B CA 1
ATOM 3077 C C . LYS B 1 141 ? 13.617 -11.641 -6.02 1 97.81 141 LYS B C 1
ATOM 3079 O O . LYS B 1 141 ? 14.742 -12.141 -6.109 1 97.81 141 LYS B O 1
ATOM 3084 N N . GLU B 1 142 ? 12.594 -12.07 -6.656 1 98.5 142 GLU B N 1
ATOM 3085 C CA . GLU B 1 142 ? 12.75 -13.227 -7.543 1 98.5 142 GLU B CA 1
ATOM 3086 C C . GLU B 1 142 ? 13.602 -12.867 -8.758 1 98.5 142 GLU B C 1
ATOM 3088 O O . GLU B 1 142 ? 14.547 -13.586 -9.094 1 98.5 142 GLU B O 1
ATOM 3093 N N . GLU B 1 143 ? 13.281 -11.781 -9.352 1 98.06 143 GLU B N 1
ATOM 3094 C CA . GLU B 1 143 ? 13.906 -11.398 -10.609 1 98.06 143 GLU B CA 1
ATOM 3095 C C . GLU B 1 143 ? 15.359 -10.977 -10.406 1 98.06 143 GLU B C 1
ATOM 3097 O O . GLU B 1 143 ? 16.203 -11.219 -11.266 1 98.06 143 GLU B O 1
ATOM 3102 N N . GLU B 1 144 ? 15.625 -10.414 -9.219 1 96.75 144 GLU B N 1
ATOM 3103 C CA . GLU B 1 144 ? 16.938 -9.812 -9.023 1 96.75 144 GLU B CA 1
ATOM 3104 C C . GLU B 1 144 ? 17.828 -10.711 -8.172 1 96.75 144 GLU B C 1
ATOM 3106 O O . GLU B 1 144 ? 19.047 -10.523 -8.133 1 96.75 144 GLU B O 1
ATOM 3111 N N . ASN B 1 145 ? 17.266 -11.695 -7.469 1 96.75 145 ASN B N 1
ATOM 3112 C CA . ASN B 1 145 ? 18.062 -12.562 -6.605 1 96.75 145 ASN B CA 1
ATOM 3113 C C . ASN B 1 145 ? 17.906 -14.031 -6.988 1 96.75 145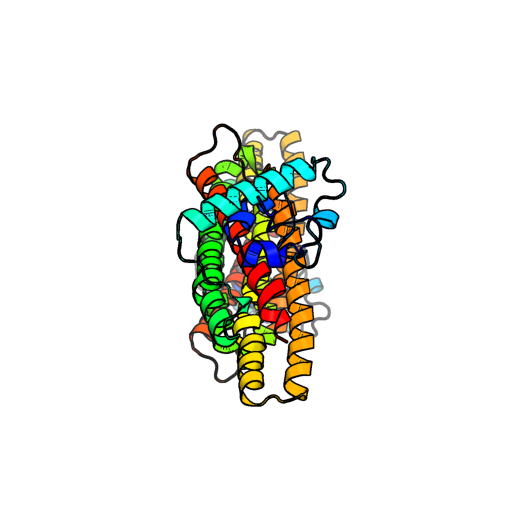 ASN B C 1
ATOM 3115 O O . ASN B 1 145 ? 18.812 -14.625 -7.578 1 96.75 145 ASN B O 1
ATOM 3119 N N . LEU B 1 146 ? 16.766 -14.539 -6.902 1 98.12 146 LEU B N 1
ATOM 3120 C CA . LEU B 1 146 ? 16.547 -15.977 -7.047 1 98.12 146 LEU B CA 1
ATOM 3121 C C . LEU B 1 146 ? 16.844 -16.438 -8.477 1 98.12 146 LEU B C 1
ATOM 3123 O O . LEU B 1 146 ? 17.562 -17.406 -8.688 1 98.12 146 LEU B O 1
ATOM 3127 N N . PHE B 1 147 ? 16.281 -15.742 -9.492 1 98.5 147 PHE B N 1
ATOM 3128 C CA . PHE B 1 147 ? 16.391 -16.188 -10.875 1 98.5 147 PHE B CA 1
ATOM 3129 C C . PHE B 1 147 ? 17.828 -16.109 -11.352 1 98.5 147 PHE B C 1
ATOM 3131 O O . PHE B 1 147 ? 18.344 -17.062 -11.969 1 98.5 147 PHE B O 1
ATOM 3138 N N . PRO B 1 148 ? 18.547 -14.992 -11 1 97.75 148 PRO B N 1
ATOM 3139 C CA . PRO B 1 148 ? 19.969 -14.969 -11.352 1 97.75 148 PRO B CA 1
ATOM 3140 C C . PRO B 1 148 ? 20.75 -16.094 -10.68 1 97.75 148 PRO B C 1
ATOM 3142 O O . PRO B 1 148 ? 21.672 -16.656 -11.281 1 97.75 148 PRO B O 1
ATOM 3145 N N . LEU B 1 149 ? 20.453 -16.453 -9.453 1 97.88 149 LEU B N 1
ATOM 3146 C CA . LEU B 1 149 ? 21.109 -17.562 -8.766 1 97.88 149 LEU B CA 1
ATOM 3147 C C . LEU B 1 149 ? 20.859 -18.875 -9.484 1 97.88 149 LEU B C 1
ATOM 3149 O O . LEU B 1 149 ? 21.766 -19.703 -9.625 1 97.88 149 LEU B O 1
ATOM 3153 N N . ILE B 1 150 ? 19.656 -19.031 -9.961 1 98 150 ILE B N 1
ATOM 3154 C CA . ILE B 1 150 ? 19.281 -20.25 -10.672 1 98 150 ILE B CA 1
ATOM 3155 C C . ILE B 1 150 ? 20.047 -20.328 -11.992 1 98 150 ILE B C 1
ATOM 3157 O O . ILE B 1 150 ? 20.562 -21.391 -12.352 1 98 150 ILE B O 1
ATOM 3161 N N . GLU B 1 151 ? 20.125 -19.203 -12.656 1 97.69 151 GLU B N 1
ATOM 3162 C CA . GLU B 1 151 ? 20.891 -19.172 -13.898 1 97.69 151 GLU B CA 1
ATOM 3163 C C . GLU B 1 151 ? 22.359 -19.531 -13.648 1 97.69 151 GLU B C 1
ATOM 3165 O O . GLU B 1 151 ? 22.953 -20.297 -14.414 1 97.69 151 GLU B O 1
ATOM 3170 N N . GLU B 1 152 ? 22.875 -18.984 -12.586 1 97.5 152 GLU B N 1
ATOM 3171 C CA . GLU B 1 152 ? 24.266 -19.281 -12.234 1 97.5 152 GLU B CA 1
ATOM 3172 C C . GLU B 1 152 ? 24.453 -20.766 -11.93 1 97.5 152 GLU B C 1
ATOM 3174 O O . GLU B 1 152 ? 25.422 -21.375 -12.367 1 97.5 152 GLU B O 1
ATOM 3179 N N . TYR B 1 153 ? 23.562 -21.312 -11.242 1 97.62 153 TYR B N 1
ATOM 3180 C CA . TYR B 1 153 ? 23.656 -22.719 -10.883 1 97.62 153 TYR B CA 1
ATOM 3181 C C . TYR B 1 153 ? 23.594 -23.609 -12.117 1 97.62 153 TYR B C 1
ATOM 3183 O O . TYR B 1 153 ? 24.297 -24.625 -12.195 1 97.62 153 TYR B O 1
ATOM 3191 N N . GLU B 1 154 ? 22.719 -23.234 -13.031 1 95.38 154 GLU B N 1
ATOM 3192 C CA . GLU B 1 154 ? 22.594 -24.016 -14.258 1 95.38 154 GLU B CA 1
ATOM 3193 C C . GLU B 1 154 ? 23.906 -24.062 -15.023 1 95.38 154 GLU B C 1
ATOM 3195 O O . GLU B 1 154 ? 24.203 -25.078 -15.68 1 95.38 154 GLU B O 1
ATOM 3200 N N . LEU B 1 155 ? 24.656 -23.016 -14.875 1 95.88 155 LEU B N 1
ATOM 3201 C CA . LEU B 1 155 ? 25.922 -22.922 -15.602 1 95.88 155 LEU B CA 1
ATOM 3202 C C . LEU B 1 155 ? 27.062 -23.562 -14.812 1 95.88 155 LEU B C 1
ATOM 3204 O O . LEU B 1 155 ? 27.938 -24.203 -15.391 1 95.88 155 LEU B O 1
ATOM 3208 N N . THR B 1 156 ? 27.031 -23.453 -13.461 1 97.19 156 THR B N 1
ATOM 3209 C CA . THR B 1 156 ? 28.219 -23.766 -12.672 1 97.19 156 THR B CA 1
ATOM 3210 C C . THR B 1 156 ? 28.031 -25.062 -11.898 1 97.19 156 THR B C 1
ATOM 3212 O O . THR B 1 156 ? 29 -25.703 -11.5 1 97.19 156 THR B O 1
ATOM 3215 N N . LYS B 1 157 ? 26.844 -25.375 -11.602 1 96.38 157 LYS B N 1
ATOM 3216 C CA . LYS B 1 157 ? 26.484 -26.5 -10.75 1 96.38 157 LYS B CA 1
ATOM 3217 C C . LYS B 1 157 ? 27.203 -26.422 -9.406 1 96.38 157 LYS B C 1
ATOM 3219 O O . LYS B 1 157 ? 27.594 -27.453 -8.844 1 96.38 157 LYS B O 1
ATOM 3224 N N . ASN B 1 158 ? 27.391 -25.219 -9 1 96.75 158 ASN B N 1
ATOM 3225 C CA . ASN B 1 158 ? 28.078 -24.953 -7.738 1 96.75 158 ASN B CA 1
ATOM 3226 C C . ASN B 1 158 ? 27.188 -25.25 -6.539 1 96.75 158 ASN B C 1
ATOM 3228 O O . ASN B 1 158 ? 26.094 -24.703 -6.414 1 96.75 158 ASN B O 1
ATOM 3232 N N . LYS B 1 159 ? 27.703 -26.031 -5.594 1 96.75 159 LYS B N 1
ATOM 3233 C CA . LYS B 1 159 ? 26.922 -26.5 -4.441 1 96.75 159 LYS B CA 1
ATOM 3234 C C . LYS B 1 159 ? 26.578 -25.328 -3.514 1 96.75 159 LYS B C 1
ATOM 3236 O O . LYS B 1 159 ? 25.516 -25.328 -2.893 1 96.75 159 LYS B O 1
ATOM 3241 N N . ASN B 1 160 ? 27.438 -24.438 -3.422 1 97.44 160 ASN B N 1
ATOM 3242 C CA . ASN B 1 160 ? 27.188 -23.266 -2.584 1 97.44 160 ASN B CA 1
ATOM 3243 C C . ASN B 1 160 ? 26.031 -22.422 -3.137 1 97.44 160 ASN B C 1
ATOM 3245 O O . ASN B 1 160 ? 25.234 -21.891 -2.373 1 97.44 160 ASN B O 1
ATOM 3249 N N . VAL B 1 161 ? 25.984 -22.281 -4.406 1 97.38 161 VAL B N 1
ATOM 3250 C CA . VAL B 1 161 ? 24.906 -21.562 -5.066 1 97.38 161 VAL B CA 1
ATOM 3251 C C . VAL B 1 161 ? 23.578 -22.281 -4.84 1 97.38 161 VAL B C 1
ATOM 3253 O O . VAL B 1 161 ? 22.562 -21.656 -4.574 1 97.38 161 VAL B O 1
ATOM 3256 N N . LYS B 1 162 ? 23.625 -23.547 -4.902 1 97.38 162 LYS B N 1
ATOM 3257 C CA . LYS B 1 162 ? 22.422 -24.359 -4.668 1 97.38 162 LYS B CA 1
ATOM 3258 C C . LYS B 1 162 ? 21.891 -24.141 -3.256 1 97.38 162 LYS B C 1
ATOM 3260 O O . LYS B 1 162 ? 20.672 -24.062 -3.051 1 97.38 162 LYS B O 1
ATOM 3265 N N . GLU B 1 163 ? 22.781 -24.094 -2.33 1 97.62 163 GLU B N 1
ATOM 3266 C CA . GLU B 1 163 ? 22.375 -23.859 -0.948 1 97.62 163 GLU B CA 1
ATOM 3267 C C . GLU B 1 163 ? 21.672 -22.5 -0.798 1 97.62 163 GLU B C 1
ATOM 3269 O O . GLU B 1 163 ? 20.703 -22.391 -0.061 1 97.62 163 GLU B O 1
ATOM 3274 N N . GLU B 1 164 ? 22.203 -21.516 -1.436 1 97.31 164 GLU B N 1
ATOM 3275 C CA . GLU B 1 164 ? 21.578 -20.188 -1.425 1 97.31 164 GLU B CA 1
ATOM 3276 C C . GLU B 1 164 ? 20.203 -20.219 -2.072 1 97.31 164 GLU B C 1
ATOM 3278 O O . GLU B 1 164 ? 19.25 -19.594 -1.58 1 97.31 164 GLU B O 1
ATOM 3283 N N . ILE B 1 165 ? 20.094 -20.938 -3.115 1 98.06 165 ILE B N 1
ATOM 3284 C CA . ILE B 1 165 ? 18.828 -21.109 -3.805 1 98.06 165 ILE B CA 1
ATOM 3285 C C . ILE B 1 165 ? 17.812 -21.75 -2.865 1 98.06 165 ILE B C 1
ATOM 3287 O O . ILE B 1 165 ? 16.672 -21.281 -2.764 1 98.06 165 ILE B O 1
ATOM 3291 N N . ASP B 1 166 ? 18.25 -22.766 -2.176 1 97.5 166 ASP B N 1
ATOM 3292 C CA . ASP B 1 166 ? 17.344 -23.469 -1.262 1 97.5 166 ASP B CA 1
ATOM 3293 C C . ASP B 1 166 ? 16.812 -22.516 -0.193 1 97.5 166 ASP B C 1
ATOM 3295 O O . ASP B 1 166 ? 15.617 -22.562 0.133 1 97.5 166 ASP B O 1
ATOM 3299 N N . LYS B 1 167 ? 17.672 -21.734 0.299 1 97.19 167 LYS B N 1
ATOM 3300 C CA . LYS B 1 167 ? 17.25 -20.766 1.309 1 97.19 167 LYS B CA 1
ATOM 3301 C C . LYS B 1 167 ? 16.25 -19.766 0.734 1 97.19 167 LYS B C 1
ATOM 3303 O O . LYS B 1 167 ? 15.25 -19.438 1.37 1 97.19 167 LYS B O 1
ATOM 3308 N N . PHE B 1 168 ? 16.516 -19.281 -0.417 1 97.69 168 PHE B N 1
ATOM 3309 C CA . PHE B 1 168 ? 15.656 -18.297 -1.059 1 97.69 168 PHE B CA 1
ATOM 3310 C C . PHE B 1 168 ? 14.297 -18.906 -1.393 1 97.69 168 PHE B C 1
ATOM 3312 O O . PHE B 1 168 ? 13.266 -18.234 -1.3 1 97.69 168 PHE B O 1
ATOM 3319 N N . ILE B 1 169 ? 14.281 -20.156 -1.834 1 97.75 169 ILE B N 1
ATOM 3320 C CA . ILE B 1 169 ? 13.047 -20.844 -2.174 1 97.75 169 ILE B CA 1
ATOM 3321 C C . ILE B 1 169 ? 12.141 -20.922 -0.945 1 97.75 169 ILE B C 1
ATOM 3323 O O . ILE B 1 169 ? 10.938 -20.672 -1.036 1 97.75 169 ILE B O 1
ATOM 3327 N N . LYS B 1 170 ? 12.711 -21.234 0.166 1 96.94 170 LYS B N 1
ATOM 3328 C CA . LYS B 1 170 ? 11.922 -21.312 1.394 1 96.94 170 LYS B CA 1
ATOM 3329 C C . LYS B 1 170 ? 11.289 -19.969 1.729 1 96.94 170 LYS B C 1
ATOM 3331 O O . LYS B 1 170 ? 10.109 -19.891 2.078 1 96.94 170 LYS B O 1
ATOM 3336 N N . GLU B 1 171 ? 12.07 -18.938 1.598 1 97 171 GLU B N 1
ATOM 3337 C CA . GLU B 1 171 ? 11.562 -17.578 1.826 1 97 171 GLU B CA 1
ATOM 3338 C C . GLU B 1 171 ? 10.445 -17.25 0.843 1 97 171 GLU B C 1
ATOM 3340 O O . GLU B 1 171 ? 9.422 -16.672 1.229 1 97 171 GLU B O 1
ATOM 3345 N N . THR B 1 172 ? 10.656 -17.578 -0.369 1 97.56 172 THR B N 1
ATOM 3346 C CA . THR B 1 172 ? 9.688 -17.297 -1.428 1 97.56 172 THR B CA 1
ATOM 3347 C C . THR B 1 172 ? 8.383 -18.047 -1.175 1 97.56 172 THR B C 1
ATOM 3349 O O . THR B 1 172 ? 7.297 -17.484 -1.347 1 97.56 172 THR B O 1
ATOM 3352 N N . GLU B 1 173 ? 8.492 -19.266 -0.765 1 96.62 173 GLU B N 1
ATOM 3353 C CA . GLU B 1 173 ? 7.297 -20.062 -0.461 1 96.62 173 GLU B CA 1
ATOM 3354 C C . GLU B 1 173 ? 6.508 -19.438 0.69 1 96.62 173 GLU B C 1
ATOM 3356 O O . GLU B 1 173 ? 5.273 -19.438 0.676 1 96.62 173 GLU B O 1
ATOM 3361 N N . ASN B 1 174 ? 7.199 -18.969 1.688 1 97 174 ASN B N 1
ATOM 3362 C CA . ASN B 1 174 ? 6.531 -18.281 2.781 1 97 174 ASN B CA 1
ATOM 3363 C C . ASN B 1 174 ? 5.773 -17.047 2.283 1 97 174 ASN B C 1
ATOM 3365 O O . ASN B 1 174 ? 4.66 -16.781 2.732 1 97 174 ASN B O 1
ATOM 3369 N N . GLU B 1 175 ? 6.375 -16.312 1.397 1 97.44 175 GLU B N 1
ATOM 3370 C CA . GLU B 1 175 ? 5.727 -15.133 0.817 1 97.44 175 GLU B CA 1
ATOM 3371 C C . GLU B 1 175 ? 4.492 -15.523 0.01 1 97.44 175 GLU B C 1
ATOM 3373 O O . GLU B 1 175 ? 3.488 -14.812 0.021 1 97.44 175 GLU B O 1
ATOM 3378 N N . HIS B 1 176 ? 4.586 -16.656 -0.695 1 97.75 176 HIS B N 1
ATOM 3379 C CA . HIS B 1 176 ? 3.434 -17.188 -1.411 1 97.75 176 HIS B CA 1
ATOM 3380 C C . HIS B 1 176 ? 2.281 -17.484 -0.458 1 97.75 176 HIS B C 1
ATOM 3382 O O . HIS B 1 176 ? 1.13 -17.156 -0.749 1 97.75 176 HIS B O 1
ATOM 3388 N N . ASP B 1 177 ? 2.611 -18.078 0.646 1 95.75 177 ASP B N 1
ATOM 3389 C CA . ASP B 1 177 ? 1.592 -18.391 1.642 1 95.75 177 ASP B CA 1
ATOM 3390 C C . ASP B 1 177 ? 0.924 -17.125 2.172 1 95.75 177 ASP B C 1
ATOM 3392 O O . ASP B 1 177 ? -0.296 -17.094 2.338 1 95.75 177 ASP B O 1
ATOM 3396 N N . GLU B 1 178 ? 1.728 -16.156 2.436 1 96.31 178 GLU B N 1
ATOM 3397 C CA . GLU B 1 178 ? 1.194 -14.891 2.928 1 96.31 178 GLU B CA 1
ATOM 3398 C C . GLU B 1 178 ? 0.264 -14.25 1.903 1 96.31 178 GLU B C 1
ATOM 3400 O O . GLU B 1 178 ? -0.808 -13.75 2.256 1 96.31 178 GLU B O 1
ATOM 3405 N N . ALA B 1 179 ? 0.705 -14.219 0.657 1 96.62 179 ALA B N 1
ATOM 3406 C CA . ALA B 1 179 ? -0.145 -13.688 -0.408 1 96.62 179 ALA B CA 1
ATOM 3407 C C . ALA B 1 179 ? -1.45 -14.477 -0.507 1 96.62 179 ALA B C 1
ATOM 3409 O O . ALA B 1 179 ? -2.523 -13.883 -0.656 1 96.62 179 ALA B O 1
ATOM 3410 N N . GLY B 1 180 ? -1.312 -15.797 -0.426 1 94.56 180 GLY B N 1
ATOM 3411 C CA . GLY B 1 180 ? -2.492 -16.641 -0.446 1 94.56 180 GLY B CA 1
ATOM 3412 C C . GLY B 1 180 ? -3.475 -16.328 0.667 1 94.56 180 GLY B C 1
ATOM 3413 O O . GLY B 1 180 ? -4.688 -16.312 0.448 1 94.56 180 GLY B O 1
ATOM 3414 N N . ASP B 1 181 ? -2.959 -16.078 1.82 1 95.94 181 ASP B N 1
ATOM 3415 C CA . ASP B 1 181 ? -3.801 -15.742 2.965 1 95.94 181 ASP B CA 1
ATOM 3416 C C . ASP B 1 181 ? -4.566 -14.445 2.725 1 95.94 181 ASP B C 1
ATOM 3418 O O . ASP B 1 181 ? -5.754 -14.352 3.041 1 95.94 181 ASP B O 1
ATOM 3422 N N . ILE B 1 182 ? -3.906 -13.461 2.203 1 97.94 182 ILE B N 1
ATOM 3423 C CA . ILE B 1 182 ? -4.555 -12.188 1.916 1 97.94 182 ILE B CA 1
ATOM 3424 C C . ILE B 1 182 ? -5.66 -12.391 0.882 1 97.94 182 ILE B C 1
ATOM 3426 O O . ILE B 1 182 ? -6.758 -11.844 1.023 1 97.94 182 ILE B O 1
ATOM 3430 N N . LEU B 1 183 ? -5.375 -13.156 -0.132 1 97 183 LEU B N 1
ATOM 3431 C CA . LEU B 1 183 ? -6.336 -13.398 -1.2 1 97 183 LEU B CA 1
ATOM 3432 C C . LEU B 1 183 ? -7.562 -14.133 -0.668 1 97 183 LEU B C 1
ATOM 3434 O O . LEU B 1 183 ? -8.695 -13.836 -1.061 1 97 183 LEU B O 1
ATOM 3438 N N . LYS B 1 184 ? -7.344 -15.078 0.193 1 94.62 184 LYS B N 1
ATOM 3439 C CA . LYS B 1 184 ? -8.453 -15.789 0.816 1 94.62 184 LYS B CA 1
ATOM 3440 C C . LYS B 1 184 ? -9.344 -14.836 1.613 1 94.62 184 LYS B C 1
ATOM 3442 O O . LYS B 1 184 ? -10.57 -14.938 1.561 1 94.62 184 LYS B O 1
ATOM 3447 N N . GLU B 1 185 ? -8.734 -13.992 2.324 1 97.62 185 GLU B N 1
ATOM 3448 C CA . GLU B 1 185 ? -9.492 -13.008 3.088 1 97.62 185 GLU B CA 1
ATOM 3449 C C . GLU B 1 185 ? -10.273 -12.078 2.166 1 97.62 185 GLU B C 1
ATOM 3451 O O . GLU B 1 185 ? -11.414 -11.719 2.463 1 97.62 185 GLU B O 1
ATOM 3456 N N . LEU B 1 186 ? -9.641 -11.641 1.1 1 98.19 186 LEU B N 1
ATOM 3457 C CA . LEU B 1 186 ? -10.32 -10.805 0.118 1 98.19 186 LEU B CA 1
ATOM 3458 C C . LEU B 1 186 ? -11.555 -11.508 -0.434 1 98.19 186 LEU B C 1
ATOM 3460 O O . LEU B 1 186 ? -12.617 -10.898 -0.569 1 98.19 186 LEU B O 1
ATOM 3464 N N . GLU B 1 187 ? -11.383 -12.758 -0.753 1 96.06 187 GLU B N 1
ATOM 3465 C CA . GLU B 1 187 ? -12.508 -13.555 -1.251 1 96.06 187 GLU B CA 1
ATOM 3466 C C . GLU B 1 187 ? -13.656 -13.57 -0.251 1 96.06 187 GLU B C 1
ATOM 3468 O O . GLU B 1 187 ? -14.82 -13.391 -0.628 1 96.06 187 GLU B O 1
ATOM 3473 N N . LYS B 1 188 ? -13.297 -13.805 0.984 1 96.88 188 LYS B N 1
ATOM 3474 C CA . LYS B 1 188 ? -14.297 -13.891 2.039 1 96.88 188 LYS B CA 1
ATOM 3475 C C . LYS B 1 188 ? -15.062 -12.578 2.189 1 96.88 188 LYS B C 1
ATOM 3477 O O . LYS B 1 188 ? -16.297 -12.57 2.201 1 96.88 188 LYS B O 1
ATOM 3482 N N . ILE B 1 189 ? -14.383 -11.484 2.18 1 97.19 189 ILE B N 1
ATOM 3483 C CA . ILE B 1 189 ? -15.016 -10.219 2.52 1 97.19 189 ILE B CA 1
ATOM 3484 C C . ILE B 1 189 ? -15.789 -9.688 1.315 1 97.19 189 ILE B C 1
ATOM 3486 O O . ILE B 1 189 ? -16.688 -8.859 1.466 1 97.19 189 ILE B O 1
ATOM 3490 N N . THR B 1 190 ? -15.484 -10.141 0.098 1 97.75 190 THR B N 1
ATOM 3491 C CA . THR B 1 190 ? -16.125 -9.641 -1.118 1 97.75 190 THR B CA 1
ATOM 3492 C C . THR B 1 190 ? -17.141 -10.641 -1.641 1 97.75 190 THR B C 1
ATOM 3494 O O . THR B 1 190 ? -17.672 -10.484 -2.746 1 97.75 190 THR B O 1
ATOM 3497 N N . ARG B 1 191 ? -17.375 -11.711 -0.879 1 96 191 ARG B N 1
ATOM 3498 C CA . ARG B 1 191 ? -18.297 -12.758 -1.308 1 96 191 ARG B CA 1
ATOM 3499 C C . ARG B 1 191 ? -17.875 -13.336 -2.654 1 96 191 ARG B C 1
ATOM 3501 O O . ARG B 1 191 ? -18.688 -13.391 -3.59 1 96 191 ARG B O 1
ATOM 3508 N N . ASP B 1 192 ? -16.594 -13.742 -2.707 1 95 192 ASP B N 1
ATOM 3509 C CA . ASP B 1 192 ? -15.992 -14.297 -3.916 1 95 192 ASP B CA 1
ATOM 3510 C C . ASP B 1 192 ? -16.031 -13.289 -5.059 1 95 192 ASP B C 1
ATOM 3512 O O . ASP B 1 192 ? -16.438 -13.617 -6.176 1 95 192 ASP B O 1
ATOM 3516 N N . PHE B 1 193 ? -15.75 -11.984 -4.719 1 96.94 193 PHE B N 1
ATOM 3517 C CA . PHE B 1 193 ? -15.633 -10.859 -5.633 1 96.94 193 PHE B CA 1
ATOM 3518 C C . PHE B 1 193 ? -16.938 -10.617 -6.363 1 96.94 193 PHE B C 1
ATOM 3520 O O . PHE B 1 193 ? -16.953 -10.234 -7.535 1 96.94 193 PHE B O 1
ATOM 3527 N N . THR B 1 194 ? -17.984 -10.938 -5.691 1 96.44 194 THR B N 1
ATOM 3528 C CA . THR B 1 194 ? -19.312 -10.562 -6.168 1 96.44 194 THR B CA 1
ATOM 3529 C C . THR B 1 194 ? -19.703 -9.18 -5.656 1 96.44 194 THR B C 1
ATOM 3531 O O . THR B 1 194 ? -19.703 -8.938 -4.449 1 96.44 194 THR B O 1
ATOM 3534 N N . VAL B 1 195 ? -20.094 -8.312 -6.535 1 96.38 195 VAL B N 1
ATOM 3535 C CA . VAL B 1 195 ? -20.359 -6.934 -6.152 1 96.38 195 VAL B CA 1
ATOM 3536 C C . VAL B 1 195 ? -21.75 -6.836 -5.535 1 96.38 195 VAL B C 1
ATOM 3538 O O . VAL B 1 195 ? -22.641 -7.637 -5.855 1 96.38 195 VAL B O 1
ATOM 3541 N N . PRO B 1 196 ? -21.969 -5.855 -4.605 1 93.94 196 PRO B N 1
ATOM 3542 C CA . PRO B 1 196 ? -23.328 -5.613 -4.105 1 93.94 196 PRO B CA 1
ATOM 3543 C C . PRO B 1 196 ? -24.281 -5.125 -5.199 1 93.94 196 PRO B C 1
ATOM 3545 O O . PRO B 1 196 ? -23.828 -4.723 -6.277 1 93.94 196 PRO B O 1
ATOM 3548 N N . GLU B 1 197 ? -25.531 -5.246 -4.84 1 91.19 197 GLU B N 1
ATOM 3549 C CA . GLU B 1 197 ? -26.547 -4.777 -5.785 1 91.19 197 GLU B CA 1
ATOM 3550 C C . GLU B 1 197 ? -26.5 -3.256 -5.922 1 91.19 197 GLU B C 1
ATOM 3552 O O . GLU B 1 197 ? -26.312 -2.545 -4.938 1 91.19 197 GLU B O 1
ATOM 3557 N N . GLY B 1 198 ? -26.688 -2.771 -7.188 1 92 198 GLY B N 1
ATOM 3558 C CA . GLY B 1 198 ? -26.906 -1.351 -7.406 1 92 198 GLY B CA 1
ATOM 3559 C C . GLY B 1 198 ? -25.609 -0.56 -7.516 1 92 198 GLY B C 1
ATOM 3560 O O . GLY B 1 198 ? -25.625 0.67 -7.586 1 92 198 GLY B O 1
ATOM 3561 N N . VAL B 1 199 ? -24.484 -1.309 -7.59 1 92.19 199 VAL B N 1
ATOM 3562 C CA . VAL B 1 199 ? -23.219 -0.565 -7.664 1 92.19 199 VAL B CA 1
ATOM 3563 C C . VAL B 1 199 ? -22.859 -0.318 -9.125 1 92.19 199 VAL B C 1
ATOM 3565 O O . VAL B 1 199 ? -23.422 -0.947 -10.031 1 92.19 199 VAL B O 1
ATOM 3568 N N . CYS B 1 200 ? -22 0.609 -9.398 1 94.62 200 CYS B N 1
ATOM 3569 C CA . CYS B 1 200 ? -21.656 1.07 -10.734 1 94.62 200 CYS B CA 1
ATOM 3570 C C . CYS B 1 200 ? -20.781 0.048 -11.461 1 94.62 200 CYS B C 1
ATOM 3572 O O . CYS B 1 200 ? -20.344 -0.931 -10.859 1 94.62 200 CYS B O 1
ATOM 3574 N N . THR B 1 201 ? -20.469 0.292 -12.711 1 96.25 201 THR B N 1
ATOM 3575 C CA . THR B 1 201 ? -19.703 -0.595 -13.57 1 96.25 201 THR B CA 1
ATOM 3576 C C . THR B 1 201 ? -18.234 -0.641 -13.125 1 96.25 201 THR B C 1
ATOM 3578 O O . THR B 1 201 ? -17.578 -1.68 -13.234 1 96.25 201 THR B O 1
ATOM 3581 N N . THR B 1 202 ? -17.766 0.518 -12.625 1 97.69 202 THR B N 1
ATOM 3582 C CA . THR B 1 202 ? -16.375 0.567 -12.172 1 97.69 202 THR B CA 1
ATOM 3583 C C . THR B 1 202 ? -16.172 -0.37 -10.984 1 97.69 202 THR B C 1
ATOM 3585 O O . THR B 1 202 ? -15.117 -0.992 -10.859 1 97.69 202 THR B O 1
ATOM 3588 N N . PHE B 1 203 ? -17.188 -0.431 -10.133 1 97.81 203 PHE B N 1
ATOM 3589 C CA . PHE B 1 203 ? -17.156 -1.358 -9.008 1 97.81 203 PHE B CA 1
ATOM 3590 C C . PHE B 1 203 ? -17.016 -2.795 -9.5 1 97.81 203 PHE B C 1
ATOM 3592 O O . PHE B 1 203 ? -16.109 -3.52 -9.062 1 97.81 203 PHE B O 1
ATOM 3599 N N . LYS B 1 204 ? -17.812 -3.156 -10.398 1 97.62 204 LYS B N 1
ATOM 3600 C CA . LYS B 1 204 ? -17.781 -4.504 -10.961 1 97.62 204 LYS B CA 1
ATOM 3601 C C . LYS B 1 204 ? -16.453 -4.789 -11.641 1 97.62 204 LYS B C 1
ATOM 3603 O O . LYS B 1 204 ? -15.867 -5.859 -11.461 1 97.62 204 LYS B O 1
ATOM 3608 N N . LEU B 1 205 ? -15.992 -3.84 -12.43 1 98.44 205 LEU B N 1
ATOM 3609 C CA . LEU B 1 205 ? -14.703 -3.992 -13.109 1 98.44 205 LEU B CA 1
ATOM 3610 C C . LEU B 1 205 ? -13.586 -4.238 -12.102 1 98.44 205 LEU B C 1
ATOM 3612 O O . LEU B 1 205 ? -12.719 -5.09 -12.328 1 98.44 205 LEU B O 1
ATOM 3616 N N . THR B 1 206 ? -13.578 -3.486 -11.016 1 98.56 206 THR B N 1
ATOM 3617 C CA . THR B 1 206 ? -12.539 -3.609 -9.992 1 98.56 206 THR B CA 1
ATOM 3618 C C . THR B 1 206 ? -12.523 -5.02 -9.414 1 98.56 206 THR B C 1
ATOM 3620 O O . THR B 1 206 ? -11.461 -5.652 -9.344 1 98.56 206 THR B O 1
ATOM 3623 N N . TYR B 1 207 ? -13.648 -5.527 -9.039 1 98.44 207 TYR B N 1
ATOM 3624 C CA . TYR B 1 207 ? -13.734 -6.859 -8.461 1 98.44 207 TYR B CA 1
ATOM 3625 C C . TYR B 1 207 ? -13.359 -7.926 -9.477 1 98.44 207 TYR B C 1
ATOM 3627 O O . TYR B 1 207 ? -12.68 -8.898 -9.148 1 98.44 207 TYR B O 1
ATOM 3635 N N . ASP B 1 208 ? -13.766 -7.695 -10.703 1 98.12 208 ASP B N 1
ATOM 3636 C CA . ASP B 1 208 ? -13.391 -8.617 -11.766 1 98.12 208 ASP B CA 1
ATOM 3637 C C . ASP B 1 208 ? -11.875 -8.68 -11.938 1 98.12 208 ASP B C 1
ATOM 3639 O O . ASP B 1 208 ? -11.305 -9.758 -12.109 1 98.12 208 ASP B O 1
ATOM 3643 N N . LYS B 1 209 ? -11.281 -7.57 -11.898 1 98.62 209 LYS B N 1
ATOM 3644 C CA . LYS B 1 209 ? -9.836 -7.504 -12.086 1 98.62 209 LYS B CA 1
ATOM 3645 C C . LYS B 1 209 ? -9.102 -8.156 -10.914 1 98.62 209 LYS B C 1
ATOM 3647 O O . LYS B 1 209 ? -8.102 -8.844 -11.109 1 98.62 209 LYS B O 1
ATOM 3652 N N . ILE B 1 210 ? -9.586 -7.938 -9.703 1 98.69 210 ILE B N 1
ATOM 3653 C CA . ILE B 1 210 ? -8.961 -8.586 -8.555 1 98.69 210 ILE B CA 1
ATOM 3654 C C . ILE B 1 210 ? -9.102 -10.102 -8.68 1 98.69 210 ILE B C 1
ATOM 3656 O O . ILE B 1 210 ? -8.148 -10.844 -8.422 1 98.69 210 ILE B O 1
ATOM 3660 N N . HIS B 1 211 ? -10.242 -10.5 -9.094 1 97.88 211 HIS B N 1
ATOM 3661 C CA . HIS B 1 211 ? -10.492 -11.922 -9.266 1 97.88 211 HIS B CA 1
ATOM 3662 C C . HIS B 1 211 ? -9.57 -12.516 -10.328 1 97.88 211 HIS B C 1
ATOM 3664 O O . HIS B 1 211 ? -9.016 -13.602 -10.133 1 97.88 211 HIS B O 1
ATOM 3670 N N . ALA B 1 212 ? -9.445 -11.875 -11.398 1 98 212 ALA B N 1
ATOM 3671 C CA . ALA B 1 212 ? -8.555 -12.328 -12.461 1 98 212 ALA B CA 1
ATOM 3672 C C . ALA B 1 212 ? -7.109 -12.375 -11.984 1 98 212 ALA B C 1
ATOM 3674 O O . ALA B 1 212 ? -6.371 -13.305 -12.312 1 98 212 ALA B O 1
ATOM 3675 N N . LEU B 1 213 ? -6.746 -11.359 -11.25 1 98.5 213 LEU B N 1
ATOM 3676 C CA . LEU B 1 213 ? -5.402 -11.328 -10.695 1 98.5 213 LEU B CA 1
ATOM 3677 C C . LEU B 1 213 ? -5.168 -12.523 -9.773 1 98.5 213 LEU B C 1
ATOM 3679 O O . LEU B 1 213 ? -4.105 -13.148 -9.828 1 98.5 213 LEU B O 1
ATOM 3683 N N . GLU B 1 214 ? -6.109 -12.828 -8.938 1 97.62 214 GLU B N 1
ATOM 3684 C CA . GLU B 1 214 ? -6.016 -13.977 -8.047 1 97.62 214 GLU B CA 1
ATOM 3685 C C . GLU B 1 214 ? -5.773 -15.266 -8.82 1 97.62 214 GLU B C 1
ATOM 3687 O O . GLU B 1 214 ? -4.875 -16.047 -8.492 1 97.62 214 GLU B O 1
ATOM 3692 N N . LYS B 1 215 ? -6.527 -15.453 -9.828 1 96.31 215 LYS B N 1
ATOM 3693 C CA . LYS B 1 215 ? -6.41 -16.672 -10.625 1 96.31 215 LYS B CA 1
ATOM 3694 C C . LYS B 1 215 ? -5.035 -16.766 -11.281 1 96.31 215 LYS B C 1
ATOM 3696 O O . LYS B 1 215 ? -4.43 -17.844 -11.305 1 96.31 215 LYS B O 1
ATOM 3701 N N . ASP B 1 216 ? -4.621 -15.68 -11.766 1 97.88 216 ASP B N 1
ATOM 3702 C CA . ASP B 1 216 ? -3.309 -15.68 -12.406 1 97.88 216 ASP B CA 1
ATOM 3703 C C . ASP B 1 216 ? -2.199 -15.914 -11.383 1 97.88 216 ASP B C 1
ATOM 3705 O O . ASP B 1 216 ? -1.218 -16.609 -11.672 1 97.88 216 ASP B O 1
ATOM 3709 N N . LEU B 1 217 ? -2.334 -15.297 -10.203 1 98.31 217 LEU B N 1
ATOM 3710 C CA . LEU B 1 217 ? -1.343 -15.484 -9.148 1 98.31 217 LEU B CA 1
ATOM 3711 C C . LEU B 1 217 ? -1.269 -16.938 -8.727 1 98.31 217 LEU B C 1
ATOM 3713 O O . LEU B 1 217 ? -0.184 -17.453 -8.438 1 98.31 217 LEU B O 1
ATOM 3717 N N . PHE B 1 218 ? -2.361 -17.625 -8.703 1 96.88 218 PHE B N 1
ATOM 3718 C CA . PHE B 1 218 ? -2.369 -19.047 -8.344 1 96.88 218 PHE B CA 1
ATOM 3719 C C . PHE B 1 218 ? -1.581 -19.859 -9.359 1 96.88 218 PHE B C 1
ATOM 3721 O O . PHE B 1 218 ? -0.812 -20.75 -8.984 1 96.88 218 PHE B O 1
ATOM 3728 N N . ILE B 1 219 ? -1.744 -19.547 -10.602 1 96.88 219 ILE B N 1
ATOM 3729 C CA . ILE B 1 219 ? -0.999 -20.25 -11.641 1 96.88 219 ILE B CA 1
ATOM 3730 C C . ILE B 1 219 ? 0.487 -19.906 -11.531 1 96.88 219 ILE B C 1
ATOM 3732 O O . ILE B 1 219 ? 1.34 -20.797 -11.648 1 96.88 219 ILE B O 1
ATOM 3736 N N . HIS B 1 220 ? 0.75 -18.609 -11.289 1 98.31 220 HIS B N 1
ATOM 3737 C CA . HIS B 1 220 ? 2.115 -18.141 -11.07 1 98.31 220 HIS B CA 1
ATOM 3738 C C . HIS B 1 220 ? 2.785 -18.938 -9.945 1 98.31 220 HIS B C 1
ATOM 3740 O O . HIS B 1 220 ? 3.859 -19.5 -10.141 1 98.31 220 HIS B O 1
ATOM 3746 N N . ILE B 1 221 ? 2.109 -19.047 -8.867 1 97.69 221 ILE B N 1
ATOM 3747 C CA . ILE B 1 221 ? 2.656 -19.688 -7.68 1 97.69 221 ILE B CA 1
ATOM 3748 C C . ILE B 1 221 ? 2.803 -21.188 -7.934 1 97.69 221 ILE B C 1
ATOM 3750 O O . ILE B 1 221 ? 3.803 -21.797 -7.543 1 97.69 221 ILE B O 1
ATOM 3754 N N . TYR B 1 222 ? 1.845 -21.844 -8.609 1 96.31 222 TYR B N 1
ATOM 3755 C CA . TYR B 1 222 ? 1.945 -23.25 -8.992 1 96.31 222 TYR B CA 1
ATOM 3756 C C . TYR B 1 222 ? 3.199 -23.5 -9.82 1 96.31 222 TYR B C 1
ATOM 3758 O O . TYR B 1 222 ? 3.959 -24.422 -9.547 1 96.31 222 TYR B O 1
ATOM 3766 N N . LYS B 1 223 ? 3.418 -22.688 -10.828 1 97.69 223 LYS B N 1
ATOM 3767 C CA . LYS B 1 223 ? 4.555 -22.875 -11.727 1 97.69 223 LYS B CA 1
ATOM 3768 C C . LYS B 1 223 ? 5.875 -22.797 -10.961 1 97.69 223 LYS B C 1
ATOM 3770 O O . LYS B 1 223 ? 6.836 -23.484 -11.289 1 97.69 223 LYS B O 1
ATOM 3775 N N . GLU B 1 224 ? 5.816 -21.969 -9.961 1 98.25 224 GLU B N 1
ATOM 3776 C CA . GLU B 1 224 ? 7.031 -21.844 -9.164 1 98.25 224 GLU B CA 1
ATOM 3777 C C . GLU B 1 224 ? 7.137 -22.953 -8.125 1 98.25 224 GLU B C 1
ATOM 3779 O O . GLU B 1 224 ? 8.102 -23.719 -8.125 1 98.25 224 GLU B O 1
ATOM 3784 N N . ASN B 1 225 ? 6.156 -23.156 -7.328 1 96.94 225 ASN B N 1
ATOM 3785 C CA . ASN B 1 225 ? 6.184 -24.078 -6.199 1 96.94 225 ASN B CA 1
ATOM 3786 C C . ASN B 1 225 ? 6.266 -25.531 -6.656 1 96.94 225 ASN B C 1
ATOM 3788 O O . ASN B 1 225 ? 6.977 -26.328 -6.055 1 96.94 225 ASN B O 1
ATOM 3792 N N . SER B 1 226 ? 5.535 -25.797 -7.73 1 96.12 226 SER B N 1
ATOM 3793 C CA . SER B 1 226 ? 5.34 -27.203 -8.055 1 96.12 226 SER B CA 1
ATOM 3794 C C . SER B 1 226 ? 6.176 -27.609 -9.266 1 96.12 226 SER B C 1
ATOM 3796 O O . SER B 1 226 ? 6.336 -28.812 -9.547 1 96.12 226 SER B O 1
ATOM 3798 N N . VAL B 1 227 ? 6.703 -26.625 -9.953 1 97.12 227 VAL B N 1
ATOM 3799 C CA . VAL B 1 227 ? 7.465 -26.984 -11.148 1 97.12 227 VAL B CA 1
ATOM 3800 C C . VAL B 1 227 ? 8.891 -26.453 -11.031 1 97.12 227 VAL B C 1
ATOM 3802 O O . VAL B 1 227 ? 9.828 -27.219 -10.773 1 97.12 227 VAL B O 1
ATOM 3805 N N . LEU B 1 228 ? 9.094 -25.156 -10.969 1 98.06 228 LEU B N 1
ATOM 3806 C CA . LEU B 1 228 ? 10.422 -24.547 -11 1 98.06 228 LEU B CA 1
ATOM 3807 C C . LEU B 1 228 ? 11.25 -24.969 -9.797 1 98.06 228 LEU B C 1
ATOM 3809 O O . LEU B 1 228 ? 12.383 -25.438 -9.953 1 98.06 228 LEU B O 1
ATOM 3813 N N . PHE B 1 229 ? 10.711 -24.844 -8.609 1 97.38 229 PHE B N 1
ATOM 3814 C CA . PHE B 1 229 ? 11.477 -25.094 -7.395 1 97.38 229 PHE B CA 1
ATOM 3815 C C . PHE B 1 229 ? 11.781 -26.578 -7.246 1 97.38 229 PHE B C 1
ATOM 3817 O O . PHE B 1 229 ? 12.766 -26.953 -6.602 1 97.38 229 PHE B O 1
ATOM 3824 N N . ASN B 1 230 ? 10.969 -27.422 -7.887 1 94.44 230 ASN B N 1
ATOM 3825 C CA . ASN B 1 230 ? 11.188 -28.859 -7.828 1 94.44 230 ASN B CA 1
ATOM 3826 C C . ASN B 1 230 ? 12.336 -29.297 -8.734 1 94.44 230 ASN B C 1
ATOM 3828 O O . ASN B 1 230 ? 12.758 -30.453 -8.703 1 94.44 230 ASN B O 1
ATOM 3832 N N . MET B 1 231 ? 12.844 -28.422 -9.469 1 93.75 231 MET B N 1
ATOM 3833 C CA . MET B 1 231 ? 13.969 -28.719 -10.352 1 93.75 231 MET B CA 1
ATOM 3834 C C . MET B 1 231 ? 15.289 -28.625 -9.586 1 93.75 231 MET B C 1
ATOM 3836 O O . MET B 1 231 ? 16.344 -28.984 -10.117 1 93.75 231 MET B O 1
ATOM 3840 N N . PHE B 1 232 ? 15.141 -28.156 -8.438 1 90.31 232 PHE B N 1
ATOM 3841 C CA . PHE B 1 232 ? 16.328 -28 -7.605 1 90.31 232 PHE B CA 1
ATOM 3842 C C . PHE B 1 232 ? 16.172 -28.75 -6.289 1 90.31 232 PHE B C 1
ATOM 3844 O O . PHE B 1 232 ? 15.062 -28.953 -5.809 1 90.31 232 PHE B O 1
#

Foldseek 3Di:
DPLPADQFAFQLVLCLLPVVVLVVCVVLVFQCLLRRRDGNNRSCPPSPDDSVVSSVVSSVVSVVVVVVVDDDDRLLPPDLLVLVVCLCVPQVVLLVVLLVVLLVLLVVLCVVVCVPCVVLSVLLNVLSVVLSVLSVVLSCCCVVPQSVLSVVCVVPVDPVSVVVNVVVLVVSSVSLVVSVVSLVVNCVSCVNLDHDPPGDPSSSVSSVSSNVSVSSSSVSSSCVVVRNSVVD/DPLPADQFDFQLVLCLLPVCVLVVCVVLVFQCLLRRRDGNNVSCPPSPDDSVVSSVVSSVVSVVVVVVVDDDDRLLPPDLLVLVVCLCVPQVVLLVVLLVVLLVLLVVLCVVVCVPCVVLSVLLNVLSVVLSVLSVVLSCCCVVPQSVLSVVCVVPVDPVSVVVNVVVLVVSSVSLVVSVVSLVVNCVSCVNLDHDPPGDPSSSVSSVSSNVSVSSSSVSSSCVVVRNSVVD